Protein AF-A0A9P9P3N4-F1 (afdb_monomer_lite)

Foldseek 3Di:
DDDPDPPPDDDPLVVVVVVLLVVCVVVVLNVLVVLDPQLVVWDWDWDDDPNAIWIKIFQFWFQDLQRDIWTKIKIAGQDDDDDPPRIWIWTWDQDPDDDDRDTDIGTAQLVLCLCGQCRTDPPSNLSNDDPPDPDPPSRLLNSLSVQVNCSSVVNHPSLVVHPCNSVSVSVNSVSSVPDPVNVVVSVVCVVVVVDPDDDDDDDDDRDDGRDQKDKFFQPAPPDDFHPPAPVNVLCVLLPVVSNLSVLAGRDIKIKGADPPCVQWFRIWTFWFDAPNFTKTWTWHQDPVRAIDIWIWTDDPPDIDTDAQLDCPRTGTDPPLNVLVVLDPHSVLSRLQSVLVVVNRVSSCVRVSVGGRSSHDDDSVSSNVSPSVSSVSSVVVVVD

pLDDT: mean 79.65, std 16.94, range [25.47, 96.56]

Radius of gyration: 24.03 Å; chains: 1; bounding box: 69×48×78 Å

Structure (mmCIF, N/CA/C/O backbone):
data_AF-A0A9P9P3N4-F1
#
_entry.id   AF-A0A9P9P3N4-F1
#
loop_
_atom_site.group_PDB
_atom_site.id
_atom_site.type_symbol
_atom_site.label_atom_id
_atom_site.label_alt_id
_atom_site.label_comp_id
_atom_site.label_asym_id
_atom_site.label_entity_id
_atom_site.label_seq_id
_atom_site.pdbx_PDB_ins_code
_atom_site.Cartn_x
_atom_site.Cartn_y
_atom_site.Cartn_z
_atom_site.occupancy
_atom_site.B_iso_or_equiv
_atom_site.auth_seq_id
_atom_site.auth_comp_id
_atom_site.auth_asym_id
_atom_site.auth_atom_id
_atom_site.pdbx_PDB_model_num
ATOM 1 N N . MET A 1 1 ? 7.491 15.120 47.726 1.00 35.94 1 MET A N 1
ATOM 2 C CA . MET A 1 1 ? 6.211 14.994 46.998 1.00 35.94 1 MET A CA 1
ATOM 3 C C . MET A 1 1 ? 6.498 14.313 45.668 1.00 35.94 1 MET A C 1
ATOM 5 O O . MET A 1 1 ? 6.761 14.989 44.686 1.00 35.94 1 MET A O 1
ATOM 9 N N . SER A 1 2 ? 6.539 12.979 45.671 1.00 29.92 2 SER A N 1
ATOM 10 C CA . SER A 1 2 ? 6.660 12.173 44.452 1.00 29.92 2 SER A CA 1
ATOM 11 C C . SER A 1 2 ? 5.279 11.629 44.133 1.00 29.92 2 SER A C 1
ATOM 13 O O . SER A 1 2 ? 4.709 10.908 44.948 1.00 29.92 2 SER A O 1
ATOM 15 N N . ALA A 1 3 ? 4.732 12.019 42.984 1.00 31.72 3 ALA A N 1
ATOM 16 C CA . ALA A 1 3 ? 3.497 11.452 42.472 1.00 31.72 3 ALA A CA 1
ATOM 17 C C . ALA A 1 3 ? 3.734 9.964 42.185 1.00 31.72 3 ALA A C 1
ATOM 19 O O . ALA A 1 3 ? 4.562 9.609 41.344 1.00 31.72 3 ALA A O 1
ATOM 20 N N . GLN A 1 4 ? 3.042 9.108 42.936 1.00 29.56 4 GLN A N 1
ATOM 21 C CA . GLN A 1 4 ? 2.939 7.687 42.647 1.00 29.56 4 GLN A CA 1
ATOM 22 C C . GLN A 1 4 ? 2.291 7.534 41.270 1.00 29.56 4 GLN A C 1
ATOM 24 O O . GLN A 1 4 ? 1.170 7.986 41.043 1.00 29.56 4 GLN A O 1
ATOM 29 N N . LEU A 1 5 ? 3.037 6.930 40.348 1.00 34.06 5 LEU A N 1
ATOM 30 C CA . LEU A 1 5 ? 2.498 6.365 39.123 1.00 34.06 5 LEU A CA 1
ATOM 31 C C . LEU A 1 5 ? 1.468 5.311 39.527 1.00 34.06 5 LEU A C 1
ATOM 33 O O . LEU A 1 5 ? 1.800 4.340 40.202 1.00 34.06 5 LEU A O 1
ATOM 37 N N . ASP A 1 6 ? 0.226 5.578 39.149 1.00 35.41 6 ASP A N 1
ATOM 38 C CA . ASP A 1 6 ? -0.942 4.749 39.398 1.00 35.41 6 ASP A CA 1
ATOM 39 C C . ASP A 1 6 ? -0.726 3.376 38.733 1.00 35.41 6 ASP A C 1
ATOM 41 O O . ASP A 1 6 ? -0.843 3.215 37.512 1.00 35.41 6 ASP A O 1
ATOM 45 N N . ASP A 1 7 ? -0.326 2.399 39.549 1.00 40.31 7 ASP A N 1
ATOM 46 C CA . ASP A 1 7 ? -0.172 0.995 39.183 1.00 40.31 7 ASP A CA 1
ATOM 47 C C . ASP A 1 7 ? -1.570 0.410 38.957 1.00 40.31 7 ASP A C 1
ATOM 49 O O . ASP A 1 7 ? -2.242 -0.128 39.843 1.00 40.31 7 ASP A O 1
ATOM 53 N N . THR A 1 8 ? -2.063 0.621 37.740 1.00 37.78 8 THR A N 1
ATOM 54 C CA . THR A 1 8 ? -3.339 0.107 37.254 1.00 37.78 8 THR A CA 1
ATOM 55 C C . THR A 1 8 ? -3.221 -1.394 37.026 1.00 37.78 8 THR A C 1
ATOM 57 O O . THR A 1 8 ? -3.110 -1.886 35.903 1.00 37.78 8 THR A O 1
ATOM 60 N N . SER A 1 9 ? -3.294 -2.133 38.132 1.00 40.50 9 SER A N 1
ATOM 61 C CA . SER A 1 9 ? -3.736 -3.526 38.165 1.00 40.50 9 SER A CA 1
ATOM 62 C C . SER A 1 9 ? -4.835 -3.749 37.113 1.00 40.50 9 SER A C 1
ATOM 64 O O . SER A 1 9 ? -5.828 -3.017 37.053 1.00 40.50 9 SER A O 1
ATOM 66 N N . ARG A 1 10 ? -4.601 -4.710 36.207 1.00 54.62 10 ARG A N 1
ATOM 67 C CA . ARG A 1 10 ? -5.428 -4.976 35.019 1.00 54.62 10 ARG A CA 1
ATOM 68 C C . ARG A 1 10 ? -6.879 -5.217 35.427 1.00 54.62 10 ARG A C 1
ATOM 70 O O . ARG A 1 10 ? -7.249 -6.314 35.834 1.00 54.62 10 ARG A O 1
ATOM 77 N N . LEU A 1 11 ? -7.704 -4.181 35.314 1.00 55.34 11 LEU A N 1
ATOM 78 C CA . LEU A 1 11 ? -9.142 -4.295 35.516 1.00 55.34 11 LEU A CA 1
ATOM 79 C C . LEU A 1 11 ? -9.725 -5.351 34.562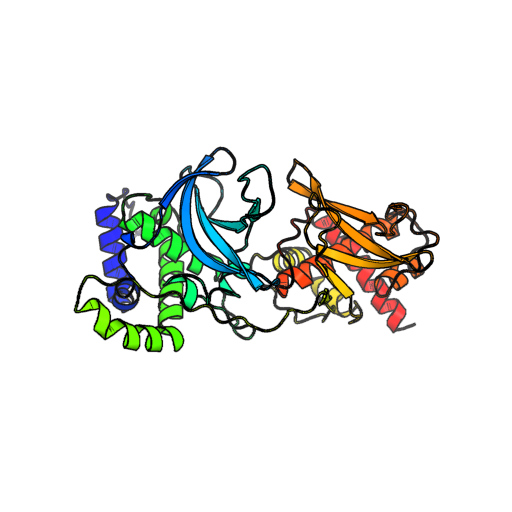 1.00 55.34 11 LEU A C 1
ATOM 81 O O . LEU A 1 11 ? -9.224 -5.470 33.442 1.00 55.34 11 LEU A O 1
ATOM 85 N N . PRO A 1 12 ? -10.795 -6.062 34.952 1.00 63.41 12 PRO A N 1
ATOM 86 C CA . PRO A 1 12 ? -11.523 -6.950 34.051 1.00 63.41 12 PRO A CA 1
ATOM 87 C C . PRO A 1 12 ? -11.925 -6.231 32.748 1.00 63.41 12 PRO A C 1
ATOM 89 O O . PRO A 1 12 ? -12.247 -5.035 32.816 1.00 63.41 12 PRO A O 1
ATOM 92 N N . PRO A 1 13 ? -11.957 -6.925 31.593 1.00 65.62 13 PRO A N 1
ATOM 93 C CA . PRO A 1 13 ? -12.299 -6.340 30.292 1.00 65.62 13 PRO A CA 1
ATOM 94 C C . PRO A 1 13 ? -13.570 -5.475 30.313 1.00 65.62 13 PRO A C 1
ATOM 96 O O . PRO A 1 13 ? -13.553 -4.359 29.799 1.00 65.62 13 PRO A O 1
ATOM 99 N N . ASP A 1 14 ? -14.615 -5.901 31.027 1.00 71.50 14 ASP A N 1
ATOM 100 C CA . ASP A 1 14 ? -15.888 -5.168 31.149 1.00 71.50 14 ASP A CA 1
ATOM 101 C C . ASP A 1 14 ? -15.735 -3.796 31.823 1.00 71.50 14 ASP A C 1
ATOM 103 O O . ASP A 1 14 ? -16.339 -2.798 31.414 1.00 71.50 14 ASP A O 1
ATOM 107 N N . ARG A 1 15 ? -14.878 -3.706 32.849 1.00 76.75 15 ARG A N 1
ATOM 108 C CA . ARG A 1 15 ? -14.579 -2.434 33.524 1.00 76.75 15 ARG A CA 1
ATOM 109 C C . ARG A 1 15 ? -13.731 -1.528 32.636 1.00 76.75 15 ARG A C 1
ATOM 111 O O . ARG A 1 15 ? -13.908 -0.309 32.665 1.00 76.75 15 ARG A O 1
ATOM 118 N N . GLN A 1 16 ? -12.825 -2.098 31.842 1.00 80.31 16 GLN A N 1
ATOM 119 C CA . GLN A 1 16 ? -12.012 -1.330 30.897 1.00 80.31 16 GLN A CA 1
ATOM 120 C C . GLN A 1 16 ? -12.844 -0.797 29.727 1.00 80.31 16 GLN A C 1
ATOM 122 O O . GLN A 1 16 ? -12.702 0.371 29.363 1.00 80.31 16 GLN A O 1
ATOM 127 N N . LEU A 1 17 ? -13.771 -1.602 29.206 1.00 83.12 17 LEU A N 1
ATOM 128 C CA . LEU A 1 17 ? -14.719 -1.187 28.178 1.00 83.12 17 LEU A CA 1
ATOM 129 C C . LEU A 1 17 ? -15.662 -0.093 28.697 1.00 83.12 17 LEU A C 1
ATOM 131 O O . LEU A 1 17 ? -15.890 0.903 28.011 1.00 83.12 17 LEU A O 1
ATOM 135 N N . SER A 1 18 ? -16.144 -0.219 29.935 1.00 85.38 18 SER A N 1
ATOM 136 C CA . SER A 1 18 ? -16.966 0.814 30.580 1.00 85.38 18 SER A CA 1
ATOM 137 C C . SER A 1 18 ? -16.223 2.151 30.680 1.00 85.38 18 SER A C 1
ATOM 139 O O . SER A 1 18 ? -16.764 3.192 30.309 1.00 85.38 18 SER A O 1
ATOM 141 N N . ARG A 1 19 ? -14.946 2.126 31.091 1.00 87.94 19 ARG A N 1
ATOM 142 C CA . ARG A 1 19 ? -14.078 3.316 31.116 1.00 87.94 19 ARG A CA 1
ATOM 143 C C . ARG A 1 19 ? -13.834 3.895 29.722 1.00 87.94 19 ARG A C 1
ATOM 145 O O . ARG A 1 19 ? -13.802 5.114 29.578 1.00 87.94 19 ARG A O 1
ATOM 152 N N . LEU A 1 20 ? -13.653 3.053 28.703 1.00 88.94 20 LEU A N 1
ATOM 153 C CA . LEU A 1 20 ? -13.516 3.499 27.314 1.00 88.94 20 LEU A CA 1
ATOM 154 C C . LEU A 1 20 ? -14.774 4.243 26.850 1.00 88.94 20 LEU A C 1
ATOM 156 O O . LEU A 1 20 ? -14.666 5.357 26.341 1.00 88.94 20 LEU A O 1
ATOM 160 N N . ARG A 1 21 ? -15.958 3.663 27.075 1.00 90.25 21 ARG A N 1
ATOM 161 C CA . ARG A 1 21 ? -17.245 4.283 26.722 1.00 90.25 21 ARG A CA 1
ATOM 162 C C . ARG A 1 21 ? -17.468 5.591 27.480 1.00 90.25 21 ARG A C 1
ATOM 164 O O . ARG A 1 21 ? -17.942 6.556 26.893 1.00 90.25 21 ARG A O 1
ATOM 171 N N . GLU A 1 22 ? -17.085 5.664 28.754 1.00 90.81 22 GLU A N 1
ATOM 172 C CA . GLU A 1 22 ? -17.157 6.911 29.527 1.00 90.81 22 GLU A CA 1
ATOM 173 C C . GLU A 1 22 ? -16.241 8.003 28.956 1.00 90.81 22 GLU A C 1
ATOM 175 O O . GLU A 1 22 ? -16.664 9.153 28.844 1.00 90.81 22 GLU A O 1
ATOM 180 N N . LYS A 1 23 ? -15.011 7.656 28.554 1.00 93.00 23 LYS A N 1
ATOM 181 C CA . LYS A 1 23 ? -14.097 8.599 27.891 1.00 93.00 23 LYS A CA 1
ATOM 182 C C . LYS A 1 23 ? -14.682 9.119 26.580 1.00 93.00 23 LYS A C 1
ATOM 184 O O . LYS A 1 23 ? -14.748 10.325 26.392 1.00 93.00 23 LYS A O 1
ATOM 189 N N . LEU A 1 24 ? -15.172 8.223 25.726 1.00 91.31 24 LEU A N 1
ATOM 190 C CA . LEU A 1 24 ? -15.788 8.603 24.453 1.00 91.31 24 LEU A CA 1
ATOM 191 C C . LEU A 1 24 ? -17.049 9.450 24.638 1.00 91.31 24 LEU A C 1
ATOM 193 O O . LEU A 1 24 ? -17.285 10.361 23.855 1.00 91.31 24 LEU A O 1
ATOM 197 N N . ARG A 1 25 ? -17.831 9.207 25.699 1.00 93.25 25 ARG A N 1
ATOM 198 C CA . ARG A 1 25 ? -18.976 10.059 26.052 1.00 93.25 25 ARG A CA 1
ATOM 199 C C . ARG A 1 25 ? -18.535 11.477 26.406 1.00 93.25 25 ARG A C 1
ATOM 201 O O . ARG A 1 25 ? -19.171 12.426 25.971 1.00 93.25 25 ARG A O 1
ATOM 208 N N . LYS A 1 26 ? -17.452 11.622 27.179 1.00 93.31 26 LYS A N 1
ATOM 209 C CA . LYS A 1 26 ? -16.874 12.935 27.521 1.00 93.31 26 LYS A CA 1
ATOM 210 C C . LYS A 1 26 ? -16.327 13.666 26.294 1.00 93.31 26 LYS A C 1
ATOM 212 O O . LYS A 1 26 ? -16.340 14.887 26.281 1.00 93.31 26 LYS A O 1
ATOM 217 N N . ASP A 1 27 ? -15.871 12.923 25.289 1.00 92.38 27 ASP A N 1
ATOM 218 C CA . ASP A 1 27 ? -15.416 13.471 24.008 1.00 92.38 27 ASP A CA 1
ATOM 219 C C . ASP A 1 27 ? -16.556 13.722 23.002 1.00 92.38 27 ASP A C 1
ATOM 221 O O . ASP A 1 27 ? -16.269 14.157 21.897 1.00 92.38 27 ASP A O 1
ATOM 225 N N . HIS A 1 28 ? -17.820 13.438 23.345 1.00 92.94 28 HIS A N 1
ATOM 226 C CA . HIS A 1 28 ? -18.979 13.481 22.433 1.00 92.94 28 HIS A CA 1
ATOM 227 C C . HIS A 1 28 ? -18.930 12.500 21.241 1.00 92.94 28 HIS A C 1
ATOM 229 O O . HIS A 1 28 ? -19.758 12.566 20.347 1.00 92.94 28 HIS A O 1
ATOM 235 N N . LEU A 1 29 ? -18.038 11.506 21.271 1.00 92.81 29 LEU A N 1
ATOM 236 C CA . LEU A 1 29 ? -17.839 10.537 20.181 1.00 92.81 29 LEU A CA 1
ATOM 237 C C . LEU A 1 29 ? -18.571 9.208 20.395 1.00 92.81 29 LEU A C 1
ATOM 239 O O . LEU A 1 29 ? -18.516 8.314 19.548 1.00 92.81 29 LEU A O 1
ATOM 243 N N . LEU A 1 30 ? -19.215 9.033 21.553 1.00 89.88 30 LEU A N 1
ATOM 244 C CA . LEU A 1 30 ? -19.923 7.792 21.859 1.00 89.88 30 LEU A CA 1
ATOM 245 C C . LEU A 1 30 ? -21.111 7.571 20.916 1.00 89.88 30 LEU A C 1
ATOM 247 O O . LEU A 1 30 ? -21.340 6.438 20.518 1.00 89.88 30 LEU A O 1
ATOM 251 N N . GLU A 1 31 ? -21.821 8.633 20.533 1.00 88.06 31 GLU A N 1
ATOM 252 C CA . GLU A 1 31 ? -22.971 8.545 19.623 1.00 88.06 31 GLU A CA 1
ATOM 253 C C . GLU A 1 31 ? -22.547 8.114 18.219 1.00 88.06 31 GLU A C 1
ATOM 255 O O . GLU A 1 31 ? -23.171 7.234 17.634 1.00 88.06 31 GLU A O 1
ATOM 260 N N . VAL A 1 32 ? -21.424 8.644 17.720 1.00 88.94 32 VAL A N 1
ATOM 261 C CA . VAL A 1 32 ? -20.824 8.212 16.448 1.00 88.94 32 VAL A CA 1
ATOM 262 C C . VAL A 1 32 ? -20.520 6.720 16.489 1.00 88.94 32 VAL A C 1
ATOM 264 O O . VAL A 1 32 ? -20.864 5.983 15.572 1.00 88.94 32 VAL A O 1
ATOM 267 N N . LEU A 1 33 ? -19.907 6.251 17.574 1.00 87.31 33 LEU A N 1
ATOM 268 C CA . LEU A 1 33 ? -19.559 4.844 17.734 1.00 87.31 33 LEU A CA 1
ATOM 269 C C . LEU A 1 33 ? -20.788 3.933 17.866 1.00 87.31 33 LEU A C 1
ATOM 271 O O . LEU A 1 33 ? -20.791 2.843 17.297 1.00 87.31 33 LEU A O 1
ATOM 275 N N . ASP A 1 34 ? -21.806 4.377 18.604 1.00 85.69 34 ASP A N 1
ATOM 276 C CA . ASP A 1 34 ? -23.053 3.640 18.830 1.00 85.69 34 ASP A CA 1
ATOM 277 C C . ASP A 1 34 ? -24.006 3.702 17.613 1.00 85.69 34 ASP A C 1
ATOM 279 O O . ASP A 1 34 ? -24.945 2.912 17.547 1.00 85.69 34 ASP A O 1
ATOM 283 N N . SER A 1 35 ? -23.757 4.581 16.628 1.00 84.81 35 SER A N 1
ATOM 284 C CA . SER A 1 35 ? -24.512 4.635 15.362 1.00 84.81 35 SER A CA 1
ATOM 285 C C . SER A 1 35 ? -24.279 3.415 14.461 1.00 84.81 35 SER A C 1
ATOM 287 O O . SER A 1 35 ? -25.105 3.086 13.607 1.00 84.81 35 SER A O 1
ATOM 289 N N . PHE A 1 36 ? -23.153 2.724 14.644 1.00 82.25 36 PHE A N 1
ATOM 290 C CA . PHE A 1 36 ? -22.832 1.513 13.903 1.00 82.25 36 PHE A CA 1
ATOM 291 C C . PHE A 1 36 ? -23.445 0.298 14.588 1.00 82.25 36 PHE A C 1
ATOM 293 O O . PHE A 1 36 ? -23.448 0.202 15.815 1.00 82.25 36 PHE A O 1
ATOM 300 N N . ALA A 1 37 ? -23.912 -0.668 13.790 1.00 64.75 37 ALA A N 1
ATOM 301 C CA . ALA A 1 37 ? -24.428 -1.924 14.315 1.00 64.75 37 ALA A CA 1
ATOM 302 C C . ALA A 1 37 ? -23.453 -2.522 15.343 1.00 64.75 37 ALA A C 1
ATOM 304 O O . ALA A 1 37 ? -22.237 -2.585 15.112 1.00 64.75 37 ALA A O 1
ATOM 305 N N . ALA A 1 38 ? -23.998 -2.981 16.477 1.00 59.00 38 ALA A N 1
ATOM 306 C CA . ALA A 1 38 ? -23.239 -3.754 17.450 1.00 59.00 38 ALA A CA 1
ATOM 307 C C . ALA A 1 38 ? -22.505 -4.881 16.709 1.00 59.00 38 ALA A C 1
ATOM 309 O O . ALA A 1 38 ? -23.017 -5.401 15.717 1.00 59.00 38 ALA A O 1
ATOM 310 N N . GLY A 1 39 ? -21.298 -5.247 17.156 1.00 52.84 39 GLY A N 1
ATOM 311 C CA . GLY A 1 39 ? -20.347 -6.062 16.383 1.00 52.84 39 GLY A CA 1
ATOM 312 C C . GLY A 1 39 ? -20.859 -7.398 15.826 1.00 52.84 39 GLY A C 1
ATOM 313 O O . GLY A 1 39 ? -20.120 -8.049 15.101 1.00 52.84 39 GLY A O 1
ATOM 314 N N . GLU A 1 40 ? -22.083 -7.810 16.137 1.00 52.97 40 GLU A N 1
ATOM 315 C CA . GLU A 1 40 ? -22.849 -8.915 15.555 1.00 52.97 40 GLU A CA 1
ATOM 316 C C . GLU A 1 40 ? -23.036 -8.833 14.032 1.00 52.97 40 GLU A C 1
ATOM 318 O O . GLU A 1 40 ? -23.173 -9.874 13.397 1.00 52.97 40 GLU A O 1
ATOM 323 N N . ALA A 1 41 ? -22.973 -7.639 13.432 1.00 61.84 41 ALA A N 1
ATOM 324 C CA . ALA A 1 41 ? -23.060 -7.477 11.976 1.00 61.84 41 ALA A CA 1
ATOM 325 C C . ALA A 1 41 ? -21.803 -7.953 11.217 1.00 61.84 41 ALA A C 1
ATOM 327 O O . ALA A 1 41 ? -21.849 -8.160 10.004 1.00 61.84 41 ALA A O 1
ATOM 328 N N . LEU A 1 42 ? -20.670 -8.128 11.908 1.00 75.06 42 LEU A N 1
ATOM 329 C CA . LEU A 1 42 ? -19.415 -8.550 11.287 1.00 75.06 42 LEU A CA 1
ATOM 330 C C . LEU A 1 42 ? -19.260 -10.073 11.349 1.00 75.06 42 LEU A C 1
ATOM 332 O O . LEU A 1 42 ? -19.516 -10.709 12.370 1.00 75.06 42 LEU A O 1
ATOM 336 N N . ALA A 1 43 ? -18.780 -10.671 10.259 1.00 78.38 43 ALA A N 1
ATOM 337 C CA . ALA A 1 43 ? -18.434 -12.087 10.239 1.00 78.38 43 ALA A CA 1
ATOM 338 C C . ALA A 1 43 ? -17.052 -12.304 10.875 1.00 78.38 43 ALA A C 1
ATOM 340 O O . ALA A 1 43 ? -16.058 -11.743 10.402 1.00 78.38 43 ALA A O 1
ATOM 341 N N . TYR A 1 44 ? -16.989 -13.153 11.907 1.00 81.56 44 TYR A N 1
ATOM 342 C CA . TYR A 1 44 ? -15.753 -13.541 12.594 1.00 81.56 44 TYR A CA 1
ATOM 343 C C . TYR A 1 44 ? -15.461 -15.018 12.384 1.00 81.56 44 TYR A C 1
ATOM 345 O O . TYR A 1 44 ? -16.372 -15.846 12.365 1.00 81.56 44 TYR A O 1
ATOM 353 N N . SER A 1 45 ? -14.183 -15.372 12.344 1.00 83.38 45 SER A N 1
ATOM 354 C CA . SER A 1 45 ? -13.773 -16.743 12.631 1.00 83.38 45 SER A CA 1
ATOM 355 C C . SER A 1 45 ? -12.355 -16.788 13.177 1.00 83.38 45 SER A C 1
ATOM 357 O O . SER A 1 45 ? -11.494 -16.009 12.764 1.00 83.38 45 SER A O 1
ATOM 359 N N . GLU A 1 46 ? -12.078 -17.746 14.052 1.00 83.00 46 GLU A N 1
ATOM 360 C CA . GLU A 1 46 ? -10.699 -18.070 14.401 1.00 83.00 46 GLU A CA 1
ATOM 361 C C . GLU A 1 46 ? -9.983 -18.724 13.214 1.00 83.00 46 GLU A C 1
ATOM 363 O O . GLU A 1 46 ? -10.570 -19.485 12.442 1.00 83.00 46 GLU A O 1
ATOM 368 N N . CYS A 1 47 ? -8.708 -18.398 13.037 1.00 84.12 47 CYS A N 1
ATOM 369 C CA . CYS A 1 47 ? -7.867 -18.948 11.983 1.00 84.12 47 CYS A CA 1
ATOM 370 C C . CYS A 1 47 ? -6.387 -18.943 12.392 1.00 84.12 47 CYS A C 1
ATOM 372 O O . CYS A 1 47 ? -5.986 -18.334 13.386 1.00 84.12 47 CYS A O 1
ATOM 374 N N . GLY A 1 48 ? -5.561 -19.631 11.604 1.00 77.31 48 GLY A N 1
ATOM 375 C CA . GLY A 1 48 ? -4.109 -19.522 11.690 1.00 77.31 48 GLY A CA 1
ATOM 376 C C . GLY A 1 48 ? -3.586 -18.399 10.794 1.00 77.31 48 GLY A C 1
ATOM 377 O O . GLY A 1 48 ? -3.909 -18.347 9.608 1.00 77.31 48 GLY A O 1
ATOM 378 N N . PHE A 1 49 ? -2.725 -17.537 11.329 1.00 76.88 49 PHE A N 1
ATOM 379 C CA . PHE A 1 49 ? -2.015 -16.502 10.581 1.00 76.88 49 PHE A CA 1
ATOM 380 C C . PHE A 1 49 ? -0.528 -16.528 10.948 1.00 76.88 49 PHE A C 1
ATOM 382 O O . PHE A 1 49 ? -0.169 -16.372 12.110 1.00 76.88 49 PHE A O 1
ATOM 389 N N . ASN A 1 50 ? 0.359 -16.742 9.967 1.00 74.69 50 ASN A N 1
ATOM 390 C CA . ASN A 1 50 ? 1.813 -16.843 10.181 1.00 74.69 50 ASN A CA 1
ATOM 391 C C . ASN A 1 50 ? 2.209 -17.815 11.315 1.00 74.69 50 ASN A C 1
ATOM 393 O O . ASN A 1 50 ? 3.081 -17.510 12.124 1.00 74.69 50 ASN A O 1
ATOM 397 N N . LYS A 1 51 ? 1.565 -18.993 11.359 1.00 78.94 51 LYS A N 1
ATOM 398 C CA . LYS A 1 51 ? 1.721 -20.030 12.403 1.00 78.94 51 LYS A CA 1
ATOM 399 C C . LYS A 1 51 ? 1.227 -19.635 13.805 1.00 78.94 51 LYS A C 1
ATOM 401 O O . LYS A 1 51 ? 1.443 -20.398 14.738 1.00 78.94 51 LYS A O 1
ATOM 406 N N . LYS A 1 52 ? 0.556 -18.490 13.943 1.00 83.12 52 LYS A N 1
ATOM 407 C CA . LYS A 1 52 ? -0.037 -18.003 15.193 1.00 83.12 52 LYS A CA 1
ATOM 408 C C . LYS A 1 52 ? -1.556 -18.035 15.135 1.00 83.12 52 LYS A C 1
ATOM 410 O O . LYS A 1 52 ? -2.136 -18.002 14.045 1.00 83.12 52 LYS A O 1
ATOM 415 N N . ARG A 1 53 ? -2.209 -18.059 16.295 1.00 86.88 53 ARG A N 1
ATOM 416 C CA . ARG A 1 53 ? -3.672 -17.907 16.372 1.00 86.88 53 ARG A CA 1
ATOM 417 C C . ARG A 1 53 ? -4.096 -16.472 16.058 1.00 86.88 53 ARG A C 1
ATOM 419 O O . ARG A 1 53 ? -3.493 -15.515 16.550 1.00 86.88 53 ARG A O 1
ATOM 426 N N . ALA A 1 54 ? -5.152 -16.330 15.263 1.00 90.31 54 ALA A N 1
ATOM 427 C CA . ALA A 1 54 ? -5.732 -15.044 14.912 1.00 90.31 54 ALA A CA 1
ATOM 428 C C . ALA A 1 54 ? -7.261 -15.097 14.801 1.00 90.31 54 ALA A C 1
ATOM 430 O O . ALA A 1 54 ? -7.840 -16.136 14.484 1.00 90.31 54 ALA A O 1
ATOM 431 N N . ILE A 1 55 ? -7.910 -13.952 14.990 1.00 88.00 55 ILE A N 1
ATOM 432 C CA . ILE A 1 55 ? -9.312 -13.739 14.611 1.00 88.00 55 ILE A CA 1
ATOM 433 C C . ILE A 1 55 ? -9.315 -13.057 13.249 1.00 88.00 55 ILE A C 1
ATOM 435 O O . ILE A 1 55 ? -8.706 -11.997 13.106 1.00 88.00 55 ILE A O 1
ATOM 439 N N . ARG A 1 56 ? -9.999 -13.632 12.255 1.00 90.81 56 ARG A N 1
ATOM 440 C CA . ARG A 1 56 ? -10.297 -12.919 11.005 1.00 90.81 56 ARG A CA 1
ATOM 441 C C . ARG A 1 56 ? -11.677 -12.275 11.070 1.00 90.81 56 ARG A C 1
ATOM 443 O O . ARG A 1 56 ? -12.616 -12.884 11.579 1.00 90.81 56 ARG A O 1
ATOM 450 N N . ILE A 1 57 ? -11.780 -11.066 10.531 1.00 90.56 57 ILE A N 1
ATOM 451 C CA . ILE A 1 57 ? -12.987 -10.238 10.480 1.00 90.56 57 ILE A CA 1
ATOM 452 C C . ILE A 1 57 ? -13.196 -9.798 9.040 1.00 90.56 57 ILE A C 1
ATOM 454 O O . ILE A 1 57 ? -12.274 -9.247 8.433 1.00 90.56 57 ILE A O 1
ATOM 458 N N . CYS A 1 58 ? -14.386 -10.031 8.492 1.00 90.19 58 CYS A N 1
ATOM 459 C CA . CYS A 1 58 ? -14.748 -9.469 7.194 1.00 90.19 58 CYS A CA 1
ATOM 460 C C . CYS A 1 58 ? -15.006 -7.972 7.373 1.00 90.19 58 CYS A C 1
ATOM 462 O O . CYS A 1 58 ? -15.901 -7.597 8.127 1.00 90.19 58 CYS A O 1
ATOM 464 N N . ILE A 1 59 ? -14.230 -7.128 6.694 1.00 91.75 59 ILE A N 1
ATOM 465 C CA . ILE A 1 59 ? -14.405 -5.666 6.716 1.00 91.75 59 ILE A CA 1
ATOM 466 C C . ILE A 1 59 ? -15.161 -5.159 5.479 1.00 91.75 59 ILE A C 1
ATOM 468 O O . ILE A 1 59 ? -15.285 -3.956 5.277 1.00 91.75 59 ILE A O 1
ATOM 472 N N . GLY A 1 60 ? -15.673 -6.071 4.650 1.00 90.44 60 GLY A N 1
ATOM 473 C CA . GLY A 1 60 ? -16.486 -5.773 3.475 1.00 90.44 60 GLY A CA 1
ATOM 474 C C . GLY A 1 60 ? -15.864 -6.261 2.175 1.00 90.44 60 GLY A C 1
ATOM 475 O O . GLY A 1 60 ? -14.916 -7.051 2.163 1.00 90.44 60 GLY A O 1
ATOM 476 N N . LYS A 1 61 ? -16.425 -5.798 1.060 1.00 89.88 61 LYS A N 1
ATOM 477 C CA . LYS A 1 61 ? -15.883 -6.043 -0.276 1.00 89.88 61 LYS A CA 1
ATOM 478 C C . LYS A 1 61 ? -15.238 -4.764 -0.774 1.00 89.88 61 LYS A C 1
ATOM 480 O O . LYS A 1 61 ? -15.671 -3.680 -0.421 1.00 89.88 61 LYS A O 1
ATOM 485 N N . ARG A 1 62 ? -14.208 -4.869 -1.600 1.00 86.31 62 ARG A N 1
ATOM 486 C CA . ARG A 1 62 ? -13.643 -3.692 -2.262 1.00 86.31 62 ARG A CA 1
ATOM 487 C C . ARG A 1 62 ? -13.417 -3.964 -3.726 1.00 86.31 62 ARG A C 1
ATOM 489 O O . ARG A 1 62 ? -13.069 -5.084 -4.105 1.00 86.31 62 ARG A O 1
ATOM 496 N N . ARG A 1 63 ? -13.584 -2.930 -4.542 1.00 82.19 63 ARG A N 1
ATOM 497 C CA . ARG A 1 63 ? -13.282 -3.018 -5.962 1.00 82.19 63 ARG A CA 1
ATOM 498 C C . ARG A 1 63 ? -11.781 -2.891 -6.205 1.00 82.19 63 ARG A C 1
ATOM 500 O O . ARG A 1 63 ? -11.140 -1.901 -5.833 1.00 82.19 63 ARG A O 1
ATOM 507 N N . GLN A 1 64 ? -11.209 -3.896 -6.848 1.00 74.00 64 GLN A N 1
ATOM 508 C CA . GLN A 1 64 ? -9.837 -3.851 -7.330 1.00 74.00 64 GLN A CA 1
ATOM 509 C C . GLN A 1 64 ? -9.703 -2.965 -8.575 1.00 74.00 64 GLN A C 1
ATOM 511 O O . GLN A 1 64 ? -10.678 -2.458 -9.126 1.00 74.00 64 GLN A O 1
ATOM 516 N N . HIS A 1 65 ? -8.468 -2.726 -9.018 1.00 67.56 65 HIS A N 1
ATOM 517 C CA . HIS A 1 65 ? -8.183 -1.967 -10.244 1.00 67.56 65 HIS A CA 1
ATOM 518 C C . HIS A 1 65 ? -8.772 -2.612 -11.503 1.00 67.56 65 HIS A C 1
ATOM 520 O O . HIS A 1 65 ? -9.144 -1.892 -12.417 1.00 67.56 65 HIS A O 1
ATOM 526 N N . ASN A 1 66 ? -8.916 -3.938 -11.547 1.00 69.00 66 ASN A N 1
ATOM 527 C CA . ASN A 1 66 ? -9.599 -4.635 -12.646 1.00 69.00 66 ASN A CA 1
ATOM 528 C C . ASN A 1 66 ? -11.133 -4.530 -12.586 1.00 69.00 66 ASN A C 1
ATOM 530 O O . ASN A 1 66 ? -11.809 -5.079 -13.449 1.00 69.00 66 ASN A O 1
ATOM 534 N N . GLY A 1 67 ? -11.689 -3.850 -11.582 1.00 74.31 67 GLY A N 1
ATOM 535 C CA . GLY A 1 67 ? -13.130 -3.738 -11.393 1.00 74.31 67 GLY A CA 1
ATOM 536 C C . GLY A 1 67 ? -13.771 -4.925 -10.670 1.00 74.31 67 GLY A C 1
ATOM 537 O O . GLY A 1 67 ? -14.959 -4.829 -10.349 1.00 74.31 67 GLY A O 1
ATOM 538 N N . GLU A 1 68 ? -13.019 -5.992 -10.376 1.00 81.25 68 GLU A N 1
ATOM 539 C CA . GLU A 1 68 ? -13.510 -7.148 -9.624 1.00 81.25 68 GLU A CA 1
ATOM 540 C C . GLU A 1 68 ? -13.672 -6.811 -8.142 1.00 81.25 68 GLU A C 1
ATOM 542 O O . GLU A 1 68 ? -12.912 -6.031 -7.563 1.00 81.25 68 GLU A O 1
ATOM 547 N N . LEU A 1 69 ? -14.690 -7.406 -7.524 1.00 84.19 69 LEU A N 1
ATOM 548 C CA . LEU A 1 69 ? -14.934 -7.282 -6.094 1.00 84.19 69 LEU A CA 1
ATOM 549 C C . LEU A 1 69 ? -14.202 -8.394 -5.356 1.00 84.19 69 LEU A C 1
ATOM 551 O O . LEU A 1 69 ? -14.425 -9.575 -5.618 1.00 84.19 69 LEU A O 1
ATOM 555 N N . VAL A 1 70 ? -13.388 -8.006 -4.383 1.00 87.31 70 VAL A N 1
ATOM 556 C CA . VAL A 1 70 ? -12.668 -8.939 -3.514 1.00 87.31 70 VAL A CA 1
ATOM 557 C C . VAL A 1 70 ? -13.104 -8.765 -2.079 1.00 87.31 70 VAL A C 1
ATOM 559 O O . VAL A 1 70 ? -13.449 -7.660 -1.655 1.00 87.31 70 VAL A O 1
ATOM 562 N N . THR A 1 71 ? -13.084 -9.855 -1.320 1.00 90.62 71 THR A N 1
ATOM 563 C CA . THR A 1 71 ? -13.441 -9.800 0.098 1.00 90.62 71 THR A CA 1
ATOM 564 C C . THR A 1 71 ? -12.234 -9.322 0.886 1.00 90.62 71 THR A C 1
ATOM 566 O O . THR A 1 71 ? -11.160 -9.911 0.800 1.00 90.62 71 THR A O 1
ATOM 569 N N . SER A 1 72 ? -12.391 -8.236 1.634 1.00 92.38 72 SER A N 1
ATOM 570 C CA . SER A 1 72 ? -11.345 -7.683 2.487 1.00 92.38 72 SER A CA 1
ATOM 571 C C . SER A 1 72 ? -11.490 -8.213 3.908 1.00 92.38 72 SER A C 1
ATOM 573 O O . SER A 1 72 ? -12.564 -8.173 4.510 1.00 92.38 72 SER A O 1
ATOM 575 N N . TRP A 1 73 ? -10.376 -8.671 4.463 1.00 93.19 73 TRP A N 1
ATOM 576 C CA . TRP A 1 73 ? -10.288 -9.288 5.777 1.00 93.19 73 TRP A CA 1
ATOM 577 C C . TRP A 1 73 ? -9.265 -8.571 6.651 1.00 93.19 73 TRP A C 1
ATOM 579 O O . TRP A 1 73 ? -8.143 -8.294 6.219 1.00 93.19 73 TRP A O 1
ATOM 589 N N . ALA A 1 74 ? -9.622 -8.346 7.910 1.00 93.81 74 ALA A N 1
ATOM 590 C CA . ALA A 1 74 ? -8.696 -7.983 8.972 1.00 93.81 74 ALA A CA 1
ATOM 591 C C . ALA A 1 74 ? -8.357 -9.218 9.818 1.00 93.81 74 ALA A C 1
ATOM 593 O O . ALA A 1 74 ? -9.251 -9.957 10.208 1.00 93.81 74 ALA A O 1
ATOM 594 N N . TYR A 1 75 ? -7.081 -9.435 10.118 1.00 92.56 75 TYR A N 1
ATOM 595 C CA . TYR A 1 75 ? -6.567 -10.530 10.939 1.00 92.56 75 TYR A CA 1
ATOM 596 C C . TYR A 1 75 ? -5.950 -9.947 12.204 1.00 92.56 75 TYR A C 1
ATOM 598 O O . TYR A 1 75 ? -4.995 -9.175 12.120 1.00 92.56 75 TYR A O 1
ATOM 606 N N . ILE A 1 76 ? -6.476 -10.326 13.362 1.00 91.62 76 ILE A N 1
ATOM 607 C CA . ILE A 1 76 ? -6.017 -9.876 14.675 1.00 91.62 76 ILE A CA 1
ATOM 608 C C . ILE A 1 76 ? -5.211 -10.997 15.306 1.00 91.62 76 ILE A C 1
ATOM 610 O O . ILE A 1 76 ? -5.763 -12.061 15.580 1.00 91.62 76 ILE A O 1
ATOM 614 N N . ALA A 1 77 ? -3.920 -10.775 15.531 1.00 89.12 77 ALA A N 1
ATOM 615 C CA . ALA A 1 77 ? -3.074 -11.747 16.212 1.00 89.12 77 ALA A CA 1
ATOM 616 C C . ALA A 1 77 ? -3.448 -11.823 17.702 1.00 89.12 77 ALA A C 1
ATOM 618 O O . ALA A 1 77 ? -3.492 -10.797 18.377 1.00 89.12 77 ALA A O 1
ATOM 619 N N . LEU A 1 78 ? -3.703 -13.035 18.206 1.00 83.38 78 LEU A N 1
ATOM 620 C CA . LEU A 1 78 ? -4.073 -13.268 19.611 1.00 83.38 78 LEU A CA 1
ATOM 621 C C . LEU A 1 78 ? -2.859 -13.462 20.523 1.00 83.38 78 LEU A C 1
ATOM 623 O O . LEU A 1 78 ? -2.922 -13.247 21.729 1.00 83.38 78 LEU A O 1
ATOM 627 N N . GLU A 1 79 ? -1.741 -13.896 19.953 1.00 80.62 79 GLU A N 1
ATOM 628 C CA . GLU A 1 79 ? -0.499 -14.075 20.694 1.00 80.62 79 GLU A CA 1
ATOM 629 C C . GLU A 1 79 ? 0.237 -12.743 20.835 1.00 80.62 79 GLU A C 1
ATOM 631 O O . GLU A 1 79 ? 0.475 -12.048 19.843 1.00 80.62 79 GLU A O 1
ATOM 636 N N . LYS A 1 80 ? 0.674 -12.425 22.060 1.00 67.81 80 LYS A N 1
ATOM 637 C CA . LYS A 1 80 ? 1.539 -11.268 22.315 1.00 67.81 80 LYS A CA 1
ATOM 638 C C . LYS A 1 80 ? 2.836 -11.413 21.512 1.00 67.81 80 LYS A C 1
ATOM 640 O O . LYS A 1 80 ? 3.504 -12.444 21.565 1.00 67.81 80 LYS A O 1
ATOM 645 N N . GLY A 1 81 ? 3.180 -10.388 20.742 1.00 64.31 81 GLY A N 1
ATOM 646 C CA . GLY A 1 81 ? 4.381 -10.356 19.910 1.00 64.31 81 GLY A CA 1
ATOM 647 C C . GLY A 1 81 ? 4.749 -8.933 19.501 1.00 64.31 81 GLY A C 1
ATOM 648 O O . GLY A 1 81 ? 4.027 -7.995 19.819 1.00 64.31 81 GLY A O 1
ATOM 649 N N . ASP A 1 82 ? 5.853 -8.790 18.766 1.00 57.84 82 ASP A N 1
ATOM 650 C CA . ASP A 1 82 ? 6.523 -7.514 18.446 1.00 57.84 82 ASP A CA 1
ATOM 651 C C . ASP A 1 82 ? 5.739 -6.544 17.532 1.00 57.84 82 ASP A C 1
ATOM 653 O O . ASP A 1 82 ? 6.314 -5.600 16.988 1.00 57.84 82 ASP A O 1
ATOM 657 N N . MET A 1 83 ? 4.443 -6.771 17.296 1.00 65.69 83 MET A N 1
ATOM 658 C CA . MET A 1 83 ? 3.655 -5.979 16.356 1.00 65.69 83 MET A CA 1
ATOM 659 C C . MET A 1 83 ? 2.575 -5.155 17.046 1.00 65.69 83 MET A C 1
ATOM 661 O O . MET A 1 83 ? 1.566 -5.682 17.507 1.00 65.69 83 MET A O 1
ATOM 665 N N . GLU A 1 84 ? 2.742 -3.836 16.996 1.00 77.56 84 GLU A N 1
ATOM 666 C CA . GLU A 1 84 ? 1.738 -2.867 17.425 1.00 77.56 84 GLU A CA 1
ATOM 667 C C . GLU A 1 84 ? 1.329 -1.963 16.242 1.00 77.56 84 GLU A C 1
ATOM 669 O O . GLU A 1 84 ? 2.192 -1.310 15.646 1.00 77.56 84 GLU A O 1
ATOM 674 N N . PRO A 1 85 ? 0.032 -1.878 15.871 1.00 82.12 85 PRO A N 1
ATOM 675 C CA . PRO A 1 85 ? -1.100 -2.682 16.352 1.00 82.12 85 PRO A CA 1
ATOM 676 C C . PRO A 1 85 ? -1.068 -4.134 15.825 1.00 82.12 85 PRO A C 1
ATOM 678 O O . PRO A 1 85 ? -0.565 -4.351 14.717 1.00 82.12 85 PRO A O 1
ATOM 681 N N . PRO A 1 86 ? -1.678 -5.104 16.538 1.00 88.38 86 PRO A N 1
ATOM 682 C CA . PRO A 1 86 ? -1.665 -6.533 16.195 1.00 88.38 86 PRO A CA 1
ATOM 683 C C . PRO A 1 86 ? -2.654 -6.893 15.069 1.00 88.38 86 PRO A C 1
ATOM 685 O O . PRO A 1 86 ? -3.348 -7.904 15.137 1.00 88.38 86 PRO A O 1
ATOM 688 N N . VAL A 1 87 ? -2.753 -6.049 14.036 1.00 91.75 87 VAL A N 1
ATOM 689 C CA . VAL A 1 87 ? -3.723 -6.179 12.940 1.00 91.75 87 VAL A CA 1
ATOM 690 C C . VAL A 1 87 ? -3.015 -6.241 11.588 1.00 91.75 87 VAL A C 1
ATOM 692 O O . VAL A 1 87 ? -2.193 -5.383 11.247 1.00 91.75 87 VAL A O 1
ATOM 695 N N . HIS A 1 88 ? -3.399 -7.231 10.789 1.00 90.50 88 HIS A N 1
ATOM 696 C CA . HIS A 1 88 ? -3.033 -7.384 9.386 1.00 90.50 88 HIS A CA 1
ATOM 697 C C . HIS A 1 88 ? -4.260 -7.328 8.492 1.00 90.50 88 HIS A C 1
ATOM 699 O O . HIS A 1 88 ? -5.353 -7.681 8.912 1.00 90.50 88 HIS A O 1
ATOM 705 N N . PHE A 1 89 ? -4.065 -6.960 7.231 1.00 91.94 89 PHE A N 1
ATOM 706 C CA . PHE A 1 89 ? -5.142 -6.926 6.255 1.00 91.94 89 PHE A CA 1
ATOM 707 C C . PHE A 1 89 ? -4.808 -7.810 5.063 1.00 91.94 89 PHE A C 1
ATOM 709 O O . PHE A 1 89 ? -3.651 -7.847 4.626 1.00 91.94 89 PHE A O 1
ATOM 716 N N . ARG A 1 90 ? -5.809 -8.518 4.540 1.00 90.06 90 ARG A N 1
ATOM 717 C CA . ARG A 1 90 ? -5.697 -9.247 3.277 1.00 90.06 90 ARG A CA 1
ATOM 718 C C . ARG A 1 90 ? -6.962 -9.128 2.446 1.00 90.06 90 ARG A C 1
ATOM 720 O O . ARG A 1 90 ? -8.048 -9.053 3.005 1.00 90.06 90 ARG A O 1
ATOM 727 N N . ASP A 1 91 ? -6.802 -9.201 1.138 1.00 89.38 91 ASP A N 1
ATOM 728 C CA . ASP A 1 91 ? -7.901 -9.500 0.230 1.00 89.38 91 ASP A CA 1
ATOM 729 C C . ASP A 1 91 ? -7.946 -10.987 -0.075 1.00 89.38 91 ASP A C 1
ATOM 731 O O . ASP A 1 91 ? -6.907 -11.644 -0.133 1.00 89.38 91 ASP A O 1
ATOM 735 N N . GLU A 1 92 ? -9.145 -11.484 -0.326 1.00 88.81 92 GLU A N 1
ATOM 736 C CA . GLU A 1 92 ? -9.418 -12.827 -0.801 1.00 88.81 92 GLU A CA 1
ATOM 737 C C . GLU A 1 92 ? -10.077 -12.757 -2.182 1.00 88.81 92 GLU A C 1
ATOM 739 O O . GLU A 1 92 ? -11.209 -12.278 -2.327 1.00 88.81 92 GLU A O 1
ATOM 744 N N . GLU A 1 93 ? -9.357 -13.243 -3.192 1.00 84.19 93 GLU A N 1
ATOM 745 C CA . GLU A 1 93 ? -9.847 -13.407 -4.561 1.00 84.19 93 GLU A CA 1
ATOM 746 C C . GLU A 1 93 ? -10.370 -14.828 -4.764 1.00 84.19 93 GLU A C 1
ATOM 748 O O . GLU A 1 93 ? -9.690 -15.808 -4.453 1.00 84.19 93 GLU A O 1
ATOM 753 N N . HIS A 1 94 ? -11.588 -14.937 -5.295 1.00 73.75 94 HIS A N 1
ATOM 754 C CA . HIS A 1 94 ? -12.178 -16.212 -5.689 1.00 73.75 94 HIS A CA 1
ATOM 755 C C . HIS A 1 94 ? -12.000 -16.381 -7.197 1.00 73.75 94 HIS A C 1
ATOM 757 O O . HIS A 1 94 ? -12.630 -15.661 -7.968 1.00 73.75 94 HIS A O 1
ATOM 763 N N . HIS A 1 95 ? -11.167 -17.331 -7.625 1.00 63.44 95 HIS A N 1
ATOM 764 C CA . HIS A 1 95 ? -11.046 -17.665 -9.042 1.00 63.44 95 HIS A CA 1
ATOM 765 C C . HIS A 1 95 ? -12.152 -18.654 -9.445 1.00 63.44 95 HIS A C 1
ATOM 767 O O . HIS A 1 95 ? -12.173 -19.778 -8.943 1.00 63.44 95 HIS A O 1
ATOM 773 N N . PRO A 1 96 ? -13.060 -18.287 -10.368 1.00 53.06 96 PRO A N 1
ATOM 774 C CA . PRO A 1 96 ? -14.122 -19.187 -10.822 1.00 53.06 96 PRO A CA 1
ATOM 775 C C . PRO A 1 96 ? -13.621 -20.323 -11.736 1.00 53.06 96 PRO A C 1
ATOM 777 O O . PRO A 1 96 ? -14.376 -21.240 -12.054 1.00 53.06 96 PRO A O 1
ATOM 780 N N . SER A 1 97 ? -12.355 -20.310 -12.164 1.00 51.16 97 SER A N 1
ATOM 781 C CA . SER A 1 97 ? -11.808 -21.267 -13.129 1.00 51.16 97 SER A CA 1
ATOM 782 C C . SER A 1 97 ? -11.024 -22.416 -12.472 1.00 51.16 97 SER A C 1
ATOM 784 O O . SER A 1 97 ? -9.802 -22.373 -12.387 1.00 51.16 97 SER A O 1
ATOM 786 N N . GLY A 1 98 ? -11.736 -23.483 -12.095 1.00 46.31 98 GLY A N 1
ATOM 787 C CA . GLY A 1 98 ? -11.289 -24.872 -12.286 1.00 46.31 98 GLY A CA 1
ATOM 788 C C . GLY A 1 98 ? -10.276 -25.504 -11.309 1.00 46.31 98 GLY A C 1
ATOM 789 O O . GLY A 1 98 ? -9.079 -25.258 -11.367 1.00 46.31 98 GLY A O 1
ATOM 790 N N . ARG A 1 99 ? -10.775 -26.518 -10.581 1.00 40.19 99 ARG A N 1
ATOM 791 C CA . ARG A 1 99 ? -10.091 -27.656 -9.910 1.00 40.19 99 ARG A CA 1
ATOM 792 C C . ARG A 1 99 ? -9.517 -27.480 -8.503 1.00 40.19 99 ARG A C 1
ATOM 794 O O . ARG A 1 99 ? -9.278 -28.499 -7.859 1.00 40.19 99 ARG A O 1
ATOM 801 N N . SER A 1 100 ? -9.440 -26.278 -7.949 1.00 48.50 100 SER A N 1
ATOM 802 C CA . SER A 1 100 ? -9.367 -26.121 -6.493 1.00 48.50 100 SER A CA 1
ATOM 803 C C . SER A 1 100 ? -10.098 -24.853 -6.065 1.00 48.50 100 SER A C 1
ATOM 805 O O . SER A 1 100 ? -9.921 -23.796 -6.659 1.00 48.50 100 SER A O 1
ATOM 807 N N . ASN A 1 101 ? -10.916 -24.942 -5.013 1.00 53.78 101 ASN A N 1
ATOM 808 C CA . ASN A 1 101 ? -11.472 -23.778 -4.312 1.00 53.78 101 ASN A CA 1
ATOM 809 C C . ASN A 1 101 ? -10.360 -23.044 -3.531 1.00 53.78 101 ASN A C 1
ATOM 811 O O . ASN A 1 101 ? -10.537 -22.714 -2.360 1.00 53.78 101 ASN A O 1
ATOM 815 N N . MET A 1 102 ? -9.168 -22.875 -4.112 1.00 55.75 102 MET A N 1
ATOM 816 C CA . MET A 1 102 ? -8.103 -22.119 -3.472 1.00 55.75 102 MET A CA 1
ATOM 817 C C . MET A 1 102 ? -8.329 -20.646 -3.763 1.00 55.75 102 MET A C 1
ATOM 819 O O . MET A 1 102 ? -8.050 -20.147 -4.848 1.00 55.75 102 MET A O 1
ATOM 823 N N . SER A 1 103 ? -8.853 -19.962 -2.757 1.00 69.62 103 SER A N 1
ATOM 824 C CA . SER A 1 103 ? -8.846 -18.514 -2.687 1.00 69.62 103 SER A CA 1
ATOM 825 C C . SER A 1 103 ? -7.406 -18.005 -2.597 1.00 69.62 103 SER A C 1
ATOM 827 O O . SER A 1 103 ? -6.640 -18.461 -1.735 1.00 69.62 103 SER A O 1
ATOM 829 N N . THR A 1 104 ? -7.036 -17.034 -3.428 1.00 77.25 104 THR A N 1
ATOM 830 C CA . THR A 1 104 ? -5.728 -16.381 -3.311 1.00 77.25 104 THR A CA 1
ATOM 831 C C . THR A 1 104 ? -5.831 -15.254 -2.289 1.00 77.25 104 THR A C 1
ATOM 833 O O . THR A 1 104 ? -6.708 -14.395 -2.379 1.00 77.25 104 THR A O 1
ATOM 836 N N . LEU A 1 105 ? -4.944 -15.272 -1.288 1.00 79.62 105 LEU A N 1
ATOM 837 C CA . LEU A 1 105 ? -4.902 -14.270 -0.225 1.00 79.62 105 LEU A CA 1
ATOM 838 C C . LEU A 1 105 ? -3.771 -13.269 -0.468 1.00 79.62 105 LEU A C 1
ATOM 840 O O . LEU A 1 105 ? -2.595 -13.624 -0.373 1.00 79.62 105 LEU A O 1
ATOM 844 N N . TYR A 1 106 ? -4.119 -12.004 -0.684 1.00 81.31 106 TYR A N 1
ATOM 845 C CA . TYR A 1 106 ? -3.157 -10.937 -0.949 1.00 81.31 106 TYR A CA 1
ATOM 846 C C . TYR A 1 106 ? -3.021 -9.994 0.237 1.00 81.31 106 TYR A C 1
ATOM 848 O O . TYR A 1 106 ? -4.010 -9.474 0.740 1.00 81.31 106 TYR A O 1
ATOM 856 N N . GLN A 1 107 ? -1.796 -9.724 0.687 1.00 83.19 107 GLN A N 1
ATOM 857 C CA . GLN A 1 107 ? -1.566 -8.798 1.796 1.00 83.19 107 GLN A CA 1
ATOM 858 C C . GLN A 1 107 ? -1.889 -7.350 1.404 1.00 83.19 107 GLN A C 1
ATOM 860 O O . GLN A 1 107 ? -1.578 -6.903 0.298 1.00 83.19 107 GLN A O 1
ATOM 865 N N . ARG A 1 108 ? -2.485 -6.600 2.339 1.00 82.62 108 ARG A N 1
ATOM 866 C CA . ARG A 1 108 ? -2.838 -5.187 2.168 1.00 82.62 108 ARG A CA 1
ATOM 867 C C . ARG A 1 108 ? -2.279 -4.320 3.283 1.00 82.62 108 ARG A C 1
ATOM 869 O O . ARG A 1 108 ? -2.225 -4.709 4.451 1.00 82.62 108 ARG A O 1
ATOM 876 N N . SER A 1 109 ? -1.874 -3.111 2.909 1.00 83.50 109 SER A N 1
ATOM 877 C CA . SER A 1 109 ? -1.613 -2.039 3.862 1.00 83.50 109 SER A CA 1
ATOM 878 C C . SER A 1 109 ? -2.932 -1.364 4.248 1.00 83.50 109 SER A C 1
ATOM 880 O O . SER A 1 109 ? -3.856 -1.276 3.439 1.00 83.50 109 SER A O 1
ATOM 882 N N . ALA A 1 110 ? -3.014 -0.836 5.472 1.00 85.62 110 ALA A N 1
ATOM 883 C CA . ALA A 1 110 ? -4.160 -0.027 5.890 1.00 85.62 110 ALA A CA 1
ATOM 884 C C . ALA A 1 110 ? -4.363 1.178 4.953 1.00 85.62 110 ALA A C 1
ATOM 886 O O . ALA A 1 110 ? -5.487 1.494 4.590 1.00 85.62 110 ALA A O 1
ATOM 887 N N . SER A 1 111 ? -3.264 1.788 4.490 1.00 80.19 111 SER A N 1
ATOM 888 C CA . SER A 1 111 ? -3.269 2.880 3.509 1.00 80.19 111 SER A CA 1
ATOM 889 C C . SER A 1 111 ? -3.919 2.486 2.176 1.00 80.19 111 SER A C 1
ATOM 891 O O . SER A 1 111 ? -4.620 3.293 1.575 1.00 80.19 111 SER A O 1
ATOM 893 N N . SER A 1 112 ? -3.715 1.250 1.706 1.00 82.69 112 SER A N 1
ATOM 894 C CA . SER A 1 112 ? -4.379 0.737 0.500 1.00 82.69 112 SER A CA 1
ATOM 895 C C . SER A 1 112 ? -5.887 0.587 0.707 1.00 82.69 112 SER A C 1
ATOM 897 O O . SER A 1 112 ? -6.661 0.995 -0.156 1.00 82.69 112 SER A O 1
ATOM 899 N N . LEU A 1 113 ? -6.306 0.076 1.869 1.00 86.69 113 LEU A N 1
ATOM 900 C CA . LEU A 1 113 ? -7.725 -0.079 2.196 1.00 86.69 113 LEU A CA 1
ATOM 901 C C . LEU A 1 113 ? -8.446 1.263 2.290 1.00 86.69 113 LEU A C 1
ATOM 903 O O . LEU A 1 113 ? -9.460 1.448 1.631 1.00 86.69 113 LEU A O 1
ATOM 907 N N . VAL A 1 114 ? -7.897 2.224 3.036 1.00 87.44 114 VAL A N 1
ATOM 908 C CA . VAL A 1 114 ? -8.546 3.531 3.237 1.00 87.44 114 VAL A CA 1
ATOM 909 C C . VAL A 1 114 ? -8.646 4.365 1.958 1.00 87.44 114 VAL A C 1
ATOM 911 O O . VAL A 1 114 ? -9.472 5.259 1.885 1.00 87.44 114 VAL A O 1
ATOM 914 N N . ARG A 1 115 ? -7.844 4.096 0.920 1.00 80.25 115 ARG A N 1
ATOM 915 C CA . ARG A 1 115 ? -7.978 4.775 -0.387 1.00 80.25 115 ARG A CA 1
ATOM 916 C C . ARG A 1 115 ? -9.154 4.277 -1.224 1.00 80.25 115 ARG A C 1
ATOM 918 O O . ARG A 1 115 ? -9.551 4.964 -2.159 1.00 80.25 115 ARG A O 1
ATOM 925 N N . LYS A 1 116 ? -9.662 3.079 -0.945 1.00 83.31 116 LYS A N 1
ATOM 926 C CA . LYS A 1 116 ? -10.802 2.463 -1.641 1.00 83.31 116 LYS A CA 1
ATOM 927 C C . LYS A 1 116 ? -11.745 1.840 -0.616 1.00 83.31 116 LYS A C 1
ATOM 929 O O . LYS A 1 116 ? -12.153 0.689 -0.743 1.00 83.31 116 LYS A O 1
ATOM 934 N N . ALA A 1 117 ? -12.015 2.598 0.436 1.00 88.31 117 ALA A N 1
ATOM 935 C CA . ALA A 1 117 ? -12.868 2.186 1.525 1.00 88.31 117 ALA A CA 1
ATOM 936 C C . ALA A 1 117 ? -14.350 2.291 1.175 1.00 88.31 117 ALA A C 1
ATOM 938 O O . ALA A 1 117 ? -15.130 1.598 1.801 1.00 88.31 117 ALA A O 1
ATOM 939 N N . GLN A 1 118 ? -14.739 3.099 0.183 1.00 86.31 118 GLN A N 1
ATOM 940 C CA . GLN A 1 118 ? -16.144 3.374 -0.159 1.00 86.31 118 GLN A CA 1
ATOM 941 C C . GLN A 1 118 ? -17.065 2.135 -0.226 1.00 86.31 118 GLN A C 1
ATOM 943 O O . GLN A 1 118 ? -18.223 2.230 0.154 1.00 86.31 118 GLN A O 1
ATOM 948 N N . ASP A 1 119 ? -16.548 0.983 -0.674 1.00 85.38 119 ASP A N 1
ATOM 949 C CA . ASP A 1 119 ? -17.320 -0.256 -0.852 1.00 85.38 119 ASP A CA 1
ATOM 950 C C . ASP A 1 119 ? -17.259 -1.188 0.382 1.00 85.38 119 ASP A C 1
ATOM 952 O O . ASP A 1 119 ? -17.932 -2.222 0.433 1.00 85.38 119 ASP A O 1
ATOM 956 N N . LEU A 1 120 ? -16.430 -0.849 1.377 1.00 89.88 120 LEU A N 1
ATOM 957 C CA . LEU A 1 120 ? -16.352 -1.562 2.648 1.00 89.88 120 LEU A CA 1
ATOM 958 C C . LEU A 1 120 ? -17.649 -1.369 3.444 1.00 89.88 120 LEU A C 1
ATOM 960 O O . LEU A 1 120 ? -18.456 -0.486 3.171 1.00 89.88 120 LEU A O 1
ATOM 964 N N . ILE A 1 121 ? -17.853 -2.194 4.465 1.00 89.19 121 ILE A N 1
ATOM 965 C CA . ILE A 1 121 ? -19.026 -2.039 5.335 1.00 89.19 121 ILE A CA 1
ATOM 966 C C . ILE A 1 121 ? -18.794 -0.924 6.366 1.00 89.19 121 ILE A C 1
ATOM 968 O O . ILE A 1 121 ? -17.644 -0.697 6.763 1.00 89.19 121 ILE A O 1
ATOM 972 N N . PRO A 1 122 ? -19.850 -0.242 6.844 1.00 89.50 122 PRO A N 1
ATOM 973 C CA . PRO A 1 122 ? -19.752 0.649 7.994 1.00 89.50 122 PRO A CA 1
ATOM 974 C C . PRO A 1 122 ? -19.084 -0.042 9.194 1.00 89.50 122 PRO A C 1
ATOM 976 O O . PRO A 1 122 ? -19.356 -1.219 9.449 1.00 89.50 122 PRO A O 1
ATOM 979 N N . PRO A 1 123 ? -18.192 0.647 9.928 1.00 91.62 123 PRO A N 1
ATOM 980 C CA . PRO A 1 123 ? -17.783 2.048 9.777 1.00 91.62 123 PRO A CA 1
ATOM 981 C C . PRO A 1 123 ? -16.611 2.240 8.803 1.00 91.62 123 PRO A C 1
ATOM 983 O O . PRO A 1 123 ? -16.162 3.362 8.573 1.00 91.62 123 PRO A O 1
ATOM 986 N N . PHE A 1 124 ? -16.055 1.153 8.265 1.00 92.50 124 PHE A N 1
ATOM 987 C CA . PHE A 1 124 ? -14.797 1.176 7.524 1.00 92.50 124 PHE A CA 1
ATOM 988 C C . PHE A 1 124 ? -14.886 2.014 6.249 1.00 92.50 124 PHE A C 1
ATOM 990 O O . PHE A 1 124 ? -13.885 2.623 5.878 1.00 92.50 124 PHE A O 1
ATOM 997 N N . CYS A 1 125 ? -16.059 2.102 5.614 1.00 90.69 125 CYS A N 1
ATOM 998 C CA . CYS A 1 125 ? -16.254 2.931 4.424 1.00 90.69 125 CYS A CA 1
ATOM 999 C C . CYS A 1 125 ? -16.040 4.426 4.653 1.00 90.69 125 CYS A C 1
ATOM 1001 O O . CYS A 1 125 ? -15.467 5.099 3.794 1.00 90.69 125 CYS A O 1
ATOM 1003 N N . PHE A 1 126 ? -16.378 4.933 5.837 1.00 91.94 126 PHE A N 1
ATOM 1004 C CA . PHE A 1 126 ? -16.184 6.338 6.206 1.00 91.94 126 PHE A CA 1
ATOM 1005 C C . PHE A 1 126 ? -14.715 6.687 6.483 1.00 91.94 126 PHE A C 1
ATOM 1007 O O . PHE A 1 126 ? -14.355 7.854 6.625 1.00 91.94 126 PHE A O 1
ATOM 1014 N N . MET A 1 127 ? -13.824 5.690 6.488 1.00 92.12 127 MET A N 1
ATOM 1015 C CA . MET A 1 127 ? -12.378 5.909 6.537 1.00 92.12 127 MET A CA 1
ATOM 1016 C C . MET A 1 127 ? -11.778 6.262 5.172 1.00 92.12 127 MET A C 1
ATOM 1018 O O . MET A 1 127 ? -10.556 6.415 5.089 1.00 92.12 127 MET A O 1
ATOM 1022 N N . GLN A 1 128 ? -12.597 6.397 4.120 1.00 89.38 128 GLN A N 1
ATOM 1023 C CA . GLN A 1 128 ? -12.161 6.806 2.787 1.00 89.38 128 GLN A CA 1
ATOM 1024 C C . GLN A 1 128 ? -11.261 8.048 2.871 1.00 89.38 128 GLN A C 1
ATOM 1026 O O . GLN A 1 128 ? -11.616 9.068 3.462 1.00 89.38 128 GLN A O 1
ATOM 1031 N N . ARG A 1 129 ? -10.055 7.949 2.309 1.00 82.38 129 ARG A N 1
ATOM 1032 C CA . ARG A 1 129 ? -9.076 9.035 2.259 1.00 82.38 129 ARG A CA 1
ATOM 1033 C C . ARG A 1 129 ? -9.073 9.668 0.878 1.00 82.38 129 ARG A C 1
ATOM 1035 O O . ARG A 1 129 ? -8.770 8.995 -0.107 1.00 82.38 129 ARG A O 1
ATOM 1042 N N . ASN A 1 130 ? -9.299 10.977 0.836 1.00 73.56 130 ASN A N 1
ATOM 1043 C CA . ASN A 1 130 ? -9.069 11.779 -0.358 1.00 73.56 130 ASN A CA 1
ATOM 1044 C C . ASN A 1 130 ? -7.567 12.024 -0.553 1.00 73.56 130 ASN A C 1
ATOM 1046 O O . ASN A 1 130 ? -6.827 12.242 0.409 1.00 73.56 130 ASN A O 1
ATOM 1050 N N . SER A 1 131 ? -7.101 12.008 -1.803 1.00 64.38 131 SER A N 1
ATOM 1051 C CA . SER A 1 131 ? -5.682 12.195 -2.154 1.00 64.38 131 SER A CA 1
ATOM 1052 C C . SER A 1 131 ? -5.102 13.536 -1.695 1.00 64.38 131 SER A C 1
ATOM 1054 O O . SER A 1 131 ? -3.892 13.646 -1.527 1.00 64.38 131 SER A O 1
ATOM 1056 N N . TYR A 1 132 ? -5.959 14.533 -1.473 1.00 61.22 132 TYR A N 1
ATOM 1057 C CA . TYR A 1 132 ? -5.585 15.884 -1.049 1.00 61.22 132 TYR A CA 1
ATOM 1058 C C . TYR A 1 132 ? -5.543 16.063 0.476 1.00 61.22 132 TYR A C 1
ATOM 1060 O O . TYR A 1 132 ? -5.116 17.107 0.955 1.00 61.22 132 TYR A O 1
ATOM 1068 N N . GLU A 1 133 ? -5.971 15.062 1.251 1.00 69.75 133 GLU A N 1
ATOM 1069 C CA . GLU A 1 133 ? -5.989 15.143 2.710 1.00 69.75 133 GLU A CA 1
ATOM 1070 C C . GLU A 1 133 ? -4.673 14.632 3.320 1.00 69.75 133 GLU A C 1
ATOM 1072 O O . GLU A 1 133 ? -4.297 13.455 3.183 1.00 69.75 133 GLU A O 1
ATOM 1077 N N . GLU A 1 134 ? -3.986 15.510 4.053 1.00 66.56 134 GLU A N 1
ATOM 1078 C CA . GLU A 1 134 ? -2.841 15.166 4.899 1.00 66.56 134 GLU A CA 1
ATOM 1079 C C . GLU A 1 134 ? -3.313 14.617 6.248 1.00 66.56 134 GLU A C 1
ATOM 1081 O O . GLU A 1 134 ? -3.312 15.292 7.274 1.00 66.56 134 GLU A O 1
ATOM 1086 N N . VAL A 1 135 ? -3.739 13.354 6.253 1.00 72.38 135 VAL A N 1
ATOM 1087 C CA . VAL A 1 135 ? -4.199 12.696 7.480 1.00 72.38 135 VAL A CA 1
ATOM 1088 C C . VAL A 1 135 ? -3.131 11.730 7.970 1.00 72.38 135 VAL A C 1
ATOM 1090 O O . VAL A 1 135 ? -2.803 10.729 7.323 1.00 72.38 135 VAL A O 1
ATOM 1093 N N . SER A 1 136 ? -2.569 12.042 9.137 1.00 76.62 136 SER A N 1
ATOM 1094 C CA . SER A 1 136 ? -1.622 11.171 9.832 1.00 76.62 136 SER A CA 1
ATOM 1095 C C . SER A 1 136 ? -2.347 10.020 10.548 1.00 76.62 136 SER A C 1
ATOM 1097 O O . SER A 1 136 ? -3.540 10.083 10.821 1.00 76.62 136 SER A O 1
ATOM 1099 N N . ASN A 1 137 ? -1.632 8.930 10.840 1.00 86.38 137 ASN A N 1
ATOM 1100 C CA . ASN A 1 137 ? -2.144 7.787 11.613 1.00 86.38 137 ASN A CA 1
ATOM 1101 C C . ASN A 1 137 ? -3.363 7.028 11.024 1.00 86.38 137 ASN A C 1
ATOM 1103 O O . ASN A 1 137 ? -4.050 6.318 11.755 1.00 86.38 137 ASN A O 1
ATOM 1107 N N . MET A 1 138 ? -3.601 7.066 9.703 1.00 87.75 138 MET A N 1
ATOM 1108 C CA . MET A 1 138 ? -4.677 6.274 9.063 1.00 87.75 138 MET A CA 1
ATOM 1109 C C . MET A 1 138 ? -4.645 4.787 9.439 1.00 87.75 138 MET A C 1
ATOM 1111 O O . MET A 1 138 ? -5.684 4.179 9.691 1.00 87.75 138 MET A O 1
ATOM 1115 N N . ARG A 1 139 ? -3.439 4.205 9.518 1.00 90.56 139 ARG A N 1
ATOM 1116 C CA . ARG A 1 139 ? -3.249 2.821 9.966 1.00 90.56 139 ARG A CA 1
ATOM 1117 C C . ARG A 1 139 ? -3.775 2.615 11.381 1.00 90.56 139 ARG A C 1
ATOM 1119 O O . ARG A 1 139 ? -4.503 1.658 11.605 1.00 90.56 139 ARG A O 1
ATOM 1126 N N . GLY A 1 140 ? -3.402 3.486 12.318 1.00 92.00 140 GLY A N 1
ATOM 1127 C CA . GLY A 1 140 ? -3.855 3.377 13.698 1.00 92.00 140 GLY A CA 1
ATOM 1128 C C . GLY A 1 140 ? -5.371 3.489 13.793 1.00 92.00 140 GLY A C 1
ATOM 1129 O O . GLY A 1 140 ? -5.990 2.651 14.438 1.00 92.00 140 GLY A O 1
ATOM 1130 N N . MET A 1 141 ? -5.970 4.463 13.106 1.00 94.75 141 MET A N 1
ATOM 1131 C CA . MET A 1 141 ? -7.423 4.661 13.107 1.00 94.75 141 MET A CA 1
ATOM 1132 C C . MET A 1 141 ? -8.180 3.425 12.609 1.00 94.75 141 MET A C 1
ATOM 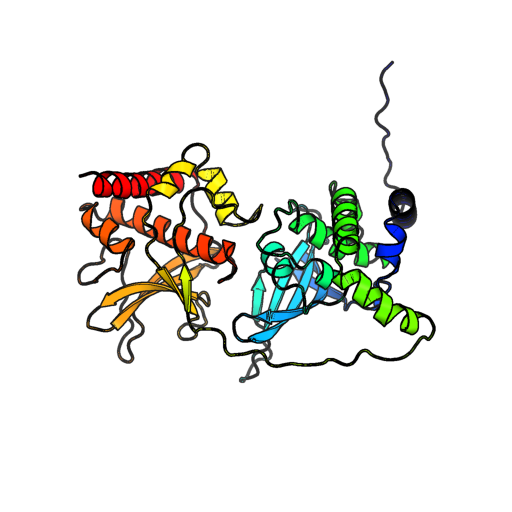1134 O O . MET A 1 141 ? -9.052 2.913 13.310 1.00 94.75 141 MET A O 1
ATOM 1138 N N . LEU A 1 142 ? -7.792 2.879 11.450 1.00 94.62 142 LEU A N 1
ATOM 1139 C CA . LEU A 1 142 ? -8.425 1.674 10.906 1.00 94.62 142 LEU A CA 1
ATOM 1140 C C . LEU A 1 142 ? -8.243 0.466 11.838 1.00 94.62 142 LEU A C 1
ATOM 1142 O O . LEU A 1 142 ? -9.195 -0.265 12.101 1.00 94.62 142 LEU A O 1
ATOM 1146 N N . CYS A 1 143 ? -7.034 0.262 12.371 1.00 94.75 143 CYS A N 1
ATOM 1147 C CA . CYS A 1 143 ? -6.773 -0.825 13.312 1.00 94.75 143 CYS A CA 1
ATOM 1148 C C . CYS A 1 143 ? -7.566 -0.672 14.616 1.00 94.75 143 CYS A C 1
ATOM 1150 O O . CYS A 1 143 ? -7.990 -1.675 15.177 1.00 94.75 143 CYS A O 1
ATOM 1152 N N . ALA A 1 144 ? -7.782 0.552 15.098 1.00 95.12 144 ALA A N 1
ATOM 1153 C CA . ALA A 1 144 ? -8.563 0.804 16.303 1.00 95.12 144 ALA A CA 1
ATOM 1154 C C . ALA A 1 144 ? -10.041 0.448 16.111 1.00 95.12 144 ALA A C 1
ATOM 1156 O O . ALA A 1 144 ? -10.608 -0.219 16.973 1.00 95.12 144 ALA A O 1
ATOM 1157 N N . LEU A 1 145 ? -10.636 0.796 14.965 1.00 94.19 145 LEU A N 1
ATOM 1158 C CA . LEU A 1 145 ? -11.993 0.356 14.619 1.00 94.19 145 LEU A CA 1
ATOM 1159 C C . LEU A 1 145 ? -12.081 -1.175 14.584 1.00 94.19 145 LEU A C 1
ATOM 1161 O O . LEU A 1 145 ? -12.942 -1.763 15.228 1.00 94.19 145 LEU A O 1
ATOM 1165 N N . VAL A 1 146 ? -11.135 -1.832 13.905 1.00 94.06 146 VAL A N 1
ATOM 1166 C CA . VAL A 1 146 ? -11.065 -3.302 13.833 1.00 94.06 146 VAL A CA 1
ATOM 1167 C C . VAL A 1 146 ? -10.937 -3.948 15.214 1.00 94.06 146 VAL A C 1
ATOM 1169 O O . VAL A 1 146 ? -11.569 -4.967 15.463 1.00 94.06 146 VAL A O 1
ATOM 1172 N N . LEU A 1 147 ? -10.121 -3.383 16.106 1.00 93.00 147 LEU A N 1
ATOM 1173 C CA . LEU A 1 147 ? -9.880 -3.918 17.450 1.00 93.00 147 LEU A CA 1
ATOM 1174 C C . LEU A 1 147 ? -11.047 -3.665 18.412 1.00 93.00 147 LEU A C 1
ATOM 1176 O O . LEU A 1 147 ? -11.241 -4.445 19.344 1.00 93.00 147 LEU A O 1
ATOM 1180 N N . TYR A 1 148 ? -11.831 -2.609 18.190 1.00 91.12 148 TYR A N 1
ATOM 1181 C CA . TYR A 1 148 ? -12.988 -2.284 19.019 1.00 91.12 148 TYR A CA 1
ATOM 1182 C C . TYR A 1 148 ? -14.063 -3.376 18.962 1.00 91.12 148 TYR A C 1
ATOM 1184 O O . TYR A 1 148 ? -14.548 -3.811 20.004 1.00 91.12 148 TYR A O 1
ATOM 1192 N N . TYR A 1 149 ? -14.408 -3.876 17.774 1.00 87.44 149 TYR A N 1
ATOM 1193 C CA . TYR A 1 149 ? -15.520 -4.822 17.634 1.00 87.44 149 TYR A CA 1
ATOM 1194 C C . TYR A 1 149 ? -15.316 -6.155 18.385 1.00 87.44 149 TYR A C 1
ATOM 1196 O O . TYR A 1 149 ? -16.197 -6.541 19.157 1.00 87.44 149 TYR A O 1
ATOM 1204 N N . PRO A 1 150 ? -14.166 -6.846 18.272 1.00 84.62 150 PRO A N 1
ATOM 1205 C CA . PRO A 1 150 ? -13.863 -8.025 19.084 1.00 84.62 150 PRO A CA 1
ATOM 1206 C C . PRO A 1 150 ? -13.793 -7.742 20.579 1.00 84.62 150 PRO A C 1
ATOM 1208 O O . PRO A 1 150 ? -14.153 -8.621 21.357 1.00 84.62 150 PRO A O 1
ATOM 1211 N N . LEU A 1 151 ? -13.347 -6.544 20.979 1.00 85.88 151 LEU A N 1
ATOM 1212 C CA . LEU A 1 151 ? -13.317 -6.144 22.385 1.00 85.88 151 LEU A CA 1
ATOM 1213 C C . LEU A 1 151 ? -14.736 -6.081 22.958 1.00 85.88 151 LEU A C 1
ATOM 1215 O O . LEU A 1 151 ? -14.989 -6.656 24.012 1.00 85.88 151 LEU A O 1
ATOM 1219 N N . VAL A 1 152 ? -15.674 -5.440 22.253 1.00 83.75 152 VAL A N 1
ATOM 1220 C CA . VAL A 1 152 ? -17.076 -5.345 22.702 1.00 83.75 152 VAL A CA 1
ATOM 1221 C C . VAL A 1 152 ? -17.770 -6.705 22.708 1.00 83.75 152 VAL A C 1
ATOM 1223 O O . VAL A 1 152 ? -18.601 -6.959 23.573 1.00 83.75 152 VAL A O 1
ATOM 1226 N N . ARG A 1 153 ? -17.410 -7.607 21.785 1.00 79.94 153 ARG A N 1
ATOM 1227 C CA . ARG A 1 153 ? -17.937 -8.983 21.771 1.00 79.94 153 ARG A CA 1
ATOM 1228 C C . ARG A 1 153 ? -17.256 -9.927 22.768 1.00 79.94 153 ARG A C 1
ATOM 1230 O O . ARG A 1 153 ? -17.628 -11.095 22.823 1.00 79.94 153 ARG A O 1
ATOM 1237 N N . GLY A 1 154 ? -16.242 -9.470 23.503 1.00 79.88 154 GLY A N 1
ATOM 1238 C CA . GLY A 1 154 ? -15.467 -10.321 24.410 1.00 79.88 154 GLY A CA 1
ATOM 1239 C C . GLY A 1 154 ? -14.640 -11.404 23.703 1.00 79.88 154 GLY A C 1
ATOM 1240 O O . GLY A 1 154 ? -14.251 -12.382 24.332 1.00 79.88 154 GLY A O 1
ATOM 1241 N N . LEU A 1 155 ? -14.372 -11.251 22.402 1.00 81.31 155 LEU A N 1
ATOM 1242 C CA . LEU A 1 155 ? -13.599 -12.212 21.606 1.00 81.31 155 LEU A CA 1
ATOM 1243 C C . LEU A 1 155 ? -12.086 -12.000 21.738 1.00 81.31 155 LEU A C 1
ATOM 1245 O O . LEU A 1 155 ? -11.314 -12.935 21.549 1.00 81.31 155 LEU A O 1
ATOM 1249 N N . SER A 1 156 ? -11.647 -10.769 22.008 1.00 85.62 156 SER A N 1
ATOM 1250 C CA . SER A 1 156 ? -10.227 -10.437 22.143 1.00 85.62 156 SER A CA 1
ATOM 1251 C C . SER A 1 156 ? -10.031 -9.156 22.948 1.00 85.62 156 SER A C 1
ATOM 1253 O O . SER A 1 156 ? -10.645 -8.132 22.654 1.00 85.62 156 SER A O 1
ATOM 1255 N N . ASP A 1 157 ? -9.093 -9.181 23.890 1.00 85.94 157 ASP A N 1
ATOM 1256 C CA . ASP A 1 157 ? -8.646 -8.032 24.682 1.00 85.94 157 ASP A CA 1
ATOM 1257 C C . ASP A 1 157 ? -7.413 -7.325 24.087 1.00 85.94 157 ASP A C 1
ATOM 1259 O O . ASP A 1 157 ? -6.951 -6.334 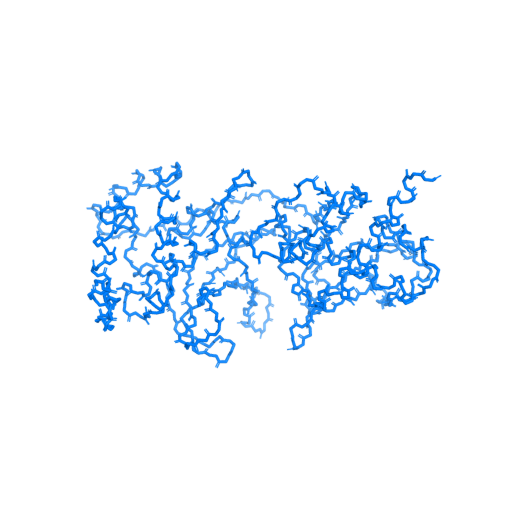24.647 1.00 85.94 157 ASP A O 1
ATOM 1263 N N . ALA A 1 158 ? -6.922 -7.751 22.915 1.00 87.50 158 ALA A N 1
ATOM 1264 C CA . ALA A 1 158 ? -5.743 -7.179 22.246 1.00 87.50 158 ALA A CA 1
ATOM 1265 C C . ALA A 1 158 ? -5.801 -5.648 22.049 1.00 87.50 158 ALA A C 1
ATOM 1267 O O . ALA A 1 158 ? -4.771 -4.975 22.006 1.00 87.50 158 ALA A O 1
ATOM 1268 N N . ALA A 1 159 ? -7.009 -5.083 21.954 1.00 88.25 159 ALA A N 1
ATOM 1269 C CA . ALA A 1 159 ? -7.242 -3.642 21.936 1.00 88.25 159 ALA A CA 1
ATOM 1270 C C . ALA A 1 159 ? -6.682 -2.936 23.186 1.00 88.25 159 ALA A C 1
ATOM 1272 O O . ALA A 1 159 ? -6.106 -1.855 23.090 1.00 88.25 159 ALA A O 1
ATOM 1273 N N . LEU A 1 160 ? -6.845 -3.558 24.354 1.00 86.38 160 LEU A N 1
ATOM 1274 C CA . LEU A 1 160 ? -6.492 -3.013 25.663 1.00 86.38 160 LEU A CA 1
ATOM 1275 C C . LEU A 1 160 ? -4.983 -3.051 25.923 1.00 86.38 160 LEU A C 1
ATOM 1277 O O . LEU A 1 160 ? -4.461 -2.209 26.650 1.00 86.38 160 LEU A O 1
ATOM 1281 N N . ASP A 1 161 ? -4.276 -3.992 25.295 1.00 85.50 161 ASP A N 1
ATOM 1282 C CA . ASP A 1 161 ? -2.817 -4.087 25.363 1.00 85.50 161 ASP A CA 1
ATOM 1283 C C . ASP A 1 161 ? -2.111 -3.041 24.476 1.00 85.50 161 ASP A C 1
ATOM 1285 O O . ASP A 1 161 ? -0.947 -2.708 24.707 1.00 85.50 161 ASP A O 1
ATOM 1289 N N . TRP A 1 162 ? -2.794 -2.489 23.467 1.00 90.44 162 TRP A N 1
ATOM 1290 C CA . TRP A 1 162 ? -2.193 -1.534 22.540 1.00 90.44 162 TRP A CA 1
ATOM 1291 C C . TRP A 1 162 ? -2.250 -0.092 23.069 1.00 90.44 162 TRP A C 1
ATOM 1293 O O . TRP A 1 162 ? -3.297 0.556 23.089 1.00 90.44 162 TRP A O 1
ATOM 1303 N N . LYS A 1 163 ? -1.086 0.473 23.419 1.00 89.75 163 LYS A N 1
ATOM 1304 C CA . LYS A 1 163 ? -0.956 1.807 24.051 1.00 89.75 163 LYS A CA 1
ATOM 1305 C C . LYS A 1 163 ? -1.611 2.957 23.276 1.00 89.75 163 LYS A C 1
ATOM 1307 O O . LYS A 1 163 ? -2.043 3.936 23.880 1.00 89.75 163 LYS A O 1
ATOM 1312 N N . LEU A 1 164 ? -1.667 2.867 21.945 1.00 91.69 164 LEU A N 1
ATOM 1313 C CA . LEU A 1 164 ? -2.242 3.911 21.087 1.00 91.69 164 LEU A CA 1
ATOM 1314 C C . LEU A 1 164 ? -3.712 3.665 20.733 1.00 91.69 164 LEU A C 1
ATOM 1316 O O . LEU A 1 164 ? -4.267 4.447 19.958 1.00 91.69 164 LEU A O 1
ATOM 1320 N N . PHE A 1 165 ? -4.344 2.627 21.289 1.00 93.50 165 PHE A N 1
ATOM 1321 C CA . PHE A 1 165 ? -5.703 2.224 20.936 1.00 93.50 165 PHE A CA 1
ATOM 1322 C C . PHE A 1 165 ? -6.714 3.354 21.109 1.00 93.50 165 PHE A C 1
ATOM 1324 O O . PHE A 1 165 ? -7.311 3.782 20.128 1.00 93.50 165 PHE A O 1
ATOM 1331 N N . TYR A 1 166 ? -6.858 3.899 22.321 1.00 94.25 166 TYR A N 1
ATOM 1332 C CA . TYR A 1 166 ? -7.841 4.957 22.577 1.00 94.25 166 TYR A CA 1
ATOM 1333 C C . TYR A 1 166 ? -7.575 6.214 21.741 1.00 94.25 166 TYR A C 1
ATOM 1335 O O . TYR A 1 166 ? -8.498 6.740 21.129 1.00 94.25 166 TYR A O 1
ATOM 1343 N N . LYS A 1 167 ? -6.313 6.662 21.650 1.00 94.50 167 LYS A N 1
ATOM 1344 C CA . LYS A 1 167 ? -5.948 7.826 20.826 1.00 94.50 167 LYS A CA 1
ATOM 1345 C C . LYS A 1 167 ? -6.330 7.610 19.360 1.00 94.50 167 LYS A C 1
ATOM 1347 O O . LYS A 1 167 ? -6.863 8.512 18.729 1.00 94.50 167 LYS A O 1
ATOM 1352 N N . SER A 1 168 ? -6.062 6.419 18.831 1.00 95.50 168 SER A N 1
ATOM 1353 C CA . SER A 1 168 ? -6.360 6.086 17.439 1.00 95.50 168 SER A CA 1
ATOM 1354 C C . SER A 1 168 ? -7.857 5.887 17.194 1.00 95.50 168 SER A C 1
ATOM 1356 O O . SER A 1 168 ? -8.342 6.285 16.143 1.00 95.50 168 SER A O 1
ATOM 1358 N N . LEU A 1 169 ? -8.596 5.321 18.155 1.00 95.75 169 LEU A N 1
ATOM 1359 C CA . LEU A 1 169 ? -10.051 5.178 18.075 1.00 95.75 169 LEU A CA 1
ATOM 1360 C C . LEU A 1 169 ? -10.734 6.545 18.088 1.00 95.75 169 LEU A C 1
ATOM 1362 O O . LEU A 1 169 ? -11.589 6.800 17.252 1.00 95.75 169 LEU A O 1
ATOM 1366 N N . LYS A 1 170 ? -10.310 7.434 18.992 1.00 95.56 170 LYS A N 1
ATOM 1367 C CA . LYS A 1 170 ? -10.788 8.818 19.056 1.00 95.56 170 LYS A CA 1
ATOM 1368 C C . LYS A 1 170 ? -10.610 9.522 17.710 1.00 95.56 170 LYS A C 1
ATOM 1370 O O . LYS A 1 170 ? -11.587 9.988 17.146 1.00 95.56 170 LYS A O 1
ATOM 1375 N N . GLN A 1 171 ? -9.399 9.485 17.150 1.00 95.19 171 GLN A N 1
ATOM 1376 C CA . GLN A 1 171 ? -9.121 10.070 15.833 1.00 95.19 171 GLN A CA 1
ATOM 1377 C C . GLN A 1 171 ? -9.974 9.457 14.713 1.00 95.19 171 GLN A C 1
ATOM 1379 O O . GLN A 1 171 ? -10.392 10.167 13.804 1.00 95.19 171 GLN A O 1
ATOM 1384 N N . ALA A 1 172 ? -10.230 8.144 14.765 1.00 95.69 172 ALA A N 1
ATOM 1385 C CA . ALA A 1 172 ? -11.083 7.480 13.785 1.00 95.69 172 ALA A CA 1
ATOM 1386 C C . ALA A 1 172 ? -12.518 8.017 13.844 1.00 95.69 172 ALA A C 1
ATOM 1388 O O . ALA A 1 172 ? -13.091 8.332 12.808 1.00 95.69 172 ALA A O 1
ATOM 1389 N N . LEU A 1 173 ? -13.073 8.157 15.049 1.00 96.12 173 LEU A N 1
ATOM 1390 C CA . LEU A 1 173 ? -14.437 8.640 15.253 1.00 96.12 173 LEU A CA 1
ATOM 1391 C C . LEU A 1 173 ? -14.579 10.123 14.906 1.00 96.12 173 LEU A C 1
ATOM 1393 O O . LEU A 1 173 ? -15.495 10.461 14.172 1.00 96.12 173 LEU A O 1
ATOM 1397 N N . GLU A 1 174 ? -13.635 10.973 15.324 1.00 94.50 174 GLU A N 1
ATOM 1398 C CA . GLU A 1 174 ? -13.596 12.394 14.931 1.00 94.50 174 GLU A CA 1
ATOM 1399 C C . GLU A 1 174 ? -13.552 12.542 13.406 1.00 94.50 174 GLU A C 1
ATOM 1401 O O . GLU A 1 174 ? -14.205 13.407 12.824 1.00 94.50 174 GLU A O 1
ATOM 1406 N N . ARG A 1 175 ? -12.787 11.674 12.730 1.00 92.75 175 ARG A N 1
ATOM 1407 C CA . ARG A 1 175 ? -12.730 11.669 11.270 1.00 92.75 175 ARG A CA 1
ATOM 1408 C C . ARG A 1 175 ? -14.074 11.298 10.662 1.00 92.75 175 ARG A C 1
ATOM 1410 O O . ARG A 1 175 ? -14.488 11.977 9.731 1.00 92.75 175 ARG A O 1
ATOM 1417 N N . ILE A 1 176 ? -14.682 10.209 11.128 1.00 93.56 176 ILE A N 1
ATOM 1418 C CA . ILE A 1 176 ? -15.972 9.714 10.637 1.00 93.56 176 ILE A CA 1
ATOM 1419 C C . ILE A 1 176 ? -17.042 10.788 10.813 1.00 93.56 176 ILE A C 1
ATOM 1421 O O . ILE A 1 176 ? -17.734 11.106 9.853 1.00 93.56 176 ILE A O 1
ATOM 1425 N N . GLU A 1 177 ? -17.116 11.383 12.001 1.00 93.62 177 GLU A N 1
ATOM 1426 C CA . GLU A 1 177 ? -18.029 12.481 12.308 1.00 93.62 177 GLU A CA 1
ATOM 1427 C C . GLU A 1 177 ? -17.811 13.675 11.373 1.00 93.62 177 GLU A C 1
ATOM 1429 O O . GLU A 1 177 ? -18.763 14.280 10.914 1.00 93.62 177 GLU A O 1
ATOM 1434 N N . GLY A 1 178 ? -16.568 13.978 10.997 1.00 89.19 178 GLY A N 1
ATOM 1435 C CA . GLY A 1 178 ? -16.278 15.044 10.038 1.00 89.19 178 GLY A CA 1
ATOM 1436 C C . GLY A 1 178 ? -16.644 14.750 8.573 1.00 89.19 178 GLY A C 1
ATOM 1437 O O . GLY A 1 178 ? -16.484 15.642 7.738 1.00 89.19 178 GLY A O 1
ATOM 1438 N N . GLN A 1 179 ? -17.075 13.534 8.209 1.00 88.12 179 GLN A N 1
ATOM 1439 C CA . GLN A 1 179 ? -17.408 13.189 6.819 1.00 88.12 179 GLN A CA 1
ATOM 1440 C C . GLN A 1 179 ? -18.880 13.473 6.498 1.00 88.12 179 GLN A C 1
ATOM 1442 O O . GLN A 1 179 ? -19.787 12.927 7.122 1.00 88.12 179 GLN A O 1
ATOM 1447 N N . SER A 1 180 ? -19.140 14.226 5.425 1.00 86.31 180 SER A N 1
ATOM 1448 C CA . SER A 1 180 ? -20.511 14.448 4.935 1.00 86.31 180 SER A CA 1
ATOM 1449 C C . SER A 1 180 ? -21.215 13.144 4.550 1.00 86.31 180 SER A C 1
ATOM 1451 O O . SER A 1 180 ? -22.402 12.985 4.811 1.00 86.31 180 SER A O 1
ATOM 1453 N N . THR A 1 181 ? -20.474 12.183 3.994 1.00 86.50 181 THR A N 1
ATOM 1454 C CA . THR A 1 181 ? -20.992 10.858 3.623 1.00 86.50 181 THR A CA 1
ATOM 1455 C C . THR A 1 181 ? -21.498 10.061 4.822 1.00 86.50 181 THR A C 1
ATOM 1457 O O . THR A 1 181 ? -22.452 9.303 4.676 1.00 86.50 181 THR A O 1
ATOM 1460 N N . TYR A 1 182 ? -20.901 10.247 6.005 1.00 90.81 182 TYR A N 1
ATOM 1461 C CA . TYR A 1 182 ? -21.391 9.648 7.245 1.00 90.81 182 TYR A CA 1
ATOM 1462 C C . TYR A 1 182 ? -22.725 10.266 7.669 1.00 90.81 182 TYR A C 1
ATOM 1464 O O . TYR A 1 182 ? -23.652 9.530 7.986 1.00 90.81 182 TYR A O 1
ATOM 1472 N N . HIS A 1 183 ? -22.862 11.592 7.613 1.00 89.12 183 HIS A N 1
ATOM 1473 C CA . HIS A 1 183 ? -24.120 12.256 7.961 1.00 89.12 183 HIS A CA 1
ATOM 1474 C C . HIS A 1 183 ? -25.258 11.914 6.999 1.00 89.12 183 HIS A C 1
ATOM 1476 O O . HIS A 1 183 ? -26.353 11.607 7.458 1.00 89.12 183 HIS A O 1
ATOM 1482 N N . THR A 1 184 ? -24.995 11.871 5.688 1.00 87.81 184 THR A N 1
ATOM 1483 C CA . THR A 1 184 ? -25.986 11.402 4.705 1.00 87.81 184 THR A CA 1
ATOM 1484 C C . THR A 1 184 ? -26.411 9.964 4.995 1.00 87.81 184 THR A C 1
ATOM 1486 O O . THR A 1 184 ? -27.601 9.671 5.050 1.00 87.81 184 THR A O 1
ATOM 1489 N N . TRP A 1 185 ? -25.453 9.070 5.262 1.00 88.56 185 TRP A N 1
ATOM 1490 C CA . TRP A 1 185 ? -25.764 7.692 5.642 1.00 88.56 185 TRP A CA 1
ATOM 1491 C C . TRP A 1 185 ? -26.591 7.618 6.933 1.00 88.56 185 TRP A C 1
ATOM 1493 O O . TRP A 1 185 ? -27.538 6.836 7.008 1.00 88.56 185 TRP A O 1
ATOM 1503 N N . LEU A 1 186 ? -26.256 8.436 7.935 1.00 87.44 186 LEU A N 1
ATOM 1504 C CA . LEU A 1 186 ? -26.959 8.485 9.214 1.00 87.44 186 LEU A CA 1
ATOM 1505 C C . LEU A 1 186 ? -28.409 8.946 9.036 1.00 87.44 186 LEU A C 1
ATOM 1507 O O . LEU A 1 186 ? -29.298 8.345 9.628 1.00 87.44 186 LEU A O 1
ATOM 1511 N N . GLU A 1 187 ? -28.661 9.957 8.203 1.00 85.19 187 GLU A N 1
ATOM 1512 C CA . GLU A 1 187 ? -30.014 10.414 7.860 1.00 85.19 187 GLU A CA 1
ATOM 1513 C C . GLU A 1 187 ? -30.818 9.293 7.189 1.00 85.19 187 GLU A C 1
ATOM 1515 O O . GLU A 1 187 ? -31.905 8.956 7.661 1.00 85.19 187 GLU A O 1
ATOM 1520 N N . GLU A 1 188 ? -30.244 8.642 6.173 1.00 82.69 188 GLU A N 1
ATOM 1521 C CA . GLU A 1 188 ? -30.871 7.531 5.440 1.00 82.69 188 GLU A CA 1
ATOM 1522 C C . GLU A 1 188 ? -31.168 6.308 6.326 1.00 82.69 188 GLU A C 1
ATOM 1524 O O . GLU A 1 188 ? -32.141 5.591 6.096 1.00 82.69 188 GLU A O 1
ATOM 1529 N N . HIS A 1 189 ? -30.345 6.056 7.348 1.00 75.44 189 HIS A N 1
ATOM 1530 C CA . HIS A 1 189 ? -30.471 4.883 8.222 1.00 75.44 189 HIS A CA 1
ATOM 1531 C C . HIS A 1 189 ? -31.138 5.197 9.570 1.00 75.44 189 HIS A C 1
ATOM 1533 O O . HIS A 1 189 ? -31.472 4.270 10.313 1.00 75.44 189 HIS A O 1
ATOM 1539 N N . SER A 1 190 ? -31.399 6.472 9.878 1.00 63.66 190 SER A N 1
ATOM 1540 C CA . SER A 1 190 ? -32.095 6.904 11.099 1.00 63.66 190 SER A CA 1
ATOM 1541 C C . SER A 1 190 ? -33.530 6.366 11.180 1.00 63.66 190 SER A C 1
ATOM 1543 O O . SER A 1 190 ? -34.011 6.029 12.264 1.00 63.66 190 SER A O 1
ATOM 1545 N N . GLU A 1 191 ? -34.186 6.176 10.031 1.00 48.41 191 GLU A N 1
ATOM 1546 C CA . GLU A 1 191 ? -35.524 5.578 9.944 1.00 48.41 191 GLU A CA 1
ATOM 1547 C C . GLU A 1 191 ? -35.505 4.051 10.152 1.00 48.41 191 GLU A C 1
ATOM 1549 O O . GLU A 1 191 ? -36.487 3.464 10.613 1.00 48.41 191 GLU A O 1
ATOM 1554 N N . TYR A 1 192 ? -34.371 3.399 9.874 1.00 45.12 192 TYR A N 1
ATOM 1555 C CA . TYR A 1 192 ? -34.246 1.940 9.832 1.00 45.12 192 TYR A CA 1
ATOM 1556 C C . TYR A 1 192 ? -34.023 1.318 11.218 1.00 45.12 192 TYR A C 1
ATOM 1558 O O . TYR A 1 192 ? -34.585 0.273 11.540 1.00 45.12 192 TYR A O 1
ATOM 1566 N N . TYR A 1 193 ? -33.288 1.995 12.104 1.00 43.91 193 TYR A N 1
ATOM 1567 C CA . TYR A 1 193 ? -33.064 1.518 13.479 1.00 43.91 193 TYR A CA 1
ATOM 1568 C C . TYR A 1 193 ? -34.281 1.686 14.408 1.00 43.91 193 TYR A C 1
ATOM 1570 O O . TYR A 1 193 ? -34.252 1.224 15.548 1.00 43.91 193 TYR A O 1
ATOM 1578 N N . SER A 1 194 ? -35.382 2.263 13.911 1.00 39.66 194 SER A N 1
ATOM 1579 C CA . SER A 1 194 ? -36.677 2.286 14.606 1.00 39.66 194 SER A CA 1
ATOM 1580 C C . SER A 1 194 ? -37.534 1.034 14.350 1.00 39.66 194 SER A C 1
ATOM 1582 O O . SER A 1 194 ? -38.571 0.868 14.996 1.00 39.66 194 SER A O 1
ATOM 1584 N N . LYS A 1 195 ? -37.130 0.128 13.440 1.00 32.06 195 LYS A N 1
ATOM 1585 C CA . LYS A 1 195 ? -37.826 -1.146 13.184 1.00 32.06 195 LYS A CA 1
ATOM 1586 C C . LYS A 1 195 ? -36.827 -2.287 12.927 1.00 32.06 195 LYS A C 1
ATOM 1588 O O . LYS A 1 195 ? -36.178 -2.307 11.888 1.00 32.06 195 LYS A O 1
ATOM 1593 N N . PRO A 1 196 ? -36.706 -3.274 13.830 1.00 31.83 196 PRO A N 1
ATOM 1594 C CA . PRO A 1 196 ? -35.798 -4.392 13.616 1.00 31.83 196 PRO A CA 1
ATOM 1595 C C . PRO A 1 196 ? -36.372 -5.342 12.554 1.00 31.83 196 PRO A C 1
ATOM 1597 O O . PRO A 1 196 ? -37.456 -5.887 12.762 1.00 31.83 196 PRO A O 1
ATOM 1600 N N . GLY A 1 197 ? -35.637 -5.594 11.461 1.00 35.97 197 GLY A N 1
ATOM 1601 C CA . GLY A 1 197 ? -35.823 -6.845 10.712 1.00 35.97 197 GLY A CA 1
ATOM 1602 C C . GLY A 1 197 ? -35.742 -6.877 9.184 1.00 35.97 197 GLY A C 1
ATOM 1603 O O . GLY A 1 197 ? -36.245 -7.855 8.642 1.00 35.97 197 GLY A O 1
ATOM 1604 N N . GLU A 1 198 ? -35.121 -5.937 8.465 1.00 33.03 198 GLU A N 1
ATOM 1605 C CA . GLU A 1 198 ? -34.931 -6.113 7.009 1.00 33.03 198 GLU A CA 1
ATOM 1606 C C . GLU A 1 198 ? -33.475 -5.954 6.545 1.00 33.03 198 GLU A C 1
ATOM 1608 O O . GLU A 1 198 ? -32.667 -5.231 7.119 1.00 33.03 198 GLU A O 1
ATOM 1613 N N . GLN A 1 199 ? -33.110 -6.764 5.549 1.00 34.53 199 GLN A N 1
ATOM 1614 C CA . GLN A 1 199 ? -31.760 -6.898 5.009 1.00 34.53 199 GLN A CA 1
ATOM 1615 C C . GLN A 1 199 ? -31.482 -5.824 3.948 1.00 34.53 199 GLN A C 1
ATOM 1617 O O . GLN A 1 199 ? -32.311 -5.560 3.081 1.00 34.53 199 GLN A O 1
ATOM 1622 N N . ILE A 1 200 ? -30.272 -5.262 3.983 1.00 34.62 200 ILE A N 1
ATOM 1623 C CA . ILE A 1 200 ? -29.792 -4.225 3.060 1.00 34.62 200 ILE A CA 1
ATOM 1624 C C . ILE A 1 200 ? -29.603 -4.808 1.640 1.00 34.62 200 ILE A C 1
ATOM 1626 O O . ILE A 1 200 ? -28.878 -5.799 1.487 1.00 34.62 200 ILE A O 1
ATOM 1630 N N . PRO A 1 201 ? -30.176 -4.205 0.578 1.00 29.94 201 PRO A N 1
ATOM 1631 C CA . PRO A 1 201 ? -29.966 -4.653 -0.793 1.00 29.94 201 PRO A CA 1
ATOM 1632 C C . PRO A 1 201 ? -28.620 -4.166 -1.353 1.00 29.94 201 PRO A C 1
ATOM 1634 O O . PRO A 1 201 ? -28.250 -3.000 -1.253 1.00 29.94 201 PRO A O 1
ATOM 1637 N N . SER A 1 202 ? -27.881 -5.080 -1.985 1.00 29.38 202 SER A N 1
ATOM 1638 C CA . SER A 1 202 ? -26.604 -4.806 -2.655 1.00 29.38 202 SER A CA 1
ATOM 1639 C C . SER A 1 202 ? -26.830 -4.229 -4.059 1.00 29.38 202 SER A C 1
ATOM 1641 O O . SER A 1 202 ? -27.127 -4.975 -4.992 1.00 29.38 202 SER A O 1
ATOM 1643 N N . SER A 1 203 ? -26.663 -2.919 -4.253 1.00 28.23 203 SER A N 1
ATOM 1644 C CA . SER A 1 203 ? -26.689 -2.303 -5.587 1.00 28.23 203 SER A CA 1
ATOM 1645 C C . SER A 1 203 ? -25.305 -2.341 -6.243 1.00 28.23 203 SER A C 1
ATOM 1647 O O . SER A 1 203 ? -24.356 -1.719 -5.770 1.00 28.23 203 SER A O 1
ATOM 1649 N N . THR A 1 204 ? -25.196 -3.066 -7.358 1.00 27.92 204 THR A N 1
ATOM 1650 C CA . THR A 1 204 ? -23.993 -3.141 -8.198 1.00 27.92 204 THR A CA 1
ATOM 1651 C C . THR A 1 204 ? -24.148 -2.184 -9.376 1.00 27.92 204 THR A C 1
ATOM 1653 O O . THR A 1 204 ? -24.941 -2.447 -10.275 1.00 27.92 204 THR A O 1
ATOM 1656 N N . THR A 1 205 ? -23.373 -1.103 -9.419 1.00 27.59 205 THR A N 1
ATOM 1657 C CA . THR A 1 205 ? -23.175 -0.311 -10.642 1.00 27.59 205 THR A CA 1
ATOM 1658 C C . THR A 1 205 ? -21.782 -0.585 -11.208 1.00 27.59 205 THR A C 1
ATOM 1660 O O . THR A 1 205 ? -20.764 -0.562 -10.508 1.00 27.59 205 THR A O 1
ATOM 1663 N N . ALA A 1 206 ? -21.745 -0.958 -12.487 1.00 29.67 206 ALA A N 1
ATOM 1664 C CA . ALA A 1 206 ? -20.531 -1.214 -13.247 1.00 29.67 206 ALA A CA 1
ATOM 1665 C C . ALA A 1 206 ? -19.956 0.122 -13.741 1.00 29.67 206 ALA A C 1
ATOM 1667 O O . ALA A 1 206 ? -20.609 0.844 -14.489 1.00 29.67 206 ALA A O 1
ATOM 1668 N N . GLY A 1 207 ? -18.747 0.450 -13.284 1.00 25.47 207 GLY A N 1
ATOM 1669 C CA . GLY A 1 207 ? -17.971 1.595 -13.757 1.00 25.47 207 GLY A CA 1
ATOM 1670 C C . GLY A 1 207 ? -17.051 1.228 -14.932 1.00 25.47 207 GLY A C 1
ATOM 1671 O O . GLY A 1 207 ? -16.764 0.047 -15.139 1.00 25.47 207 GLY A O 1
ATOM 1672 N N . PRO A 1 208 ? -16.595 2.231 -15.702 1.00 30.17 208 PRO A N 1
ATOM 1673 C CA . PRO A 1 208 ? -15.906 2.067 -16.980 1.00 30.17 208 PRO A CA 1
ATOM 1674 C C . PRO A 1 208 ? -14.521 1.416 -16.838 1.00 30.17 208 PRO A C 1
ATOM 1676 O O . PRO A 1 208 ? -13.841 1.555 -15.822 1.00 30.17 208 PRO A O 1
ATOM 1679 N N . SER A 1 209 ? -14.111 0.705 -17.891 1.00 30.09 209 SER A N 1
ATOM 1680 C CA . SER A 1 209 ? -12.879 -0.084 -17.991 1.00 30.09 209 SER A CA 1
ATOM 1681 C C . SER A 1 209 ? -11.617 0.706 -17.626 1.00 30.09 209 SER A C 1
ATOM 1683 O O . SER A 1 209 ? -11.283 1.699 -18.275 1.00 30.09 209 SER A O 1
ATOM 1685 N N . CYS A 1 210 ? -10.899 0.223 -16.610 1.00 32.44 210 CYS A N 1
ATOM 1686 C CA . CYS A 1 210 ? -9.624 0.765 -16.143 1.00 32.44 210 CYS A CA 1
ATOM 1687 C C . CYS A 1 210 ? -8.517 0.563 -17.208 1.00 32.44 210 CYS A C 1
ATOM 1689 O O . CYS A 1 210 ? -8.481 -0.498 -17.840 1.00 32.44 210 CYS A O 1
ATOM 1691 N N . PRO A 1 211 ? -7.612 1.534 -17.438 1.00 38.00 211 PRO A N 1
ATOM 1692 C CA . PRO A 1 211 ? -6.523 1.384 -18.403 1.00 38.00 211 PRO A CA 1
ATOM 1693 C C . PRO A 1 211 ? -5.562 0.247 -18.007 1.00 38.00 211 PRO A C 1
ATOM 1695 O O . PRO A 1 211 ? -5.225 0.074 -16.839 1.00 38.00 211 PRO A O 1
ATOM 1698 N N . LYS A 1 212 ? -5.104 -0.521 -19.007 1.00 54.84 212 LYS A N 1
ATOM 1699 C CA . LYS A 1 212 ? -4.264 -1.732 -18.865 1.00 54.84 212 LYS A CA 1
ATOM 1700 C C . LYS A 1 212 ? -2.867 -1.493 -18.260 1.00 54.84 212 LYS A C 1
ATOM 1702 O O . LYS A 1 212 ? -2.197 -2.454 -17.891 1.00 54.84 212 LYS A O 1
ATOM 1707 N N . GLY A 1 213 ? -2.442 -0.240 -18.118 1.00 56.56 213 GLY A N 1
ATOM 1708 C CA . GLY A 1 213 ? -1.158 0.137 -17.536 1.00 56.56 213 GLY A CA 1
ATOM 1709 C C . GLY A 1 213 ? -1.261 1.441 -16.754 1.00 56.56 213 GLY A C 1
ATOM 1710 O O . GLY A 1 213 ? -2.039 2.331 -17.098 1.00 56.56 213 GLY A O 1
ATOM 1711 N N . ALA A 1 214 ? -0.473 1.535 -15.692 1.00 72.25 214 ALA A N 1
ATOM 1712 C CA . ALA A 1 214 ? -0.300 2.720 -14.880 1.00 72.25 214 ALA A CA 1
ATOM 1713 C C . ALA A 1 214 ? 0.989 3.446 -15.289 1.00 72.25 214 ALA A C 1
ATOM 1715 O O . ALA A 1 214 ? 2.032 2.820 -15.482 1.00 72.25 214 ALA A O 1
ATOM 1716 N N . ILE A 1 215 ? 0.914 4.768 -15.428 1.00 77.38 215 ILE A N 1
ATOM 1717 C CA . ILE A 1 215 ? 2.065 5.614 -15.754 1.00 77.38 215 ILE A CA 1
ATOM 1718 C C . ILE A 1 215 ? 2.528 6.291 -14.470 1.00 77.38 215 ILE A C 1
ATOM 1720 O O . ILE A 1 215 ? 1.749 6.991 -13.826 1.00 77.38 215 ILE A O 1
ATOM 1724 N N . VAL A 1 216 ? 3.795 6.092 -14.126 1.00 84.19 216 VAL A N 1
ATOM 1725 C CA . VAL A 1 216 ? 4.428 6.602 -12.909 1.00 84.19 216 VAL A CA 1
ATOM 1726 C C . VAL A 1 216 ? 5.558 7.540 -13.306 1.00 84.19 216 VAL A C 1
ATOM 1728 O O . VAL A 1 216 ? 6.378 7.189 -14.152 1.00 84.19 216 VAL A O 1
ATOM 1731 N N . CYS A 1 217 ? 5.645 8.709 -12.678 1.00 85.44 217 CYS A N 1
ATOM 1732 C CA . CYS A 1 217 ? 6.717 9.673 -12.938 1.00 85.44 217 CYS A CA 1
ATOM 1733 C C . CYS A 1 217 ? 7.420 10.050 -11.634 1.00 85.44 217 CYS A C 1
ATOM 1735 O O . CYS A 1 217 ? 6.766 10.293 -10.621 1.00 85.44 217 CYS A O 1
ATOM 1737 N N . SER A 1 218 ? 8.746 10.188 -11.669 1.00 84.75 218 SER A N 1
ATOM 1738 C CA . SER A 1 218 ? 9.470 10.821 -10.564 1.00 84.75 218 SER A CA 1
ATOM 1739 C C . SER A 1 218 ? 9.142 12.313 -10.523 1.00 84.75 218 SER A C 1
ATOM 1741 O O . SER A 1 218 ? 9.434 13.033 -11.474 1.00 84.75 218 SER A O 1
ATOM 1743 N N . ARG A 1 219 ? 8.531 12.792 -9.435 1.00 75.25 219 ARG A N 1
ATOM 1744 C CA . ARG A 1 219 ? 8.168 14.214 -9.265 1.00 75.25 219 ARG A CA 1
ATOM 1745 C C . ARG A 1 219 ? 9.154 15.011 -8.404 1.00 75.25 219 ARG A C 1
ATOM 1747 O O . ARG A 1 219 ? 8.907 16.181 -8.142 1.00 75.25 219 ARG A O 1
ATOM 1754 N N . GLY A 1 220 ? 10.255 14.397 -7.965 1.00 69.81 220 GLY A N 1
ATOM 1755 C CA . GLY A 1 220 ? 11.189 15.029 -7.029 1.00 69.81 220 GLY A CA 1
ATOM 1756 C C . GLY A 1 220 ? 10.546 15.336 -5.672 1.00 69.81 220 GLY A C 1
ATOM 1757 O O . GLY A 1 220 ? 9.606 14.666 -5.254 1.00 69.81 220 GLY A O 1
ATOM 1758 N N . VAL A 1 221 ? 11.052 16.333 -4.951 1.00 55.66 221 VAL A N 1
ATOM 1759 C CA . VAL A 1 221 ? 10.384 16.878 -3.755 1.00 55.66 221 VAL A CA 1
ATOM 1760 C C . VAL A 1 221 ? 9.357 17.926 -4.229 1.00 55.66 221 VAL A C 1
ATOM 1762 O O . VAL A 1 221 ? 9.703 18.713 -5.109 1.00 55.66 221 VAL A O 1
ATOM 1765 N N . PRO A 1 222 ? 8.110 17.964 -3.707 1.00 53.09 222 PRO A N 1
ATOM 1766 C CA . PRO A 1 222 ? 7.621 17.326 -2.484 1.00 53.09 222 PRO A CA 1
ATOM 1767 C C . PRO A 1 222 ? 6.719 16.110 -2.754 1.00 53.09 222 PRO A C 1
ATOM 1769 O O . PRO A 1 222 ? 5.506 16.230 -2.908 1.00 53.09 222 PRO A O 1
ATOM 1772 N N . ILE A 1 223 ? 7.291 14.904 -2.759 1.00 65.56 223 ILE A N 1
ATOM 1773 C CA . ILE A 1 223 ? 6.489 13.686 -2.598 1.00 65.56 223 ILE A CA 1
ATOM 1774 C C . ILE A 1 223 ? 6.181 13.519 -1.105 1.00 65.56 223 ILE A C 1
ATOM 1776 O O . ILE A 1 223 ? 7.101 13.359 -0.305 1.00 65.56 223 ILE A O 1
ATOM 1780 N N . SER A 1 224 ? 4.898 13.532 -0.739 1.00 71.94 224 SER A N 1
ATOM 1781 C CA . SER A 1 224 ? 4.415 13.216 0.614 1.00 71.94 224 SER A CA 1
ATOM 1782 C C . SER A 1 224 ? 3.909 11.767 0.651 1.00 71.94 224 SER A C 1
ATOM 1784 O O . SER A 1 224 ? 2.722 11.526 0.409 1.00 71.94 224 SER A O 1
ATOM 1786 N N . PRO A 1 225 ? 4.777 10.764 0.899 1.00 74.25 225 PRO A N 1
ATOM 1787 C CA . PRO A 1 225 ? 4.359 9.370 0.878 1.00 74.25 225 PRO A CA 1
ATOM 1788 C C . PRO A 1 225 ? 3.418 9.056 2.053 1.00 74.25 225 PRO A C 1
ATOM 1790 O O . PRO A 1 225 ? 3.515 9.665 3.122 1.00 74.25 225 PRO A O 1
ATOM 1793 N N . PRO A 1 226 ? 2.537 8.049 1.920 1.00 64.88 226 PRO A N 1
ATOM 1794 C CA . PRO A 1 226 ? 1.761 7.553 3.050 1.00 64.88 226 PRO A CA 1
ATOM 1795 C C . PRO A 1 226 ? 2.673 7.092 4.200 1.00 64.88 226 PRO A C 1
ATOM 1797 O O . PRO A 1 226 ? 3.543 6.242 4.004 1.00 64.88 226 PRO A O 1
ATOM 1800 N N . VAL A 1 227 ? 2.441 7.605 5.416 1.00 70.31 227 VAL A N 1
ATOM 1801 C CA . VAL A 1 227 ? 3.217 7.243 6.616 1.00 70.31 227 VAL A CA 1
ATOM 1802 C C . VAL A 1 227 ? 3.205 5.726 6.831 1.00 70.31 227 VAL A C 1
ATOM 1804 O O . VAL A 1 227 ? 2.146 5.099 6.893 1.00 70.31 227 VAL A O 1
ATOM 1807 N N . GLY A 1 228 ? 4.390 5.132 6.965 1.00 69.75 228 GLY A N 1
ATOM 1808 C CA . GLY A 1 228 ? 4.599 3.694 7.143 1.00 69.75 228 GLY A CA 1
ATOM 1809 C C . GLY A 1 228 ? 4.604 2.869 5.850 1.00 69.75 228 GLY A C 1
ATOM 1810 O O . GLY A 1 228 ? 4.870 1.665 5.924 1.00 69.75 228 GLY A O 1
ATOM 1811 N N . GLY A 1 229 ? 4.337 3.485 4.693 1.00 72.75 229 GLY A N 1
ATOM 1812 C CA . GLY A 1 229 ? 4.449 2.856 3.373 1.00 72.75 229 GLY A CA 1
ATOM 1813 C C . GLY A 1 229 ? 5.897 2.570 2.966 1.00 72.75 229 GLY A C 1
ATOM 1814 O O . GLY A 1 229 ? 6.846 3.022 3.617 1.00 72.75 229 GLY A O 1
ATOM 1815 N N . SER A 1 230 ? 6.084 1.816 1.883 1.00 83.56 230 SER A N 1
ATOM 1816 C CA . SER A 1 230 ? 7.427 1.429 1.428 1.00 83.56 230 SER A CA 1
ATOM 1817 C C . SER A 1 230 ? 8.242 2.646 0.969 1.00 83.56 230 SER A C 1
ATOM 1819 O O . SER A 1 230 ? 9.426 2.751 1.297 1.00 83.56 230 SER A O 1
ATOM 1821 N N . LEU A 1 231 ? 7.587 3.631 0.342 1.00 84.94 231 LEU A N 1
ATOM 1822 C CA . LEU A 1 231 ? 8.220 4.901 -0.019 1.00 84.94 231 LEU A CA 1
ATOM 1823 C C . LEU A 1 231 ? 8.577 5.773 1.201 1.00 84.94 231 LEU A C 1
ATOM 1825 O O . LEU A 1 231 ? 9.661 6.346 1.229 1.00 84.94 231 LEU A O 1
ATOM 1829 N N . ASP A 1 232 ? 7.731 5.830 2.237 1.00 83.44 232 ASP A N 1
ATOM 1830 C CA . ASP A 1 232 ? 8.034 6.561 3.486 1.00 83.44 232 ASP A CA 1
ATOM 1831 C C . ASP A 1 232 ? 9.253 5.966 4.203 1.00 83.44 232 ASP A C 1
ATOM 1833 O O . ASP A 1 232 ? 10.166 6.686 4.612 1.00 83.44 232 ASP A O 1
ATOM 1837 N N . LYS A 1 233 ? 9.323 4.632 4.295 1.00 84.75 233 LYS A N 1
ATOM 1838 C CA . LYS A 1 233 ? 10.504 3.938 4.830 1.00 84.75 233 LYS A CA 1
ATOM 1839 C C . LYS A 1 233 ? 11.753 4.272 4.022 1.00 84.75 233 LYS A C 1
ATOM 1841 O O . LYS A 1 233 ? 12.796 4.549 4.608 1.00 84.75 233 LYS A O 1
ATOM 1846 N N . PHE A 1 234 ? 11.651 4.276 2.696 1.00 89.31 234 PHE A N 1
ATOM 1847 C CA . PHE A 1 234 ? 12.770 4.633 1.835 1.00 89.31 234 PHE A CA 1
ATOM 1848 C C . PHE A 1 234 ? 13.216 6.089 2.019 1.00 89.31 234 PHE A C 1
ATOM 1850 O O . PHE A 1 234 ? 14.408 6.348 2.171 1.00 89.31 234 PHE A O 1
ATOM 1857 N N . MET A 1 235 ? 12.284 7.039 2.089 1.00 89.56 235 MET A N 1
ATOM 1858 C CA . MET A 1 235 ? 12.610 8.447 2.330 1.00 89.56 235 MET A CA 1
ATOM 1859 C C . MET A 1 235 ? 13.291 8.654 3.686 1.00 89.56 235 MET A C 1
ATOM 1861 O O . MET A 1 235 ? 14.262 9.404 3.775 1.00 89.56 235 MET A O 1
ATOM 1865 N N . LYS A 1 236 ? 12.872 7.921 4.725 1.00 89.31 236 LYS A N 1
ATOM 1866 C CA . LYS A 1 236 ? 13.567 7.897 6.024 1.00 89.31 236 LYS A CA 1
ATOM 1867 C C . LYS A 1 236 ? 14.998 7.370 5.918 1.00 89.31 236 LYS A C 1
ATOM 1869 O O . LYS A 1 236 ? 15.879 7.902 6.586 1.00 89.31 236 LYS A O 1
ATOM 1874 N N . VAL A 1 237 ? 15.239 6.365 5.072 1.00 91.19 237 VAL A N 1
ATOM 1875 C CA . VAL A 1 237 ? 16.592 5.856 4.790 1.00 91.19 237 VAL A CA 1
ATOM 1876 C C . VAL A 1 237 ? 17.444 6.903 4.069 1.00 91.19 237 VAL A C 1
ATOM 1878 O O . VAL A 1 237 ? 18.621 7.041 4.393 1.00 91.19 237 VAL A O 1
ATOM 1881 N N . LEU A 1 238 ? 16.878 7.668 3.130 1.00 90.50 238 LEU A N 1
ATOM 1882 C CA . LEU A 1 238 ? 17.594 8.776 2.483 1.00 90.50 238 LEU A CA 1
ATOM 1883 C C . LEU A 1 238 ? 17.938 9.896 3.478 1.00 90.50 238 LEU A C 1
ATOM 1885 O O . LEU A 1 238 ? 19.025 10.472 3.409 1.00 90.50 238 LEU A O 1
ATOM 1889 N N . GLY A 1 239 ? 17.039 10.195 4.418 1.00 90.56 239 GLY A N 1
ATOM 1890 C CA . GLY A 1 239 ? 17.244 11.216 5.442 1.00 90.56 239 GLY A CA 1
ATOM 1891 C C . GLY A 1 239 ? 17.572 12.574 4.817 1.00 90.56 239 GLY A C 1
ATOM 1892 O O . GLY A 1 239 ? 16.802 13.108 4.023 1.00 90.56 239 GLY A O 1
ATOM 1893 N N . LYS A 1 240 ? 18.750 13.121 5.134 1.00 89.62 240 LYS A N 1
ATOM 1894 C CA . LYS A 1 240 ? 19.218 14.406 4.580 1.00 89.62 240 LYS A CA 1
ATOM 1895 C C . LYS A 1 240 ? 19.467 14.388 3.069 1.00 89.62 240 LYS A C 1
ATOM 1897 O O . LYS A 1 240 ? 19.531 15.447 2.459 1.00 89.62 240 LYS A O 1
ATOM 1902 N N . ASP A 1 241 ? 19.632 13.207 2.474 1.00 92.19 241 ASP A N 1
ATOM 1903 C CA . ASP A 1 241 ? 19.883 13.053 1.042 1.00 92.19 241 ASP A CA 1
ATOM 1904 C C . ASP A 1 241 ? 18.577 13.009 0.222 1.00 92.19 241 ASP A C 1
ATOM 1906 O O . ASP A 1 241 ? 18.627 12.765 -0.976 1.00 92.19 241 ASP A O 1
ATOM 1910 N N . VAL A 1 242 ? 17.397 13.239 0.815 1.00 90.69 242 VAL A N 1
ATOM 1911 C CA . VAL A 1 242 ? 16.103 13.138 0.106 1.00 90.69 242 VAL A CA 1
ATOM 1912 C C . VAL A 1 242 ? 15.981 14.076 -1.105 1.00 90.69 242 VAL A C 1
ATOM 1914 O O . VAL A 1 242 ? 15.339 13.717 -2.090 1.00 90.69 242 VAL A O 1
ATOM 1917 N N . SER A 1 243 ? 16.655 15.231 -1.086 1.00 88.62 243 SER A N 1
ATOM 1918 C CA . SER A 1 243 ? 16.660 16.192 -2.199 1.00 88.62 243 SER A CA 1
ATOM 1919 C C . SER A 1 243 ? 17.277 15.634 -3.483 1.00 88.62 243 SER A C 1
ATOM 1921 O O . SER A 1 243 ? 17.018 16.153 -4.563 1.00 88.62 243 SER A O 1
ATOM 1923 N N . VAL A 1 244 ? 18.033 14.529 -3.421 1.00 91.19 244 VAL A N 1
ATOM 1924 C CA . VAL A 1 244 ? 18.557 13.883 -4.636 1.00 91.19 244 VAL A CA 1
ATOM 1925 C C . VAL A 1 244 ? 17.451 13.339 -5.544 1.00 91.19 244 VAL A C 1
ATOM 1927 O O . VAL A 1 244 ? 17.709 13.112 -6.722 1.00 91.19 244 VAL A O 1
ATOM 1930 N N . LEU A 1 245 ? 16.228 13.151 -5.034 1.00 89.81 245 LEU A N 1
ATOM 1931 C CA . LEU A 1 245 ? 15.075 12.749 -5.844 1.00 89.81 245 LEU A CA 1
ATOM 1932 C C . LEU A 1 245 ? 14.715 13.788 -6.912 1.00 89.81 245 LEU A C 1
ATOM 1934 O O . LEU A 1 245 ? 14.224 13.411 -7.972 1.00 89.81 245 LEU A O 1
ATOM 1938 N N . GLU A 1 246 ? 15.006 15.069 -6.671 1.00 87.56 246 GLU A N 1
ATOM 1939 C CA . GLU A 1 246 ? 14.812 16.158 -7.643 1.00 87.56 246 GLU A CA 1
ATOM 1940 C C . GLU A 1 246 ? 15.694 15.997 -8.886 1.00 87.56 246 GLU A C 1
ATOM 1942 O O . GLU A 1 246 ? 15.424 16.589 -9.925 1.00 87.56 246 GLU A O 1
ATOM 1947 N N . TYR A 1 247 ? 16.755 15.191 -8.796 1.00 92.00 247 TYR A N 1
ATOM 1948 C CA . TYR A 1 247 ? 17.677 14.975 -9.906 1.00 92.00 247 TYR A CA 1
ATOM 1949 C C . TYR A 1 247 ? 17.175 13.917 -10.884 1.00 92.00 247 TYR A C 1
ATOM 1951 O O . TYR A 1 247 ? 17.700 13.821 -11.988 1.00 92.00 247 TYR A O 1
ATOM 1959 N N . ILE A 1 248 ? 16.200 13.094 -10.491 1.00 90.25 248 ILE A N 1
ATOM 1960 C CA . ILE A 1 248 ? 15.641 12.069 -11.370 1.00 90.25 248 ILE A CA 1
ATOM 1961 C C . ILE A 1 248 ? 14.687 12.764 -12.349 1.00 90.25 248 ILE A C 1
ATOM 1963 O O . ILE A 1 248 ? 13.756 13.433 -11.897 1.00 90.25 248 ILE A O 1
ATOM 1967 N N . PRO A 1 249 ? 14.862 12.592 -13.671 1.00 86.19 249 PRO A N 1
ATOM 1968 C CA . PRO A 1 249 ? 13.971 13.208 -14.641 1.00 86.19 249 PRO A CA 1
ATOM 1969 C C . PRO A 1 249 ? 12.539 12.694 -14.460 1.00 86.19 249 PRO A C 1
ATOM 1971 O O . PRO A 1 249 ? 12.322 11.518 -14.157 1.00 86.19 249 PRO A O 1
ATOM 1974 N N . ALA A 1 250 ? 11.560 13.564 -14.711 1.00 84.38 250 ALA A N 1
ATOM 1975 C CA . ALA A 1 250 ? 10.133 13.242 -14.669 1.00 84.38 250 ALA A CA 1
ATOM 1976 C C . ALA A 1 250 ? 9.678 12.413 -15.886 1.00 84.38 250 ALA A C 1
ATOM 1978 O O . ALA A 1 250 ? 8.643 12.676 -16.496 1.00 84.38 250 ALA A O 1
ATOM 1979 N N . THR A 1 251 ? 10.481 11.422 -16.271 1.00 86.56 251 THR A N 1
ATOM 1980 C CA . THR A 1 251 ? 10.193 10.524 -17.382 1.00 86.56 251 THR A CA 1
ATOM 1981 C C . THR A 1 251 ? 9.085 9.547 -16.985 1.00 86.56 251 THR A C 1
ATOM 1983 O O . THR A 1 251 ? 9.174 8.945 -15.911 1.00 86.56 251 THR A O 1
ATOM 1986 N N . PRO A 1 252 ? 8.061 9.354 -17.836 1.00 84.06 252 PRO A N 1
ATOM 1987 C CA . PRO A 1 252 ? 7.018 8.373 -17.581 1.00 84.06 252 PRO A CA 1
ATOM 1988 C C . PRO A 1 252 ? 7.573 6.949 -17.648 1.00 84.06 252 PRO A C 1
ATOM 1990 O O . PRO A 1 252 ? 8.191 6.552 -18.635 1.00 84.06 252 PRO A O 1
ATOM 1993 N N . VAL A 1 253 ? 7.300 6.170 -16.607 1.00 92.19 253 VAL A N 1
ATOM 1994 C CA . VAL A 1 253 ? 7.582 4.737 -16.521 1.00 92.19 253 VAL A CA 1
ATOM 1995 C C . VAL A 1 253 ? 6.262 3.982 -16.483 1.00 92.19 253 VAL A C 1
ATOM 1997 O O . VAL A 1 253 ? 5.367 4.314 -15.707 1.00 92.19 253 VAL A O 1
ATOM 2000 N N . ILE A 1 254 ? 6.141 2.961 -17.326 1.00 88.81 254 ILE A N 1
ATOM 2001 C CA . ILE A 1 254 ? 4.922 2.160 -17.442 1.00 88.81 254 ILE A CA 1
ATOM 2002 C C . ILE A 1 254 ? 5.032 0.953 -16.511 1.00 88.81 254 ILE A C 1
ATOM 2004 O O . ILE A 1 254 ? 5.994 0.184 -16.581 1.00 88.81 254 ILE A O 1
ATOM 2008 N N . ILE A 1 255 ? 4.036 0.786 -15.647 1.00 91.81 255 ILE A N 1
ATOM 2009 C CA . ILE A 1 255 ? 3.834 -0.410 -14.834 1.00 91.81 255 ILE A CA 1
ATOM 2010 C C . ILE A 1 255 ? 2.477 -0.988 -15.192 1.00 91.81 255 ILE A C 1
ATOM 2012 O O . ILE A 1 255 ? 1.451 -0.331 -15.048 1.00 91.81 255 ILE A O 1
ATOM 2016 N N . GLU A 1 256 ? 2.458 -2.226 -15.647 1.00 89.38 256 GLU A N 1
ATOM 2017 C CA . GLU A 1 256 ? 1.255 -2.873 -16.150 1.00 89.38 256 GLU A CA 1
ATOM 2018 C C . GLU A 1 256 ? 0.943 -4.150 -15.389 1.00 89.38 256 GLU A C 1
ATOM 2020 O O . GLU A 1 256 ? 1.823 -4.778 -14.791 1.00 89.38 256 GLU A O 1
ATOM 2025 N N . ARG A 1 257 ? -0.340 -4.517 -15.393 1.00 83.69 257 ARG A N 1
ATOM 2026 C CA . ARG A 1 257 ? -0.770 -5.806 -14.859 1.00 83.69 257 ARG A CA 1
ATOM 2027 C C . ARG A 1 257 ? -0.268 -6.909 -15.788 1.00 83.69 257 ARG A C 1
ATOM 2029 O O . ARG A 1 257 ? -0.281 -6.751 -17.006 1.00 83.69 257 ARG A O 1
ATOM 2036 N N . GLN A 1 258 ? 0.147 -8.025 -15.208 1.00 86.12 258 GLN A N 1
ATOM 2037 C CA . GLN A 1 258 ? 0.565 -9.206 -15.946 1.00 86.12 258 GLN A CA 1
ATOM 2038 C C . GLN A 1 258 ? -0.185 -10.429 -15.437 1.00 86.12 258 GLN A C 1
ATOM 2040 O O . GLN A 1 258 ? -0.261 -10.652 -14.230 1.00 86.12 258 GLN A O 1
ATOM 2045 N N . ASP A 1 259 ? -0.690 -11.226 -16.372 1.00 78.94 259 ASP A N 1
ATOM 2046 C CA . ASP A 1 259 ? -1.352 -12.500 -16.081 1.00 78.94 259 ASP A CA 1
ATOM 2047 C C . ASP A 1 259 ? -0.580 -13.689 -16.701 1.00 78.94 259 ASP A C 1
ATOM 2049 O O . ASP A 1 259 ? -0.989 -14.840 -16.581 1.00 78.94 259 ASP A O 1
ATOM 2053 N N . VAL A 1 260 ? 0.563 -13.416 -17.351 1.00 80.25 260 VAL A N 1
ATOM 2054 C CA . VAL A 1 260 ? 1.392 -14.410 -18.061 1.00 80.25 260 VAL A CA 1
ATOM 2055 C C . VAL A 1 260 ? 2.102 -15.342 -17.076 1.00 80.25 260 VAL A C 1
ATOM 2057 O O . VAL A 1 260 ? 2.189 -16.548 -17.296 1.00 80.25 260 VAL A O 1
ATOM 2060 N N . HIS A 1 261 ? 2.582 -14.795 -15.959 1.00 82.62 261 HIS A N 1
ATOM 2061 C CA . HIS A 1 261 ? 3.329 -15.517 -14.934 1.00 82.62 261 HIS A CA 1
ATOM 2062 C C . HIS A 1 261 ? 2.610 -15.392 -13.590 1.00 82.62 261 HIS A C 1
ATOM 2064 O O . HIS A 1 261 ? 2.995 -14.591 -12.738 1.00 82.62 261 HIS A O 1
ATOM 2070 N N . SER A 1 262 ? 1.572 -16.201 -13.372 1.00 78.44 262 SER A N 1
ATOM 2071 C CA . SER A 1 262 ? 0.735 -16.155 -12.157 1.00 78.44 262 SER A CA 1
ATOM 2072 C C . SER A 1 262 ? 1.494 -16.403 -10.843 1.00 78.44 262 SER A C 1
ATOM 2074 O O . SER A 1 262 ? 1.053 -15.980 -9.780 1.00 78.44 262 SER A O 1
ATOM 2076 N N . ALA A 1 263 ? 2.659 -17.057 -10.904 1.00 79.38 263 ALA A N 1
ATOM 2077 C CA . ALA A 1 263 ? 3.542 -17.264 -9.754 1.00 79.38 263 ALA A CA 1
ATOM 2078 C C . ALA A 1 263 ? 4.382 -16.023 -9.382 1.00 79.38 263 ALA A C 1
ATOM 2080 O O . ALA A 1 263 ? 5.094 -16.031 -8.374 1.00 79.38 263 ALA A O 1
ATOM 2081 N N . LEU A 1 264 ? 4.368 -14.982 -10.217 1.00 86.44 264 LEU A N 1
ATOM 2082 C CA . LEU A 1 264 ? 5.074 -13.724 -9.998 1.00 86.44 264 LEU A CA 1
ATOM 2083 C C . LEU A 1 264 ? 4.107 -12.658 -9.480 1.00 86.44 264 LEU A C 1
ATOM 2085 O O . LEU A 1 264 ? 2.890 -12.813 -9.511 1.00 86.44 264 LEU A O 1
ATOM 2089 N N . PHE A 1 265 ? 4.662 -11.554 -8.991 1.00 85.00 265 PHE A N 1
ATOM 2090 C CA . PHE A 1 265 ? 3.874 -10.395 -8.592 1.00 85.00 265 PHE A CA 1
ATOM 2091 C C . PHE A 1 265 ? 3.005 -9.913 -9.771 1.00 85.00 265 PHE A C 1
ATOM 2093 O O . PHE A 1 265 ? 3.493 -9.899 -10.906 1.00 85.00 265 PHE A O 1
ATOM 2100 N N . PRO A 1 266 ? 1.745 -9.502 -9.541 1.00 86.06 266 PRO A N 1
ATOM 2101 C CA . PRO A 1 266 ? 0.768 -9.264 -10.610 1.00 86.06 266 PRO A CA 1
ATOM 2102 C C . PRO A 1 266 ? 1.044 -8.009 -11.446 1.00 86.06 266 PRO A C 1
ATOM 2104 O O . PRO A 1 266 ? 0.272 -7.688 -12.345 1.00 86.06 266 PRO A O 1
ATOM 2107 N N . TYR A 1 267 ? 2.142 -7.302 -11.176 1.00 89.81 267 TYR A N 1
ATOM 2108 C CA . TYR A 1 267 ? 2.558 -6.126 -11.923 1.00 89.81 267 TYR A CA 1
ATOM 2109 C C . TYR A 1 267 ? 3.998 -6.260 -12.401 1.00 89.81 267 TYR A C 1
ATOM 2111 O O . TYR A 1 267 ? 4.868 -6.763 -11.681 1.00 89.81 267 TYR A O 1
ATOM 2119 N N . ARG A 1 268 ? 4.251 -5.755 -13.605 1.00 93.88 268 ARG A N 1
ATOM 2120 C CA . ARG A 1 268 ? 5.572 -5.703 -14.230 1.00 93.88 268 ARG A CA 1
ATOM 2121 C C . ARG A 1 268 ? 5.862 -4.295 -14.732 1.00 93.88 268 ARG A C 1
ATOM 2123 O O . ARG A 1 268 ? 4.953 -3.559 -15.100 1.00 93.88 268 ARG A O 1
ATOM 2130 N N . LEU A 1 269 ? 7.132 -3.919 -14.723 1.00 96.25 269 LEU A N 1
ATOM 2131 C CA . LEU A 1 269 ? 7.590 -2.602 -15.165 1.00 96.25 269 LEU A CA 1
ATOM 2132 C C . LEU A 1 269 ? 8.200 -2.716 -16.560 1.00 96.25 269 LEU A C 1
ATOM 2134 O O . LEU A 1 269 ? 9.065 -3.567 -16.766 1.00 96.25 269 LEU A O 1
ATOM 2138 N N . LEU A 1 270 ? 7.792 -1.864 -17.498 1.00 94.88 270 LEU A N 1
ATOM 2139 C CA . LEU A 1 270 ? 8.393 -1.804 -18.830 1.00 94.88 270 LEU A CA 1
ATOM 2140 C C . LEU A 1 270 ? 9.791 -1.187 -18.738 1.00 94.88 270 LEU A C 1
ATOM 2142 O O . LEU A 1 270 ? 9.957 -0.030 -18.351 1.00 94.88 270 LEU A O 1
ATOM 2146 N N . LEU A 1 271 ? 10.805 -1.980 -19.076 1.00 96.44 271 LEU A N 1
ATOM 2147 C CA . LEU A 1 271 ? 12.209 -1.594 -18.959 1.00 96.44 271 LEU A CA 1
ATOM 2148 C C . LEU A 1 271 ? 12.796 -1.130 -20.295 1.00 96.44 271 LEU A C 1
ATOM 2150 O O . LEU A 1 271 ? 13.668 -0.258 -20.320 1.00 96.44 271 LEU A O 1
ATOM 2154 N N . GLY A 1 272 ? 12.382 -1.755 -21.394 1.00 95.38 272 GLY A N 1
ATOM 2155 C CA . GLY A 1 272 ? 13.050 -1.628 -22.682 1.00 95.38 272 GLY A CA 1
ATOM 2156 C C . GLY A 1 272 ? 12.423 -2.486 -23.767 1.00 95.38 272 GLY A C 1
ATOM 2157 O O . GLY A 1 272 ? 11.342 -3.041 -23.587 1.00 95.38 272 GLY A O 1
ATOM 2158 N N . ARG A 1 273 ? 13.149 -2.625 -24.874 1.00 94.62 273 ARG A N 1
ATOM 2159 C CA . ARG A 1 273 ? 12.803 -3.469 -26.015 1.00 94.62 273 ARG A CA 1
ATOM 2160 C C . ARG A 1 273 ? 13.976 -4.343 -26.447 1.00 94.62 273 ARG A C 1
ATOM 2162 O O . ARG A 1 273 ? 15.147 -3.998 -26.253 1.00 94.62 273 ARG A O 1
ATOM 2169 N N . TYR A 1 274 ? 13.646 -5.488 -27.029 1.00 92.38 274 TYR A N 1
ATOM 2170 C CA . TYR A 1 274 ? 14.577 -6.426 -27.642 1.00 92.38 274 TYR A CA 1
ATOM 2171 C C . TYR A 1 274 ? 13.925 -7.057 -28.866 1.00 92.38 274 TYR A C 1
ATOM 2173 O O . TYR A 1 274 ? 12.903 -7.721 -28.729 1.00 92.38 274 TYR A O 1
ATOM 2181 N N . ASP A 1 275 ? 14.524 -6.858 -30.041 1.00 89.00 275 ASP A N 1
ATOM 2182 C CA . ASP A 1 275 ? 14.055 -7.454 -31.301 1.00 89.00 275 ASP A CA 1
ATOM 2183 C C . ASP A 1 275 ? 12.549 -7.219 -31.549 1.00 89.00 275 ASP A C 1
ATOM 2185 O O . ASP A 1 275 ? 11.757 -8.135 -31.753 1.00 89.00 275 ASP A O 1
ATOM 2189 N N . GLY A 1 276 ? 12.123 -5.961 -31.381 1.00 85.25 276 GLY A N 1
ATOM 2190 C CA . GLY A 1 276 ? 10.721 -5.546 -31.511 1.00 85.25 276 GLY A CA 1
ATOM 2191 C C . GLY A 1 276 ? 9.793 -5.955 -30.359 1.00 85.25 276 GLY A C 1
ATOM 2192 O O . GLY A 1 276 ? 8.653 -5.504 -30.334 1.00 85.25 276 GLY A O 1
ATOM 2193 N N . SER A 1 277 ? 10.261 -6.751 -29.393 1.00 90.25 277 SER A N 1
ATOM 2194 C CA . SER A 1 277 ? 9.471 -7.208 -28.241 1.00 90.25 277 SER A CA 1
ATOM 2195 C C . SER A 1 277 ? 9.730 -6.367 -26.992 1.00 90.25 277 SER A C 1
ATOM 2197 O O . SER A 1 277 ? 10.870 -5.983 -26.720 1.00 90.25 277 SER A O 1
ATOM 2199 N N . ASP A 1 278 ? 8.690 -6.132 -26.191 1.00 93.44 278 ASP A N 1
ATOM 2200 C CA . ASP A 1 278 ? 8.813 -5.419 -24.920 1.00 93.44 278 ASP A CA 1
ATOM 2201 C C . ASP A 1 278 ? 9.498 -6.283 -23.849 1.00 93.44 278 ASP A C 1
ATOM 2203 O O . ASP A 1 278 ? 9.239 -7.480 -23.683 1.00 93.44 278 ASP A O 1
ATOM 2207 N N . VAL A 1 279 ? 10.403 -5.648 -23.109 1.00 94.69 279 VAL A N 1
ATOM 2208 C CA . VAL A 1 279 ? 11.197 -6.253 -22.041 1.00 94.69 279 VAL A CA 1
ATOM 2209 C C . VAL A 1 279 ? 10.721 -5.682 -20.717 1.00 94.69 279 VAL A C 1
ATOM 2211 O O . VAL A 1 279 ? 10.796 -4.472 -20.481 1.00 94.69 279 VAL A O 1
ATOM 2214 N N . HIS A 1 280 ? 10.307 -6.565 -19.818 1.00 95.94 280 HIS A N 1
ATOM 2215 C CA . HIS A 1 280 ? 9.717 -6.202 -18.541 1.00 95.94 280 HIS A CA 1
ATOM 2216 C C . HIS A 1 280 ? 10.573 -6.643 -17.355 1.00 95.94 280 HIS A C 1
ATOM 2218 O O . HIS A 1 280 ? 11.314 -7.630 -17.407 1.00 95.94 280 HIS A O 1
ATOM 2224 N N . VAL A 1 281 ? 10.435 -5.919 -16.245 1.00 96.56 281 VAL A N 1
ATOM 2225 C CA . VAL A 1 281 ? 10.919 -6.327 -14.928 1.00 96.56 281 VAL A CA 1
ATOM 2226 C C . VAL A 1 281 ? 9.757 -6.897 -14.131 1.00 96.56 281 VAL A C 1
ATOM 2228 O O . VAL A 1 281 ? 8.805 -6.195 -13.798 1.00 96.56 281 VAL A O 1
ATOM 2231 N N . TYR A 1 282 ? 9.899 -8.160 -13.765 1.00 94.44 282 TYR A N 1
ATOM 2232 C CA . TYR A 1 282 ? 8.997 -8.904 -12.905 1.00 94.44 282 TYR A CA 1
ATOM 2233 C C . TYR A 1 282 ? 9.520 -8.968 -11.483 1.00 94.44 282 TYR A C 1
ATOM 2235 O O . TYR A 1 282 ? 10.734 -9.043 -11.269 1.00 94.44 282 TYR A O 1
ATOM 2243 N N . LEU A 1 283 ? 8.607 -9.035 -10.518 1.00 93.19 283 LEU A N 1
ATOM 2244 C CA . LEU A 1 283 ? 8.946 -9.290 -9.124 1.00 93.19 283 LEU A CA 1
ATOM 2245 C C . LEU A 1 283 ? 8.598 -10.735 -8.756 1.00 93.19 283 LEU A C 1
ATOM 2247 O O . LEU A 1 283 ? 7.511 -11.223 -9.052 1.00 93.19 283 LEU A O 1
ATOM 2251 N N . SER A 1 284 ? 9.524 -11.429 -8.103 1.00 89.56 284 SER A N 1
ATOM 2252 C CA . SER A 1 284 ? 9.313 -12.762 -7.538 1.00 89.56 284 SER A CA 1
ATOM 2253 C C . SER A 1 284 ? 9.569 -12.717 -6.040 1.00 89.56 284 SER A C 1
ATOM 2255 O O . SER A 1 284 ? 10.672 -12.349 -5.629 1.00 89.56 284 SER A O 1
ATOM 2257 N N . VAL A 1 285 ? 8.594 -13.124 -5.236 1.00 81.38 285 VAL A N 1
ATOM 2258 C CA . VAL A 1 285 ? 8.748 -13.211 -3.781 1.00 81.38 285 VAL A CA 1
ATOM 2259 C C . VAL A 1 285 ? 9.343 -14.576 -3.443 1.00 81.38 285 VAL A C 1
ATOM 2261 O O . VAL A 1 285 ? 8.750 -15.611 -3.737 1.00 81.38 285 VAL A O 1
ATOM 2264 N N . ALA A 1 286 ? 10.549 -14.594 -2.878 1.00 78.00 286 ALA A N 1
ATOM 2265 C CA . ALA A 1 286 ? 11.168 -15.829 -2.411 1.00 78.00 286 ALA A CA 1
ATOM 2266 C C . ALA A 1 286 ? 10.472 -16.349 -1.139 1.00 78.00 286 ALA A C 1
ATOM 2268 O O . ALA A 1 286 ? 9.787 -15.609 -0.436 1.00 78.00 286 ALA A O 1
ATOM 2269 N N . SER A 1 287 ? 10.684 -17.623 -0.802 1.00 72.69 287 SER A N 1
ATOM 2270 C CA . SER A 1 287 ? 10.086 -18.271 0.380 1.00 72.69 287 SER A CA 1
ATOM 2271 C C . SER A 1 287 ? 10.449 -17.603 1.712 1.00 72.69 287 SER A C 1
ATOM 2273 O O . SER A 1 287 ? 9.719 -17.729 2.689 1.00 72.69 287 SER A O 1
ATOM 2275 N N . ASN A 1 288 ? 11.557 -16.863 1.749 1.00 72.06 288 ASN A N 1
ATOM 2276 C CA . ASN A 1 288 ? 11.988 -16.054 2.890 1.00 72.06 288 ASN A CA 1
ATOM 2277 C C . ASN A 1 288 ? 11.367 -14.641 2.915 1.00 72.06 288 ASN A C 1
ATOM 2279 O O . ASN A 1 288 ? 11.786 -13.811 3.718 1.00 72.06 288 ASN A O 1
ATOM 2283 N N . GLY A 1 289 ? 10.410 -14.349 2.030 1.00 68.00 289 GLY A N 1
ATOM 2284 C CA . GLY A 1 289 ? 9.747 -13.049 1.916 1.00 68.00 289 GLY A CA 1
ATOM 2285 C C . GLY A 1 289 ? 10.567 -11.976 1.195 1.00 68.00 289 GLY A C 1
ATOM 2286 O O . GLY A 1 289 ? 10.126 -10.835 1.122 1.00 68.00 289 GLY A O 1
ATOM 2287 N N . ILE A 1 290 ? 11.750 -12.306 0.662 1.00 74.31 290 ILE A N 1
ATOM 2288 C CA . ILE A 1 290 ? 12.581 -11.347 -0.073 1.00 74.31 290 ILE A CA 1
ATOM 2289 C C . ILE A 1 290 ? 12.111 -11.259 -1.524 1.00 74.31 290 ILE A C 1
ATOM 2291 O O . ILE A 1 290 ? 12.144 -12.247 -2.263 1.00 74.31 290 ILE A O 1
ATOM 2295 N N . THR A 1 291 ? 11.752 -10.054 -1.962 1.00 83.19 291 THR A N 1
ATOM 2296 C CA . THR A 1 291 ? 11.454 -9.792 -3.371 1.00 83.19 291 THR A CA 1
ATOM 2297 C C . THR A 1 291 ? 12.729 -9.702 -4.211 1.00 83.19 291 THR A C 1
ATOM 2299 O O . THR A 1 291 ? 13.606 -8.858 -4.002 1.00 83.19 291 THR A O 1
ATOM 2302 N N . ASN A 1 292 ? 12.803 -10.565 -5.218 1.00 87.25 292 ASN A N 1
ATOM 2303 C CA . ASN A 1 292 ? 13.796 -10.534 -6.284 1.00 87.25 292 ASN A CA 1
ATOM 2304 C C . ASN A 1 292 ? 13.181 -9.994 -7.572 1.00 87.25 292 ASN A C 1
ATOM 2306 O O . ASN A 1 292 ? 11.978 -10.093 -7.787 1.00 87.25 292 ASN A O 1
ATOM 2310 N N . THR A 1 293 ? 14.023 -9.447 -8.440 1.00 91.81 293 THR A N 1
ATOM 2311 C CA . THR A 1 293 ? 13.621 -8.957 -9.758 1.00 91.81 293 THR A CA 1
ATOM 2312 C C . THR A 1 293 ? 14.116 -9.896 -10.852 1.00 91.81 293 THR A C 1
ATOM 2314 O O . THR A 1 293 ? 15.234 -10.412 -10.783 1.00 91.81 293 THR A O 1
ATOM 2317 N N . LYS A 1 294 ? 13.293 -10.109 -11.879 1.00 92.12 294 LYS A N 1
ATOM 2318 C CA . LYS A 1 294 ? 13.637 -10.871 -13.085 1.00 92.12 294 LYS A CA 1
ATOM 2319 C C . LYS A 1 294 ? 13.374 -10.002 -14.311 1.00 92.12 294 LYS A C 1
ATOM 2321 O O . LYS A 1 294 ? 12.319 -9.388 -14.388 1.00 92.12 294 LYS A O 1
ATOM 2326 N N . ILE A 1 295 ? 14.310 -9.953 -15.254 1.00 94.44 295 ILE A N 1
ATOM 2327 C CA . ILE A 1 295 ? 14.161 -9.188 -16.499 1.00 94.44 295 ILE A CA 1
ATOM 2328 C C . ILE A 1 295 ? 13.890 -10.184 -17.620 1.00 94.44 295 ILE A C 1
ATOM 2330 O O . ILE A 1 295 ? 14.716 -11.079 -17.828 1.00 94.44 295 ILE A O 1
ATOM 2334 N N . MET A 1 296 ? 12.754 -10.066 -18.304 1.00 93.38 296 MET A N 1
ATOM 2335 C CA . MET A 1 296 ? 12.379 -10.992 -19.376 1.00 93.38 296 MET A CA 1
ATOM 2336 C C . MET A 1 296 ? 11.442 -10.377 -20.417 1.00 93.38 296 MET A C 1
ATOM 2338 O O . MET A 1 296 ? 10.825 -9.346 -20.162 1.00 93.38 296 MET A O 1
ATOM 2342 N N . THR A 1 297 ? 11.358 -11.019 -21.582 1.00 91.25 297 THR A N 1
ATOM 2343 C CA . THR A 1 297 ? 10.372 -10.729 -22.633 1.00 91.25 297 THR A CA 1
ATOM 2344 C C . THR A 1 297 ? 9.233 -11.732 -22.582 1.00 91.25 297 THR A C 1
ATOM 2346 O O . THR A 1 297 ? 9.453 -12.907 -22.275 1.00 91.25 297 THR A O 1
ATOM 2349 N N . ASP A 1 298 ? 8.048 -11.283 -22.978 1.00 77.25 298 ASP A N 1
ATOM 2350 C CA . ASP A 1 298 ? 6.884 -12.138 -23.208 1.00 77.25 298 ASP A CA 1
ATOM 2351 C C . ASP A 1 298 ? 6.616 -12.191 -24.708 1.00 77.25 298 ASP A C 1
ATOM 2353 O O . ASP A 1 298 ? 5.708 -11.544 -25.216 1.00 77.25 298 ASP A O 1
ATOM 2357 N N . SER A 1 299 ? 7.483 -12.891 -25.438 1.00 73.94 299 SER A N 1
ATOM 2358 C CA . SER A 1 299 ? 7.251 -13.192 -26.849 1.00 73.94 299 SER A CA 1
ATOM 2359 C C . SER A 1 299 ? 6.739 -14.625 -26.987 1.00 73.94 299 SER A C 1
ATOM 2361 O O . SER A 1 299 ? 7.183 -15.521 -26.263 1.00 73.94 299 SER A O 1
ATOM 2363 N N . ASP A 1 300 ? 5.832 -14.843 -27.944 1.00 58.31 300 ASP A N 1
ATOM 2364 C CA . ASP A 1 300 ? 5.087 -16.097 -28.160 1.00 58.31 300 ASP A CA 1
ATOM 2365 C C . ASP A 1 300 ? 5.966 -17.341 -28.411 1.00 58.31 300 ASP A C 1
ATOM 2367 O O . ASP A 1 300 ? 5.464 -18.466 -28.461 1.00 58.31 300 ASP A O 1
ATOM 2371 N N . HIS A 1 301 ? 7.285 -17.176 -28.574 1.00 52.03 301 HIS A N 1
ATOM 2372 C CA . HIS A 1 301 ? 8.175 -18.238 -29.043 1.00 52.03 301 HIS A CA 1
ATOM 2373 C C . HIS A 1 301 ? 9.435 -18.501 -28.204 1.00 52.03 301 HIS A C 1
ATOM 2375 O O . HIS A 1 301 ? 10.105 -19.488 -28.497 1.00 52.03 301 HIS A O 1
ATOM 2381 N N . GLN A 1 302 ? 9.755 -17.712 -27.163 1.00 66.38 302 GLN A N 1
ATOM 2382 C CA . GLN A 1 302 ? 10.760 -18.051 -26.130 1.00 66.38 302 GLN A CA 1
ATOM 2383 C C . GLN A 1 302 ? 10.905 -16.920 -25.096 1.00 66.38 302 GLN A C 1
ATOM 2385 O O . GLN A 1 302 ? 11.227 -15.786 -25.449 1.00 66.38 302 GLN A O 1
ATOM 2390 N N . SER A 1 303 ? 10.778 -17.227 -23.799 1.00 78.06 303 SER A N 1
ATOM 2391 C CA . SER A 1 303 ? 11.103 -16.267 -22.738 1.00 78.06 303 SER A CA 1
ATOM 2392 C C . SER A 1 303 ? 12.620 -16.105 -22.625 1.00 78.06 303 SER A C 1
ATOM 2394 O O . SER A 1 303 ? 13.325 -17.006 -22.156 1.00 78.06 303 SER A O 1
ATOM 2396 N N . LYS A 1 304 ? 13.146 -14.953 -23.042 1.00 87.12 304 LYS A N 1
ATOM 2397 C CA . LYS A 1 304 ? 14.556 -14.616 -22.835 1.00 87.12 304 LYS A CA 1
ATOM 2398 C C . LYS A 1 304 ? 14.725 -13.928 -21.488 1.00 87.12 304 LYS A C 1
ATOM 2400 O O . LYS A 1 304 ? 13.880 -13.139 -21.078 1.00 87.12 304 LYS A O 1
ATOM 2405 N N . HIS A 1 305 ? 15.820 -14.230 -20.795 1.00 90.12 305 HIS A N 1
ATOM 2406 C CA . HIS A 1 305 ? 16.116 -13.680 -19.476 1.00 90.12 305 HIS A CA 1
ATOM 2407 C C . HIS A 1 305 ? 17.413 -12.879 -19.487 1.00 90.12 305 HIS A C 1
ATOM 2409 O O . HIS A 1 305 ? 18.404 -13.286 -20.096 1.00 90.12 305 HIS A O 1
ATOM 2415 N N . TRP A 1 306 ? 17.425 -11.777 -18.741 1.00 91.44 306 TRP A N 1
ATOM 2416 C CA . TRP A 1 306 ? 18.611 -10.953 -18.537 1.00 91.44 306 TRP A CA 1
ATOM 2417 C C . TRP A 1 306 ? 18.944 -10.808 -17.057 1.00 91.44 306 TRP A C 1
ATOM 2419 O O . TRP A 1 306 ? 18.078 -10.837 -16.180 1.00 91.44 306 TRP A O 1
ATOM 2429 N N . SER A 1 307 ? 20.230 -10.598 -16.790 1.00 89.31 307 SER A N 1
ATOM 2430 C CA . SER A 1 307 ? 20.707 -10.119 -15.498 1.00 89.31 307 SER A CA 1
ATOM 2431 C C . SER A 1 307 ? 21.085 -8.646 -15.609 1.00 89.31 307 SER A C 1
ATOM 2433 O O . SER A 1 307 ? 21.505 -8.176 -16.664 1.00 89.31 307 SER A O 1
ATOM 2435 N N . TYR A 1 308 ? 21.009 -7.917 -14.498 1.00 85.62 308 TYR A N 1
ATOM 2436 C CA . TYR A 1 308 ? 21.396 -6.504 -14.436 1.00 85.62 308 TYR A CA 1
ATOM 2437 C C . TYR A 1 308 ? 22.821 -6.215 -14.946 1.00 85.62 308 TYR A C 1
ATOM 2439 O O . TYR A 1 308 ? 23.096 -5.129 -15.461 1.00 85.62 308 TYR A O 1
ATOM 2447 N N . GLY A 1 309 ? 23.725 -7.193 -14.824 1.00 82.00 309 GLY A N 1
ATOM 2448 C CA . GLY A 1 309 ? 25.105 -7.077 -15.288 1.00 82.00 309 GLY A CA 1
ATOM 2449 C C . GLY A 1 309 ? 25.255 -7.210 -16.804 1.00 82.00 309 GLY A C 1
ATOM 2450 O O . GLY A 1 309 ? 26.212 -6.668 -17.353 1.00 82.00 309 GLY A O 1
ATOM 2451 N N . ARG A 1 310 ? 24.311 -7.878 -17.477 1.00 85.69 310 ARG A N 1
ATOM 2452 C CA . ARG A 1 310 ? 24.360 -8.240 -18.901 1.00 85.69 310 ARG A CA 1
ATOM 2453 C C . ARG A 1 310 ? 23.066 -7.807 -19.591 1.00 85.69 310 ARG A C 1
ATOM 2455 O O . ARG A 1 310 ? 22.186 -8.623 -19.832 1.00 85.69 310 ARG A O 1
ATOM 2462 N N . LEU A 1 311 ? 22.962 -6.509 -19.879 1.00 88.06 311 LEU A N 1
ATOM 2463 C CA . LEU A 1 311 ? 21.838 -5.874 -20.593 1.00 88.06 311 LEU A CA 1
ATOM 2464 C C . LEU A 1 311 ? 22.227 -5.518 -22.040 1.00 88.06 311 LEU A C 1
ATOM 2466 O O . LEU A 1 311 ? 21.779 -4.515 -22.608 1.00 88.06 311 LEU A O 1
ATOM 2470 N N . ASP A 1 312 ? 23.149 -6.291 -22.605 1.00 83.94 312 ASP A N 1
ATOM 2471 C CA . ASP A 1 312 ? 23.648 -6.099 -23.961 1.00 83.94 312 ASP A CA 1
ATOM 2472 C C . ASP A 1 312 ? 22.570 -6.500 -24.972 1.00 83.94 312 ASP A C 1
ATOM 2474 O O . ASP A 1 312 ? 21.796 -7.433 -24.747 1.00 83.94 312 ASP A O 1
ATOM 2478 N N . GLY A 1 313 ? 22.466 -5.730 -26.055 1.00 84.94 313 GLY A N 1
ATOM 2479 C CA . GLY A 1 313 ? 21.393 -5.869 -27.044 1.00 84.94 313 GLY A CA 1
ATOM 2480 C C . GLY A 1 313 ? 20.022 -5.335 -26.608 1.00 84.94 313 GLY A C 1
ATOM 2481 O O . GLY A 1 313 ? 19.133 -5.275 -27.446 1.00 84.94 313 GLY A O 1
ATOM 2482 N N . LEU A 1 314 ? 19.840 -4.919 -25.347 1.00 91.38 314 LEU A N 1
ATOM 2483 C CA . LEU A 1 314 ? 18.611 -4.250 -24.905 1.00 91.38 314 LEU A CA 1
ATOM 2484 C C . LEU A 1 314 ? 18.634 -2.756 -25.234 1.00 91.38 314 LEU A C 1
ATOM 2486 O O . LEU A 1 314 ? 19.563 -2.037 -24.827 1.00 91.38 314 LEU A O 1
ATOM 2490 N N . GLU A 1 315 ? 17.571 -2.298 -25.887 1.00 93.81 315 GLU A N 1
ATOM 2491 C CA . GLU A 1 315 ? 17.215 -0.889 -26.002 1.00 93.81 315 GLU A CA 1
ATOM 2492 C C . GLU A 1 315 ? 16.416 -0.501 -24.753 1.00 93.81 315 GLU A C 1
ATOM 2494 O O . GLU A 1 315 ? 15.234 -0.802 -24.629 1.00 93.81 315 GLU A O 1
ATOM 2499 N N . LEU A 1 316 ? 17.083 0.094 -23.764 1.00 94.50 316 LEU A N 1
ATOM 2500 C CA . LEU A 1 316 ? 16.414 0.519 -22.534 1.00 94.50 316 LEU A CA 1
ATOM 2501 C C . LEU A 1 316 ? 15.613 1.798 -22.789 1.00 94.50 316 LEU A C 1
ATOM 2503 O O . LEU A 1 316 ? 16.076 2.672 -23.518 1.00 94.50 316 LEU A O 1
ATOM 2507 N N . LEU A 1 317 ? 14.462 1.930 -22.133 1.00 94.38 317 LEU A N 1
ATOM 2508 C CA . LEU A 1 317 ? 13.719 3.187 -22.087 1.00 94.38 317 LEU A CA 1
ATOM 2509 C C . LEU A 1 317 ? 14.307 4.114 -21.021 1.00 94.38 317 LEU A C 1
ATOM 2511 O O . LEU A 1 317 ? 14.967 3.674 -20.074 1.00 94.38 317 LEU A O 1
ATOM 2515 N N . GLU A 1 318 ? 14.072 5.415 -21.155 1.00 91.94 318 GLU A N 1
ATOM 2516 C CA . GLU A 1 318 ? 14.379 6.354 -20.078 1.00 91.94 318 GLU A CA 1
ATOM 2517 C C . GLU A 1 318 ? 13.480 6.086 -18.853 1.00 91.94 318 GLU A C 1
ATOM 2519 O O . GLU A 1 318 ? 12.342 5.647 -19.013 1.00 91.94 318 GLU A O 1
ATOM 2524 N N . PRO A 1 319 ? 13.963 6.318 -17.619 1.00 93.19 319 PRO A N 1
ATOM 2525 C CA . PRO A 1 319 ? 15.291 6.835 -17.258 1.00 93.19 319 PRO A CA 1
ATOM 2526 C C . PRO A 1 319 ? 16.390 5.752 -17.187 1.00 93.19 319 PRO A C 1
ATOM 2528 O O . PRO A 1 319 ? 17.524 6.011 -16.776 1.00 93.19 319 PRO A O 1
ATOM 2531 N N . PHE A 1 320 ? 16.077 4.501 -17.523 1.00 94.00 320 PHE A N 1
ATOM 2532 C CA . PHE A 1 320 ? 17.000 3.370 -17.395 1.00 94.00 320 PHE A CA 1
ATOM 2533 C C . PHE A 1 320 ? 18.118 3.402 -18.447 1.00 94.00 320 PHE A C 1
ATOM 2535 O O . PHE A 1 320 ? 19.245 2.978 -18.171 1.00 94.00 320 PHE A O 1
ATOM 2542 N N . ALA A 1 321 ? 17.839 3.953 -19.630 1.00 91.94 321 ALA A N 1
ATOM 2543 C CA . ALA A 1 321 ? 18.818 4.173 -20.693 1.00 91.94 321 ALA A CA 1
ATOM 2544 C C . ALA A 1 321 ? 19.970 5.082 -20.244 1.00 91.94 321 ALA A C 1
ATOM 2546 O O . ALA A 1 321 ? 21.143 4.753 -20.455 1.00 91.94 321 ALA A O 1
ATOM 2547 N N . ALA A 1 322 ? 19.665 6.184 -19.552 1.00 89.88 322 ALA A N 1
ATOM 2548 C CA . ALA A 1 322 ? 20.665 7.052 -18.934 1.00 89.88 322 ALA A CA 1
ATOM 2549 C C . ALA A 1 322 ? 21.627 6.283 -18.012 1.00 89.88 322 ALA A C 1
ATOM 2551 O O . ALA A 1 322 ? 22.844 6.428 -18.121 1.00 89.88 322 ALA A O 1
ATOM 2552 N N . MET A 1 323 ? 21.114 5.359 -17.196 1.00 87.56 323 MET A N 1
ATOM 2553 C CA . MET A 1 323 ? 21.942 4.543 -16.298 1.00 87.56 323 MET A CA 1
ATOM 2554 C C . MET A 1 323 ? 22.936 3.642 -17.041 1.00 87.56 323 MET A C 1
ATOM 2556 O O . MET A 1 323 ? 24.036 3.394 -16.542 1.00 87.56 323 MET A O 1
ATOM 2560 N N . LYS A 1 324 ? 22.582 3.159 -18.237 1.00 85.06 324 LYS A N 1
ATOM 2561 C CA . LYS A 1 324 ? 23.498 2.393 -19.097 1.00 85.06 324 LYS A CA 1
ATOM 2562 C C . LYS A 1 324 ? 24.601 3.275 -19.685 1.00 85.06 324 LYS A C 1
ATOM 2564 O O . LYS A 1 324 ? 25.724 2.793 -19.807 1.00 85.06 324 LYS A O 1
ATOM 2569 N N . ARG A 1 325 ? 24.310 4.548 -19.976 1.00 87.06 325 ARG A N 1
ATOM 2570 C CA . ARG A 1 325 ? 25.290 5.532 -20.475 1.00 87.06 325 ARG A CA 1
ATOM 2571 C C . ARG A 1 325 ? 26.266 5.997 -19.392 1.00 87.06 325 ARG A C 1
ATOM 2573 O O . ARG A 1 325 ? 27.458 6.092 -19.652 1.00 87.06 325 ARG A O 1
ATOM 2580 N N . PHE A 1 326 ? 25.788 6.240 -18.171 1.00 84.25 326 PHE A N 1
ATOM 2581 C CA . PHE A 1 326 ? 26.617 6.800 -17.092 1.00 84.25 326 PHE A CA 1
ATOM 2582 C C . PHE A 1 326 ? 27.635 5.822 -16.498 1.00 84.25 326 PHE A C 1
ATOM 2584 O O . PHE A 1 326 ? 28.598 6.249 -15.861 1.00 84.25 326 PHE A O 1
ATOM 2591 N N . TYR A 1 327 ? 27.420 4.513 -16.653 1.00 81.12 327 TYR A N 1
ATOM 2592 C CA . TYR A 1 327 ? 28.222 3.498 -15.974 1.00 81.12 327 TYR A CA 1
ATOM 2593 C C . TYR A 1 327 ? 28.683 2.399 -16.933 1.00 81.12 327 TYR A C 1
ATOM 2595 O O . TYR A 1 327 ? 27.909 1.527 -17.331 1.00 81.12 327 TYR A O 1
ATOM 2603 N N . SER A 1 328 ? 29.986 2.395 -17.217 1.00 74.00 328 SER A N 1
ATOM 2604 C CA . SER A 1 328 ? 30.676 1.338 -17.965 1.00 74.00 328 SER A CA 1
ATOM 2605 C C . SER A 1 328 ? 30.923 0.077 -17.123 1.00 74.00 328 SER A C 1
ATOM 2607 O O . SER A 1 328 ? 30.891 -1.033 -17.648 1.00 74.00 328 SER A O 1
ATOM 2609 N N . ASN A 1 329 ? 31.106 0.216 -15.802 1.00 76.94 329 ASN A N 1
ATOM 2610 C CA . ASN A 1 329 ? 31.278 -0.921 -14.891 1.00 76.94 329 ASN A CA 1
ATOM 2611 C C . ASN A 1 329 ? 29.935 -1.626 -14.602 1.00 76.94 329 ASN A C 1
ATOM 2613 O O . ASN A 1 329 ? 29.021 -1.044 -14.006 1.00 76.94 329 ASN A O 1
ATOM 2617 N N . SER A 1 330 ? 29.849 -2.908 -14.969 1.00 72.81 330 SER A N 1
ATOM 2618 C CA . SER A 1 330 ? 28.633 -3.725 -14.897 1.00 72.81 330 SER A CA 1
ATOM 2619 C C . SER A 1 330 ? 28.094 -3.941 -13.476 1.00 72.81 330 SER A C 1
ATOM 2621 O O . SER A 1 330 ? 26.875 -3.900 -13.287 1.00 72.81 330 SER A O 1
ATOM 2623 N N . SER A 1 331 ? 28.948 -4.116 -12.461 1.00 72.62 331 SER A N 1
ATOM 2624 C CA . SER A 1 331 ? 28.501 -4.369 -11.078 1.00 72.62 331 SER A CA 1
ATOM 2625 C C . SER A 1 331 ? 27.939 -3.099 -10.434 1.00 72.62 331 SER A C 1
ATOM 2627 O O . SER A 1 331 ? 26.847 -3.100 -9.860 1.00 72.62 331 SER A O 1
ATOM 2629 N N . SER A 1 332 ? 28.638 -1.981 -10.628 1.00 77.62 332 SER A N 1
ATOM 2630 C CA . SER A 1 332 ? 28.242 -0.657 -10.146 1.00 77.62 332 SER A CA 1
ATOM 2631 C C . SER A 1 332 ? 26.962 -0.158 -10.826 1.00 77.62 332 SER A C 1
ATOM 2633 O O . SER A 1 332 ? 26.142 0.493 -10.176 1.00 77.62 332 SER A O 1
ATOM 2635 N N . ARG A 1 333 ? 26.760 -0.482 -12.110 1.00 85.94 333 ARG A N 1
ATOM 2636 C CA . ARG A 1 333 ? 25.523 -0.211 -12.861 1.00 85.94 333 ARG A CA 1
ATOM 2637 C C . ARG A 1 33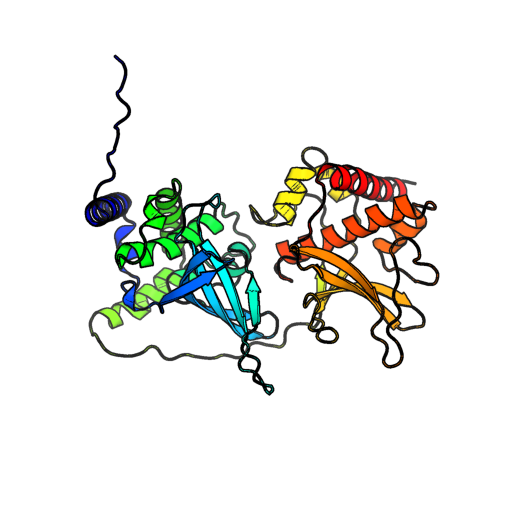3 ? 24.345 -1.035 -12.339 1.00 85.94 333 ARG A C 1
ATOM 2639 O O . ARG A 1 333 ? 23.258 -0.494 -12.148 1.00 85.94 333 ARG A O 1
ATOM 2646 N N . SER A 1 334 ? 24.573 -2.321 -12.074 1.00 88.19 334 SER A N 1
ATOM 2647 C CA . SER A 1 334 ? 23.519 -3.276 -11.711 1.00 88.19 334 SER A CA 1
ATOM 2648 C C . SER A 1 334 ? 22.737 -2.862 -10.469 1.00 88.19 334 SER A C 1
ATOM 2650 O O . SER A 1 334 ? 21.510 -2.788 -10.505 1.00 88.19 334 SER A O 1
ATOM 2652 N N . ASN A 1 335 ? 23.445 -2.542 -9.383 1.00 88.19 335 ASN A N 1
ATOM 2653 C CA . ASN A 1 335 ? 22.804 -2.153 -8.126 1.00 88.19 335 ASN A CA 1
ATOM 2654 C C . ASN A 1 335 ? 22.010 -0.857 -8.275 1.00 88.19 335 ASN A C 1
ATOM 2656 O O . ASN A 1 335 ? 20.881 -0.764 -7.805 1.00 88.19 335 ASN A O 1
ATOM 2660 N N . LYS A 1 336 ? 22.564 0.129 -8.982 1.00 90.88 336 LYS A N 1
ATOM 2661 C CA . LYS A 1 336 ? 21.880 1.405 -9.190 1.00 90.88 336 LYS A CA 1
ATOM 2662 C C . LYS A 1 336 ? 20.606 1.252 -10.008 1.00 90.88 336 LYS A C 1
ATOM 2664 O O . LYS A 1 336 ? 19.586 1.825 -9.643 1.00 90.88 336 LYS A O 1
ATOM 2669 N N . LEU A 1 337 ? 20.650 0.446 -11.070 1.00 92.62 337 LEU A N 1
ATOM 2670 C CA . LEU A 1 337 ? 19.465 0.158 -11.868 1.00 92.62 337 LEU A CA 1
ATOM 2671 C C . LEU A 1 337 ? 18.406 -0.583 -11.040 1.00 92.62 337 LEU A C 1
ATOM 2673 O O . LEU A 1 337 ? 17.233 -0.224 -11.087 1.00 92.62 337 LEU A O 1
ATOM 2677 N N . ARG A 1 338 ? 18.818 -1.566 -10.228 1.00 92.06 338 ARG A N 1
ATOM 2678 C CA . ARG A 1 338 ? 17.920 -2.291 -9.318 1.00 92.06 338 ARG A CA 1
ATOM 2679 C C . ARG A 1 338 ? 17.219 -1.353 -8.332 1.00 92.06 338 ARG A C 1
ATOM 2681 O O . ARG A 1 338 ? 16.012 -1.477 -8.148 1.00 92.06 338 ARG A O 1
ATOM 2688 N N . PHE A 1 339 ? 17.944 -0.414 -7.727 1.00 92.81 339 PHE A N 1
ATOM 2689 C CA . PHE A 1 339 ? 17.356 0.540 -6.783 1.00 92.81 339 PHE A CA 1
ATOM 2690 C C . PHE A 1 339 ? 16.474 1.591 -7.464 1.00 92.81 339 PHE A C 1
ATOM 2692 O O . PHE A 1 339 ? 15.450 1.958 -6.898 1.00 92.81 339 PHE A O 1
ATOM 2699 N N . LEU A 1 340 ? 16.816 2.029 -8.680 1.00 94.25 340 LEU A N 1
ATOM 2700 C CA . LEU A 1 340 ? 15.957 2.924 -9.459 1.00 94.25 340 LEU A CA 1
ATOM 2701 C C . LEU A 1 340 ? 14.626 2.250 -9.821 1.00 94.25 340 LEU A C 1
ATOM 2703 O O . LEU A 1 340 ? 13.571 2.853 -9.680 1.00 94.25 340 LEU A O 1
ATOM 2707 N N . ILE A 1 341 ? 14.658 0.977 -10.215 1.00 95.25 341 ILE A N 1
ATOM 2708 C CA . ILE A 1 341 ? 13.442 0.189 -10.462 1.00 95.25 341 ILE A CA 1
ATOM 2709 C C . ILE A 1 341 ? 12.615 0.031 -9.184 1.00 95.25 341 ILE A C 1
ATOM 2711 O O . ILE A 1 341 ? 11.407 0.247 -9.212 1.00 95.25 341 ILE A O 1
ATOM 2715 N N . ALA A 1 342 ? 13.250 -0.324 -8.061 1.00 94.19 342 ALA A N 1
ATOM 2716 C CA . ALA A 1 342 ? 12.549 -0.450 -6.785 1.00 94.19 342 ALA A CA 1
ATOM 2717 C C . ALA A 1 342 ? 11.858 0.861 -6.383 1.00 94.19 342 ALA A C 1
ATOM 2719 O O . ALA A 1 342 ? 10.714 0.836 -5.936 1.00 94.19 342 ALA A O 1
ATOM 2720 N N . TYR A 1 343 ? 12.516 1.999 -6.619 1.00 94.69 343 TYR A N 1
ATOM 2721 C CA . TYR A 1 343 ? 11.932 3.319 -6.414 1.00 94.69 343 TYR A CA 1
ATOM 2722 C C . TYR A 1 343 ? 10.659 3.538 -7.242 1.00 94.69 343 TYR A C 1
ATOM 2724 O O . TYR A 1 343 ? 9.658 3.966 -6.675 1.00 94.69 343 TYR A O 1
ATOM 2732 N N . TYR A 1 344 ? 10.638 3.176 -8.530 1.00 95.00 344 TYR A N 1
ATOM 2733 C CA . TYR A 1 344 ? 9.427 3.300 -9.356 1.00 95.00 344 TYR A CA 1
ATOM 2734 C C . TYR A 1 344 ? 8.277 2.400 -8.889 1.00 95.00 344 TYR A C 1
ATOM 2736 O O . TYR A 1 344 ? 7.126 2.830 -8.884 1.00 95.00 344 TYR A O 1
ATOM 2744 N N . PHE A 1 345 ? 8.567 1.186 -8.420 1.00 93.62 345 PHE A N 1
ATOM 2745 C CA . PHE A 1 345 ? 7.547 0.344 -7.788 1.00 93.62 345 PHE A CA 1
ATOM 2746 C C . PHE A 1 345 ? 7.030 0.955 -6.472 1.00 93.62 345 PHE A C 1
ATOM 2748 O O . PHE A 1 345 ? 5.833 0.912 -6.204 1.00 93.62 345 PHE A O 1
ATOM 2755 N N . TRP A 1 346 ? 7.886 1.566 -5.651 1.00 90.56 346 TRP A N 1
ATOM 2756 C CA . TRP A 1 346 ? 7.427 2.256 -4.439 1.00 90.56 346 TRP A CA 1
ATOM 2757 C C . TRP A 1 346 ? 6.643 3.529 -4.722 1.00 90.56 346 TRP A C 1
ATOM 2759 O O . TRP A 1 346 ? 5.693 3.812 -3.998 1.00 90.56 346 TRP A O 1
ATOM 2769 N N . LEU A 1 347 ? 6.995 4.271 -5.773 1.00 87.44 347 LEU A N 1
ATOM 2770 C CA . LEU A 1 347 ? 6.174 5.374 -6.264 1.00 87.44 347 LEU A CA 1
ATOM 2771 C C . LEU A 1 347 ? 4.781 4.864 -6.629 1.00 87.44 347 LEU A C 1
ATOM 2773 O O . LEU A 1 347 ? 3.795 5.366 -6.100 1.00 87.44 347 LEU A O 1
ATOM 2777 N N . ALA A 1 348 ? 4.701 3.801 -7.424 1.00 83.75 348 ALA A N 1
ATOM 2778 C CA . ALA A 1 348 ? 3.435 3.206 -7.833 1.00 83.75 348 ALA A CA 1
ATOM 2779 C C . ALA A 1 348 ? 2.589 2.704 -6.649 1.00 83.75 348 ALA A C 1
ATOM 2781 O O . ALA A 1 348 ? 1.374 2.899 -6.626 1.00 83.75 348 ALA A O 1
ATOM 2782 N N . GLU A 1 349 ? 3.213 2.095 -5.637 1.00 84.88 349 GLU A N 1
ATOM 2783 C CA . GLU A 1 349 ? 2.547 1.692 -4.387 1.00 84.88 349 GLU A CA 1
ATOM 2784 C C . GLU A 1 349 ? 2.020 2.913 -3.619 1.00 84.88 349 GLU A C 1
ATOM 2786 O O . GLU A 1 349 ? 0.857 2.951 -3.190 1.00 84.88 349 GLU A O 1
ATOM 2791 N N . SER A 1 350 ? 2.854 3.951 -3.506 1.00 79.19 350 SER A N 1
ATOM 2792 C CA . SER A 1 350 ? 2.505 5.203 -2.834 1.00 79.19 350 SER A CA 1
ATOM 2793 C C . SER A 1 350 ? 1.369 5.945 -3.540 1.00 79.19 350 SER A C 1
ATOM 2795 O O . SER A 1 350 ? 0.508 6.507 -2.867 1.00 79.19 350 SER A O 1
ATOM 2797 N N . GLU A 1 351 ? 1.286 5.842 -4.869 1.00 75.06 351 GLU A N 1
ATOM 2798 C CA . GLU A 1 351 ? 0.197 6.358 -5.707 1.00 75.06 351 GLU A CA 1
ATOM 2799 C C . GLU A 1 351 ? -1.025 5.421 -5.719 1.00 75.06 351 GLU A C 1
ATOM 2801 O O . GLU A 1 351 ? -2.133 5.840 -6.039 1.00 75.06 351 GLU A O 1
ATOM 2806 N N . GLY A 1 352 ? -0.867 4.169 -5.275 1.00 64.81 352 GLY A N 1
ATOM 2807 C CA . GLY A 1 352 ? -1.957 3.193 -5.147 1.00 64.81 352 GLY A CA 1
ATOM 2808 C C . GLY A 1 352 ? -2.315 2.492 -6.442 1.00 64.81 352 GLY A C 1
ATOM 2809 O O . GLY A 1 352 ? -3.407 1.940 -6.568 1.00 64.81 352 GLY A O 1
ATOM 2810 N N . LEU A 1 353 ? -1.381 2.522 -7.384 1.00 73.00 353 LEU A N 1
ATOM 2811 C CA . LEU A 1 353 ? -1.472 1.879 -8.683 1.00 73.00 353 LEU A CA 1
ATOM 2812 C C . LEU A 1 353 ? -1.202 0.377 -8.575 1.00 73.00 353 LEU A C 1
ATOM 2814 O O . LEU A 1 353 ? -1.750 -0.406 -9.348 1.00 73.00 353 LEU A O 1
ATOM 2818 N N . ILE A 1 354 ? -0.384 -0.013 -7.595 1.00 79.44 354 ILE A N 1
ATOM 2819 C CA . ILE A 1 354 ? -0.007 -1.400 -7.326 1.00 79.44 354 ILE A CA 1
ATOM 2820 C C . ILE A 1 354 ? -0.032 -1.714 -5.826 1.00 79.44 354 ILE A C 1
ATOM 2822 O O . ILE A 1 354 ? -0.115 -0.822 -4.977 1.00 79.44 354 ILE A O 1
ATOM 2826 N N . ASP A 1 355 ? 0.091 -3.001 -5.514 1.00 74.00 355 ASP A N 1
ATOM 2827 C CA . ASP A 1 355 ? 0.270 -3.509 -4.154 1.00 74.00 355 ASP A CA 1
ATOM 2828 C C . ASP A 1 355 ? 1.704 -3.316 -3.622 1.00 74.00 355 ASP A C 1
ATOM 2830 O O . ASP A 1 355 ? 2.605 -2.923 -4.360 1.00 74.00 355 ASP A O 1
ATOM 2834 N N . ASP A 1 356 ? 1.938 -3.617 -2.336 1.00 81.81 356 ASP A N 1
ATOM 2835 C CA . ASP A 1 356 ? 3.279 -3.534 -1.739 1.00 81.81 3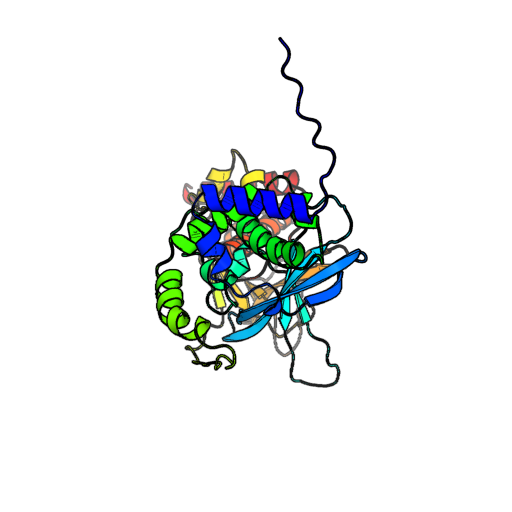56 ASP A CA 1
ATOM 2836 C C . ASP A 1 356 ? 4.242 -4.530 -2.406 1.00 81.81 356 ASP A C 1
ATOM 2838 O O . ASP A 1 356 ? 4.045 -5.743 -2.280 1.00 81.81 356 ASP A O 1
ATOM 2842 N N . PRO A 1 357 ? 5.306 -4.055 -3.083 1.00 82.69 357 PRO A N 1
ATOM 2843 C CA . PRO A 1 357 ? 6.254 -4.935 -3.753 1.00 82.69 357 PRO A CA 1
ATOM 2844 C C . PRO A 1 357 ? 7.164 -5.705 -2.777 1.00 82.69 357 PRO A C 1
ATOM 2846 O O . PRO A 1 357 ? 7.951 -6.539 -3.225 1.00 82.69 357 PRO A O 1
ATOM 2849 N N . ALA A 1 358 ? 7.111 -5.432 -1.464 1.00 81.81 358 ALA A N 1
ATOM 2850 C CA . ALA A 1 358 ? 7.857 -6.146 -0.417 1.00 81.81 358 ALA A CA 1
ATOM 2851 C C . ALA A 1 358 ? 9.384 -6.221 -0.650 1.00 81.81 358 ALA A C 1
ATOM 2853 O O . ALA A 1 358 ? 10.060 -7.184 -0.282 1.00 81.81 358 ALA A O 1
ATOM 2854 N N . PHE A 1 359 ? 9.958 -5.190 -1.275 1.00 84.44 359 PHE A N 1
ATOM 2855 C CA . PHE A 1 359 ? 11.404 -5.094 -1.450 1.00 84.44 359 PHE A CA 1
ATOM 2856 C C . PHE A 1 359 ? 12.138 -5.097 -0.105 1.00 84.44 359 PHE A C 1
ATOM 2858 O O . PHE A 1 359 ? 11.799 -4.342 0.804 1.00 84.44 359 PHE A O 1
ATOM 2865 N N . SER A 1 360 ? 13.198 -5.900 -0.019 1.00 79.62 360 SER A N 1
ATOM 2866 C CA . SER A 1 360 ? 14.092 -5.949 1.136 1.00 79.62 360 SER A CA 1
ATOM 2867 C C . SER A 1 360 ? 15.518 -5.641 0.691 1.00 79.62 360 SER A C 1
ATOM 2869 O O . SER A 1 360 ? 16.072 -6.321 -0.175 1.00 79.62 360 SER A O 1
ATOM 2871 N N . PHE A 1 361 ? 16.101 -4.593 1.270 1.00 80.88 361 PHE A N 1
ATOM 2872 C CA . PHE A 1 361 ? 17.462 -4.145 0.994 1.00 80.88 361 PHE A CA 1
ATOM 2873 C C . PHE A 1 361 ? 18.144 -3.700 2.283 1.00 80.88 361 PHE A C 1
ATOM 2875 O O . PHE A 1 361 ? 17.495 -3.170 3.184 1.00 80.88 361 PHE A O 1
ATOM 2882 N N . THR A 1 362 ? 19.470 -3.834 2.339 1.00 84.69 362 THR A N 1
ATOM 2883 C CA . THR A 1 362 ? 20.272 -3.192 3.384 1.00 84.69 362 THR A CA 1
ATOM 2884 C C . THR A 1 362 ? 20.180 -1.670 3.214 1.00 84.69 362 THR A C 1
ATOM 2886 O O . THR A 1 362 ? 20.587 -1.177 2.153 1.00 84.69 362 THR A O 1
ATOM 2889 N N . PRO A 1 363 ? 19.691 -0.914 4.220 1.00 86.12 363 PRO A N 1
ATOM 2890 C CA . PRO A 1 363 ? 19.444 0.524 4.093 1.00 86.12 363 PRO A CA 1
ATOM 2891 C C . PRO A 1 363 ? 20.651 1.311 3.575 1.00 86.12 363 PRO A C 1
ATOM 2893 O O . PRO A 1 363 ? 20.520 2.124 2.665 1.00 86.12 363 PRO A O 1
ATOM 2896 N N . GLU A 1 364 ? 21.844 1.010 4.091 1.00 86.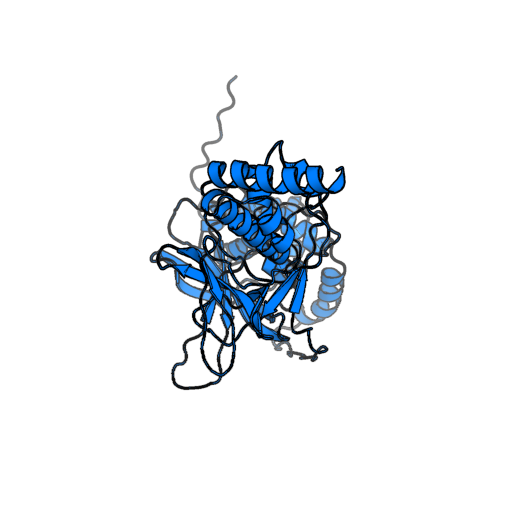19 364 GLU A N 1
ATOM 2897 C CA . GLU A 1 364 ? 23.056 1.748 3.732 1.00 86.19 364 GLU A CA 1
ATOM 2898 C C . GLU A 1 364 ? 23.509 1.477 2.292 1.00 86.19 364 GLU A C 1
ATOM 2900 O O . GLU A 1 364 ? 23.795 2.407 1.538 1.00 86.19 364 GLU A O 1
ATOM 2905 N N . THR A 1 365 ? 23.508 0.209 1.868 1.00 86.62 365 THR A N 1
ATOM 2906 C CA . THR A 1 365 ? 23.852 -0.166 0.487 1.00 86.62 365 THR A CA 1
ATOM 2907 C C . THR A 1 365 ? 22.905 0.485 -0.511 1.00 86.62 365 THR A C 1
ATOM 2909 O O . THR A 1 365 ? 23.341 0.973 -1.557 1.00 86.62 365 THR A O 1
ATOM 2912 N N . MET A 1 366 ? 21.616 0.515 -0.173 1.00 88.94 366 MET A N 1
ATOM 2913 C CA . MET A 1 366 ? 20.613 1.186 -0.978 1.00 88.94 366 MET A CA 1
ATOM 2914 C C . MET A 1 366 ? 20.874 2.688 -1.070 1.00 88.94 366 MET A C 1
ATOM 2916 O O . MET A 1 366 ? 20.968 3.213 -2.179 1.00 88.94 366 MET A O 1
ATOM 2920 N N . ARG A 1 367 ? 20.999 3.367 0.075 1.00 92.56 367 ARG A N 1
ATOM 2921 C CA . ARG A 1 367 ? 21.198 4.818 0.154 1.00 92.56 367 ARG A CA 1
ATOM 2922 C C . ARG A 1 367 ? 22.390 5.255 -0.691 1.00 92.56 367 ARG A C 1
ATOM 2924 O O . ARG A 1 367 ? 22.247 6.104 -1.566 1.00 92.56 367 ARG A O 1
ATOM 2931 N N . VAL A 1 368 ? 23.547 4.620 -0.496 1.00 90.31 368 VAL A N 1
ATOM 2932 C CA . VAL A 1 368 ? 24.786 4.962 -1.210 1.00 90.31 368 VAL A CA 1
ATOM 2933 C C . VAL A 1 368 ? 24.630 4.785 -2.721 1.00 90.31 368 VAL A C 1
ATOM 2935 O O . VAL A 1 368 ? 24.942 5.699 -3.490 1.00 90.31 368 VAL A O 1
ATOM 2938 N N . ALA A 1 369 ? 24.133 3.631 -3.170 1.00 89.69 369 ALA A N 1
ATOM 2939 C CA . ALA A 1 369 ? 24.007 3.349 -4.595 1.00 89.69 369 ALA A CA 1
ATOM 2940 C C . ALA A 1 369 ? 22.944 4.233 -5.268 1.00 89.69 369 ALA A C 1
ATOM 2942 O O . ALA A 1 369 ? 23.184 4.750 -6.361 1.00 89.69 369 ALA A O 1
ATOM 2943 N N . PHE A 1 370 ? 21.800 4.440 -4.618 1.00 92.94 370 PHE A N 1
ATOM 2944 C CA . PHE A 1 370 ? 20.710 5.249 -5.153 1.00 92.94 370 PHE A CA 1
ATOM 2945 C C . PHE A 1 370 ? 21.075 6.737 -5.228 1.00 92.94 370 PHE A C 1
ATOM 2947 O O . PHE A 1 370 ? 20.903 7.354 -6.278 1.00 92.94 370 PHE A O 1
ATOM 2954 N N . CYS A 1 371 ? 21.671 7.311 -4.178 1.00 93.06 371 CYS A N 1
ATOM 2955 C CA . CYS A 1 371 ? 22.139 8.700 -4.214 1.00 93.06 371 CYS A CA 1
ATOM 2956 C C . CYS A 1 371 ? 23.201 8.909 -5.304 1.00 93.06 371 CYS A C 1
ATOM 2958 O O . CYS A 1 371 ? 23.181 9.921 -6.005 1.00 93.06 371 CYS A O 1
ATOM 2960 N N . ALA A 1 372 ? 24.111 7.944 -5.487 1.00 90.94 372 ALA A N 1
ATOM 2961 C CA . ALA A 1 372 ? 25.101 7.997 -6.559 1.00 90.94 372 ALA A CA 1
ATOM 2962 C C . ALA A 1 372 ? 24.456 7.974 -7.956 1.00 90.94 372 ALA A C 1
ATOM 2964 O O . ALA A 1 372 ? 24.932 8.679 -8.843 1.00 90.94 372 ALA A O 1
ATOM 2965 N N . ALA A 1 373 ? 23.380 7.200 -8.142 1.00 90.94 373 ALA A N 1
ATOM 2966 C CA . ALA A 1 373 ? 22.592 7.190 -9.375 1.00 90.94 373 ALA A CA 1
ATOM 2967 C C . ALA A 1 373 ? 21.964 8.561 -9.654 1.00 90.94 373 ALA A C 1
ATOM 2969 O O . ALA A 1 373 ? 22.163 9.128 -10.725 1.00 90.94 373 ALA A O 1
ATOM 2970 N N . CYS A 1 374 ? 21.268 9.116 -8.661 1.00 91.81 374 CYS A N 1
ATOM 2971 C CA . CYS A 1 374 ? 20.572 10.396 -8.767 1.00 91.81 374 CYS A CA 1
ATOM 2972 C C . CYS A 1 374 ? 21.522 11.546 -9.120 1.00 91.81 374 CYS A C 1
ATOM 2974 O O . CYS A 1 374 ? 21.235 12.349 -10.002 1.00 91.81 374 CYS A O 1
ATOM 2976 N N . ARG A 1 375 ? 22.702 11.604 -8.491 1.00 92.00 375 ARG A N 1
ATOM 2977 C CA . ARG A 1 375 ? 23.700 12.647 -8.786 1.00 92.00 375 ARG A CA 1
ATOM 2978 C C . ARG A 1 375 ? 24.191 12.610 -10.235 1.00 92.00 375 ARG A C 1
ATOM 2980 O O . ARG A 1 375 ? 24.428 13.671 -10.800 1.00 92.00 375 ARG A O 1
ATOM 2987 N N . LYS A 1 376 ? 24.281 11.432 -10.864 1.00 91.00 376 LYS A N 1
ATOM 2988 C CA . LYS A 1 376 ? 24.647 11.341 -12.287 1.00 91.00 376 LYS A CA 1
ATOM 2989 C C . LYS A 1 376 ? 23.587 11.912 -13.218 1.00 91.00 376 LYS A C 1
ATOM 2991 O O . LYS A 1 376 ? 23.958 12.528 -14.209 1.00 91.00 376 LYS A O 1
ATOM 2996 N N . PHE A 1 377 ? 22.304 11.783 -12.879 1.00 89.31 377 PHE A N 1
ATOM 2997 C CA . PHE A 1 377 ? 21.257 12.476 -13.631 1.00 89.31 377 PHE A CA 1
ATOM 2998 C C . PHE A 1 377 ? 21.421 13.998 -13.558 1.00 89.31 377 PHE A C 1
ATOM 3000 O O . PHE A 1 377 ? 21.328 14.660 -14.586 1.00 89.31 377 PHE A O 1
ATOM 3007 N N . ARG A 1 378 ? 21.760 14.546 -12.382 1.00 90.44 378 ARG A N 1
ATOM 3008 C CA . ARG A 1 378 ? 22.058 15.979 -12.234 1.00 90.44 378 ARG A CA 1
ATOM 3009 C C . ARG A 1 378 ? 23.263 16.417 -13.062 1.00 90.44 378 ARG A C 1
ATOM 3011 O O . ARG A 1 378 ? 23.192 17.438 -13.732 1.00 90.44 378 ARG A O 1
ATOM 3018 N N . GLU A 1 379 ? 24.365 15.672 -13.002 1.00 88.44 379 GLU A N 1
ATOM 3019 C CA . GLU A 1 379 ? 25.571 15.986 -13.782 1.00 88.44 379 GLU A CA 1
ATOM 3020 C C . GLU A 1 379 ? 25.268 16.015 -15.286 1.00 88.44 379 GLU A C 1
ATOM 3022 O O . GLU A 1 379 ? 25.676 16.946 -15.969 1.00 88.44 379 GLU A O 1
ATOM 3027 N N . ALA A 1 380 ? 24.492 15.049 -15.782 1.00 85.44 380 ALA A N 1
ATOM 3028 C CA . ALA A 1 380 ? 24.099 14.976 -17.187 1.00 85.44 380 ALA A CA 1
ATOM 3029 C C . ALA A 1 380 ? 23.076 16.042 -17.618 1.00 85.44 380 ALA A C 1
ATOM 3031 O O . ALA A 1 380 ? 22.906 16.262 -18.809 1.00 85.44 380 ALA A O 1
ATOM 3032 N N . ALA A 1 381 ? 22.371 16.677 -16.679 1.00 80.06 381 ALA A N 1
ATOM 3033 C CA . ALA A 1 381 ? 21.451 17.777 -16.971 1.00 80.06 381 ALA A CA 1
ATOM 3034 C C . ALA A 1 381 ? 22.158 19.144 -17.065 1.00 80.06 381 ALA A C 1
ATOM 3036 O O . ALA A 1 381 ? 21.553 20.112 -17.523 1.00 80.06 381 ALA A O 1
ATOM 3037 N N . HIS A 1 382 ? 23.411 19.241 -16.604 1.00 70.00 382 HIS A N 1
ATOM 3038 C CA . HIS A 1 382 ? 24.175 20.493 -16.523 1.00 70.00 382 HIS A CA 1
ATOM 3039 C C . HIS A 1 382 ? 25.475 20.503 -17.341 1.00 70.00 382 HIS A C 1
ATOM 3041 O O . HIS A 1 382 ? 26.155 21.529 -17.358 1.00 70.00 382 HIS A O 1
ATOM 3047 N N . GLY A 1 383 ? 25.838 19.387 -17.971 1.00 50.84 383 GLY A N 1
ATOM 3048 C CA . GLY A 1 383 ? 26.951 19.279 -18.917 1.00 50.84 383 GLY A CA 1
ATOM 3049 C C . GLY A 1 383 ? 26.425 18.954 -20.297 1.00 50.84 383 GLY A C 1
ATOM 3050 O O . GLY A 1 383 ? 27.002 19.496 -21.263 1.00 50.84 383 GLY A O 1
#

Sequence (383 aa):
MSAQLDDTSRLPPDRQLSRLREKLRKDHLLEVLDSFAAGEALAYSECGFNKKRAIRICIGKRRQHNGELVTSWAYIALEKGDMEPPVHFRDEEHHPSGRSNMSTLYQRSASSLVRKAQDLIPPFCFMQRNSYEEVSNMRGMLCALVLYYPLVRGLSDAALDWKLFYKSLKQALERIEGQSTYHTWLEEHSEYYSKPGEQIPSSTTAGPSCPKGAIVCSRGVPISPPVGGSLDKFMKVLGKDVSVLEYIPATPVIIERQDVHSALFPYRLLLGRYDGSDVHVYLSVASNGITNTKIMTDSDHQSKHWSYGRLDGLELLEPFAAMKRFYSNSSSRSNKLRFLIAYYFWLAESEGLIDDPAFSFTPETMRVAFCAACRKFREAAHG

Secondary structure (DSSP, 8-state):
------------HHHHHHHHHHHHHHTT-HHHHHTSPPGGGS-EEEEEETTEEEEEEEEEEEE-TTS-EEEEEEEEE-S--S-SS-EEEEEEE---SSS---PEEEEE-HHHHHHT-TTBPTTGGGGPPPTT---TTHHHHHHHHHHHHHHHTTS--HHHH-TTHHHHHHHHHHHHHT-HHHHHHHHHHHTGGGS---PPP----PPPPPPSEEEEE---S---PPTTSHHHHHHHHHGGGGGGGGGS---EEEEEE--S-TTS-SEEEEEEEETTEEEEEEEEE-TTSPEEEEEEE--TT---EEBTTB-TT-EEPTTHHHHHHH--SHHHHHHHHHHHHHHHHHHHHHHTSS--------HHHHHHHHHHHHHHHHHHHH-